Protein AF-A0A0F7ZXE2-F1 (afdb_monomer)

InterPro domains:
  IPR038732 FAD-dependent urate hydroxylase HpyO/Asp monooxygenase CreE-like, FAD/NAD(P)-binding domain [PF13454] (26-133)
  IPR052189 L-aspartate N-monooxygenase (nitrosuccinate-forming) [PTHR40254] (353-478)

pLDDT: mean 84.95, std 20.04, range [20.7, 98.62]

Nearest PDB structures (foldseek):
  8cp5-assembly2_B  TM=9.512E-01  e=6.102E-57  Streptomyces sp. V2

Radius of gyration: 30.12 Å; Cα contacts (8 Å, |Δi|>4): 819; chains: 1; bounding box: 63×74×131 Å

Sequence (549 aa):
MPHPTADLASPLASAIPSKSSHAHVAIVGAGPRGTSALERLCASAAEFLTPGMRITVHVVDPSRPGPGVVWRTTQSTELLMNTVTSQVTLFTDDSVVCSGPIRHGPSLYEWAQNAVPDLGPDDYPTRGRGGCFTRSSKGLVYHPSGKEPRMYAGSRRGIPYQARGDNSKGAYGRHLPLILTKDVIASFRDRANTKNAPDFLKDIWPIVSKEVETVYYEALLKQKGSLPREFRTRFLATPHKSVEESQLLDELEVSLGERWSWDRISKPYDEQSLASQDTWREWMLTYLREDAQEARLGNVDGPLKAALDVMRDLRNEIRLVVDHSGLSGASRCDHLDRWYTPLNAFLSIGPPRLRIEQMIALIEAGILDVLGPRLQVRSEDGAWYASSPDLPNSAVRVTTLIEARLPEPNLRHTADELLSHLMKAGQCRPHVIDGYETGGLDVTHSPYRLIDSKGRAHARRFAIGVPTEGVHWVTAAGARPGVNSVTLADTDAVARAALELAKSELQAAEAPKMASQVQSSPLAWRRLSRSAISKEGMQWAKAERVQFA

Solvent-accessible surface area (backbone atoms only — not comparable to full-atom values): 31801 Å² total; per-residue (Å²): 140,89,85,84,86,81,86,82,87,82,88,79,84,74,77,74,78,73,78,62,35,71,36,79,48,78,40,80,42,26,27,70,65,36,46,38,23,50,51,34,35,63,63,37,39,76,83,59,50,56,95,60,58,45,76,48,77,44,80,44,51,101,42,61,78,57,42,17,82,84,53,41,92,83,54,60,85,85,72,68,82,72,67,52,40,44,54,27,34,83,48,42,47,94,49,41,77,59,90,58,71,78,47,74,64,61,32,48,32,63,49,40,38,77,75,43,85,83,65,58,66,86,66,77,91,84,80,92,70,74,46,48,78,44,84,53,100,90,44,52,42,48,47,81,61,82,71,72,70,83,42,77,46,65,30,69,77,28,59,80,52,36,40,35,26,41,80,70,51,64,61,50,53,74,68,74,70,86,68,70,32,73,68,54,36,48,53,40,44,57,30,26,77,45,101,57,38,41,40,43,68,79,64,48,38,49,49,55,49,47,52,27,50,47,47,23,50,50,21,45,30,49,74,70,72,65,57,57,92,58,44,67,64,57,56,71,71,34,59,73,92,32,70,64,41,53,51,54,37,53,78,67,71,53,48,82,86,73,48,90,50,70,63,51,73,76,52,78,71,58,71,73,41,32,67,33,68,66,46,32,50,54,46,49,51,51,52,48,50,51,41,37,52,43,9,68,46,10,39,59,65,15,27,70,26,23,16,34,44,37,62,52,49,44,46,66,57,49,34,70,32,51,32,72,59,19,32,37,26,67,31,40,50,56,37,40,59,70,40,45,50,58,49,49,45,35,51,42,61,24,41,50,34,68,57,48,44,49,49,48,17,33,35,76,63,68,37,40,47,73,41,36,31,52,54,44,76,45,80,55,96,90,29,35,40,36,30,14,90,66,22,62,90,47,69,43,83,39,82,76,86,79,82,91,65,84,79,78,51,38,54,92,77,46,86,49,66,67,61,40,47,33,40,78,70,42,60,27,35,65,25,68,30,87,85,38,70,52,24,3,44,27,51,48,70,90,55,15,24,29,17,21,65,85,73,47,66,40,94,87,42,64,63,76,45,54,61,22,26,61,40,39,67,79,38,81,64,78,35,37,51,62,42,60,29,61,64,56,31,51,24,32,41,37,24,50,54,50,42,54,50,40,39,53,53,30,50,61,71,68,49,79,78,76,79,77,84,67,84,82,73,96,74,89,78,82,87,79,82,93,80,82,89,81,90,84,87,80,91,76,79,82,82,77,85,81,80,83,133

Foldseek 3Di:
DDDDDDDDDDDDPPPDQQQQQEEEAEQEDQELLSVLLVVLLVQALVVQDDPSYYYDYHYHAPDDHYHGPPNDPPDDLVDDDQDFQLFFDSAADPQADADTDHDDDHGSVVVCCVVPVPDDRRDDDDDDFPWDWDADPVFIAIDDPVRFAQAEAADQLLAFFFAAADAPQGQARFDDQPQLDPVLLVVLQVLLVDPRHDFCVPRPVQSLVLRLQLQLVQLVCVVVVRRDPCSSVLSVVDGRPDPSNVVSCVVSVQDPVSHDDPVCLSRVDDLQCQAALVSVLVVNLVVLVVSLVLSHCGLRNRSQNVSLQSLVRCQVSVQSQPAQSNGALVSCPPPPPVPSQVSNCRHHVGGHSVVSSVVSNCSVVSRYGGAGHPWDWDDDPQWIWIHDPSHPPRIDIGNDDDPPDDDQAALVPDPDPVSVVCVVVQVWDFDDGNNRGRRAIDFDPFLTFGAGNVRDGDLQDHDAARNRPSNTPPRVDHHGPNHNDPSSNNSNRNSVSNSNVSSVSSVVVSPDDPDPPDPDDDDDDDDDDDDDDDDDDDDDDDDDDDDDD

Secondary structure (DSSP, 8-state):
----PPP--------PPP---EEEEEEE--SHHHHHHHHHHHHHHHHHPPTT-EEEEEEE-SS-TTTTTTS-TTS-TT----S-GGG--SS--TT---SSPP-----HHHHHHHHSTT--TT-----SSS-EEEEETTEEEEE--S-PPPEEE--TTSSPPPPBPP--STTT-----SSS-HHHHHHHHHHHTTT-PPPIIIIIHHHHHHHHHHHHHHHHHHHTT---TTHHHHHHTSPTT-HHHHHHHHHTT--TTTS--HHHHH----TGGGS-HHHHHHHHHHHHHHHHHHHHTTTTTSHHHHHHHHHHHTHHHHHHHHTTT-S-HHHIIIIIIIIIHHHHHHHHS--BHHHHHHHHHHHHTTSEEE--SS-EEEEETTEEEEE-TTSTT--EEES-----SPPPP-GGG---HHHHHHHHTTS--EEEETTEEEEEEPB-STTTEEE-TTSPEEEEEE--SGGGBTTBS-TTPPP-TTS--HHHHHHHHHHHHHHHHHHHHHHHHHS----------------------------PPPPP-----

Structure (mmCIF, N/CA/C/O backbone):
data_AF-A0A0F7ZXE2-F1
#
_entry.id   AF-A0A0F7ZXE2-F1
#
loop_
_atom_site.group_PDB
_atom_site.id
_atom_site.type_symbol
_atom_site.label_atom_id
_atom_site.label_alt_id
_atom_site.label_comp_id
_atom_site.label_asym_id
_atom_site.label_entity_id
_atom_site.label_seq_id
_atom_site.pdbx_PDB_ins_code
_atom_site.Cartn_x
_atom_site.Cartn_y
_atom_site.Cartn_z
_atom_site.occupancy
_atom_site.B_iso_or_equiv
_atom_site.auth_seq_id
_atom_site.auth_comp_id
_atom_site.auth_asym_id
_atom_site.auth_atom_id
_atom_site.pdbx_PDB_model_num
ATOM 1 N N . MET A 1 1 ? 7.889 -3.279 -101.509 1.00 32.44 1 MET A N 1
ATOM 2 C CA . MET A 1 1 ? 8.547 -2.568 -100.394 1.00 32.44 1 MET A CA 1
ATOM 3 C C . MET A 1 1 ? 7.551 -2.422 -99.256 1.00 32.44 1 MET A C 1
ATOM 5 O O . MET A 1 1 ? 6.502 -1.843 -99.515 1.00 32.44 1 MET A O 1
ATOM 9 N N . PRO A 1 2 ? 7.822 -2.950 -98.053 1.00 40.16 2 PRO A N 1
ATOM 10 C CA . PRO A 1 2 ? 7.052 -2.573 -96.872 1.00 40.16 2 PRO A CA 1
ATOM 11 C C . PRO A 1 2 ? 7.943 -2.089 -95.712 1.00 40.16 2 PRO A C 1
ATOM 13 O O . PRO A 1 2 ? 8.942 -2.717 -95.385 1.00 40.16 2 PRO A O 1
ATOM 16 N N . HIS A 1 3 ? 7.525 -0.999 -95.072 1.00 27.69 3 HIS A N 1
ATOM 17 C CA . HIS A 1 3 ? 7.833 -0.588 -93.695 1.00 27.69 3 HIS A CA 1
ATOM 18 C C . HIS A 1 3 ? 6.736 0.409 -93.252 1.00 27.69 3 HIS A C 1
ATOM 20 O O . HIS A 1 3 ? 6.156 1.043 -94.138 1.00 27.69 3 HIS A O 1
ATOM 26 N N . PRO A 1 4 ? 6.485 0.648 -91.945 1.00 43.78 4 PRO A N 1
ATOM 27 C CA . PRO A 1 4 ? 6.994 -0.041 -90.753 1.00 43.78 4 PRO A CA 1
ATOM 28 C C . PRO A 1 4 ? 5.905 -0.433 -89.724 1.00 43.78 4 PRO A C 1
ATOM 30 O O . PRO A 1 4 ? 4.797 0.096 -89.687 1.00 43.78 4 PRO A O 1
ATOM 33 N N . THR A 1 5 ? 6.279 -1.361 -88.846 1.00 33.03 5 THR A N 1
ATOM 34 C CA . THR A 1 5 ? 5.628 -1.713 -87.576 1.00 33.03 5 THR A CA 1
ATOM 35 C C . THR A 1 5 ? 6.022 -0.726 -86.474 1.00 33.03 5 THR A C 1
ATOM 37 O O . THR A 1 5 ? 7.203 -0.412 -86.341 1.00 33.03 5 THR A O 1
ATOM 40 N N . ALA A 1 6 ? 5.050 -0.275 -85.677 1.00 33.91 6 ALA A N 1
ATOM 41 C CA . ALA A 1 6 ? 5.264 0.522 -84.470 1.00 33.91 6 ALA A CA 1
ATOM 42 C C . ALA A 1 6 ? 5.257 -0.370 -83.214 1.00 33.91 6 ALA A C 1
ATOM 44 O O . ALA A 1 6 ? 4.420 -1.265 -83.085 1.00 33.91 6 ALA A O 1
ATOM 45 N N . ASP A 1 7 ? 6.209 -0.096 -82.323 1.00 32.56 7 ASP A N 1
ATOM 46 C CA . ASP A 1 7 ? 6.455 -0.742 -81.034 1.00 32.56 7 ASP A CA 1
ATOM 47 C C . ASP A 1 7 ? 5.247 -0.721 -80.083 1.00 32.56 7 ASP A C 1
ATOM 49 O O . ASP A 1 7 ? 4.654 0.325 -79.817 1.00 32.56 7 ASP A O 1
ATOM 53 N N . LEU A 1 8 ? 4.959 -1.876 -79.475 1.00 34.03 8 LEU A N 1
ATOM 54 C CA . LEU A 1 8 ? 4.158 -1.993 -78.257 1.00 34.03 8 LEU A CA 1
ATOM 55 C C . LEU A 1 8 ? 5.104 -2.226 -77.075 1.00 34.03 8 LEU A C 1
ATOM 57 O O . LEU A 1 8 ? 5.532 -3.348 -76.807 1.00 34.03 8 LEU A O 1
ATOM 61 N N . ALA A 1 9 ? 5.415 -1.152 -76.351 1.00 33.22 9 ALA A N 1
ATOM 62 C CA . ALA A 1 9 ? 6.022 -1.237 -75.031 1.00 33.22 9 ALA A CA 1
ATOM 63 C C . ALA A 1 9 ? 4.980 -1.740 -74.015 1.00 33.22 9 ALA A C 1
ATOM 65 O O . ALA A 1 9 ? 3.907 -1.157 -73.865 1.00 33.22 9 ALA A O 1
ATOM 66 N N . SER A 1 10 ? 5.311 -2.816 -73.302 1.00 32.59 10 SER A N 1
ATOM 67 C CA . SER A 1 10 ? 4.547 -3.342 -72.168 1.00 32.59 10 SER A CA 1
ATOM 68 C C . SER A 1 10 ? 5.207 -2.907 -70.857 1.00 32.59 10 SER A C 1
ATOM 70 O O . SER A 1 10 ? 6.376 -3.238 -70.650 1.00 32.59 10 SER A O 1
ATOM 72 N N . PRO A 1 11 ? 4.499 -2.220 -69.941 1.00 37.75 11 PRO A N 1
ATOM 73 C CA . PRO A 1 11 ? 4.933 -2.097 -68.562 1.00 37.75 11 PRO A CA 1
ATOM 74 C C . PRO A 1 11 ? 3.910 -2.770 -67.644 1.00 37.75 11 PRO A C 1
ATOM 76 O O . PRO A 1 11 ? 2.981 -2.140 -67.148 1.00 37.75 11 PRO A O 1
ATOM 79 N N . LEU A 1 12 ? 4.098 -4.059 -67.374 1.00 36.06 12 LEU A N 1
ATOM 80 C CA . LEU A 1 12 ? 3.506 -4.717 -66.209 1.00 36.06 12 LEU A CA 1
ATOM 81 C C . LEU A 1 12 ? 4.598 -5.496 -65.478 1.00 36.06 12 LEU A C 1
ATOM 83 O O . LEU A 1 12 ? 4.650 -6.722 -65.488 1.00 36.06 12 LEU A O 1
ATOM 87 N N . ALA A 1 13 ? 5.478 -4.754 -64.805 1.00 35.34 13 ALA A N 1
ATOM 88 C CA . ALA A 1 13 ? 6.145 -5.284 -63.628 1.00 35.34 13 ALA A CA 1
ATOM 89 C C . ALA A 1 13 ? 5.087 -5.363 -62.518 1.00 35.34 13 ALA A C 1
ATOM 91 O O . ALA A 1 13 ? 4.839 -4.392 -61.803 1.00 35.34 13 ALA A O 1
ATOM 92 N N . SER A 1 14 ? 4.409 -6.507 -62.407 1.00 36.25 14 SER A N 1
ATOM 93 C CA . SER A 1 14 ? 3.606 -6.806 -61.226 1.00 36.25 14 SER A CA 1
ATOM 94 C C . SER A 1 14 ? 4.548 -6.830 -60.024 1.00 36.25 14 SER A C 1
ATOM 96 O O . SER A 1 14 ? 5.416 -7.703 -59.937 1.00 36.25 14 SER A O 1
ATOM 98 N N . ALA A 1 15 ? 4.396 -5.869 -59.115 1.00 40.16 15 ALA A N 1
ATOM 99 C CA . ALA A 1 15 ? 5.044 -5.912 -57.817 1.00 40.16 15 ALA A CA 1
ATOM 100 C C . ALA A 1 15 ? 4.680 -7.245 -57.148 1.00 40.16 15 ALA A C 1
ATOM 102 O O . ALA A 1 15 ? 3.518 -7.506 -56.835 1.00 40.16 15 ALA A O 1
ATOM 103 N N . ILE A 1 16 ? 5.676 -8.114 -56.981 1.00 41.03 16 ILE A N 1
ATOM 104 C CA . ILE A 1 16 ? 5.556 -9.310 -56.152 1.00 41.03 16 ILE A CA 1
ATOM 105 C C . ILE A 1 16 ? 5.158 -8.803 -54.757 1.00 41.03 16 ILE A C 1
ATOM 107 O O . ILE A 1 16 ? 5.869 -7.939 -54.237 1.00 41.03 16 ILE A O 1
ATOM 111 N N . PRO A 1 17 ? 4.054 -9.275 -54.142 1.00 40.34 17 PRO A N 1
ATOM 112 C CA . PRO A 1 17 ? 3.734 -8.873 -52.781 1.00 40.34 17 PRO A CA 1
ATOM 113 C C . PRO A 1 17 ? 4.928 -9.256 -51.912 1.00 40.34 17 PRO A C 1
ATOM 115 O O . PRO A 1 17 ? 5.316 -10.431 -51.889 1.00 40.34 17 PRO A O 1
ATOM 118 N N . SER A 1 18 ? 5.544 -8.278 -51.241 1.00 50.75 18 SER A N 1
ATOM 119 C CA . SER A 1 18 ? 6.575 -8.580 -50.255 1.00 50.75 18 SER A CA 1
ATOM 120 C C . SER A 1 18 ? 5.981 -9.595 -49.279 1.00 50.75 18 SER A C 1
ATOM 122 O O . SER A 1 18 ? 4.837 -9.458 -48.834 1.00 50.75 18 SER A O 1
ATOM 124 N N . LYS A 1 19 ? 6.704 -10.689 -49.017 1.00 55.44 19 LYS A N 1
ATOM 125 C CA . LYS A 1 19 ? 6.300 -11.649 -47.987 1.00 55.44 19 LYS A CA 1
ATOM 126 C C . LYS A 1 19 ? 6.053 -10.850 -46.712 1.00 55.44 19 LYS A C 1
ATOM 128 O O . LYS A 1 19 ? 6.997 -10.266 -46.197 1.00 55.44 19 LYS A O 1
ATOM 133 N N . SER A 1 20 ? 4.814 -10.822 -46.221 1.00 61.06 20 SER A N 1
ATOM 134 C CA . SER A 1 20 ? 4.527 -10.198 -44.934 1.00 61.06 20 SER A CA 1
ATOM 135 C C . SER A 1 20 ? 5.323 -10.946 -43.874 1.00 61.06 20 SER A C 1
ATOM 137 O O . SER A 1 20 ? 5.059 -12.129 -43.625 1.00 61.06 20 SER A O 1
ATOM 139 N N . SER A 1 21 ? 6.320 -10.291 -43.295 1.00 76.69 21 SER A N 1
ATOM 140 C CA . SER A 1 21 ? 7.020 -10.810 -42.135 1.00 76.69 21 SER A CA 1
ATOM 141 C C . SER A 1 21 ? 6.033 -10.826 -40.964 1.00 76.69 21 SER A C 1
ATOM 143 O O . SER A 1 21 ? 5.228 -9.906 -40.784 1.00 76.69 21 SER A O 1
ATOM 145 N N . HIS A 1 22 ? 6.030 -11.922 -40.204 1.00 89.25 22 HIS A N 1
ATOM 146 C CA . HIS A 1 22 ? 5.044 -12.157 -39.150 1.00 89.25 22 HIS A CA 1
ATOM 147 C C . HIS A 1 22 ? 5.732 -12.594 -37.856 1.00 89.25 22 HIS A C 1
ATOM 149 O O . HIS A 1 22 ? 6.461 -13.584 -37.854 1.00 89.25 22 HIS A O 1
ATOM 155 N N . ALA A 1 23 ? 5.473 -11.879 -36.761 1.00 93.31 23 ALA A N 1
ATOM 156 C CA . ALA A 1 23 ? 5.978 -12.177 -35.423 1.00 93.31 23 ALA A CA 1
ATOM 157 C C . ALA A 1 23 ? 4.831 -12.358 -34.419 1.00 93.31 23 ALA A C 1
ATOM 159 O O . ALA A 1 23 ? 3.684 -11.967 -34.661 1.00 93.31 23 ALA A O 1
ATOM 160 N N . HIS A 1 24 ? 5.136 -12.974 -33.280 1.00 95.75 24 HIS A N 1
ATOM 161 C CA . HIS A 1 24 ? 4.153 -13.287 -32.249 1.00 95.75 24 HIS A CA 1
ATOM 162 C C . HIS A 1 24 ? 4.613 -12.772 -30.890 1.00 95.75 24 HIS A C 1
ATOM 164 O O . HIS A 1 24 ? 5.745 -13.007 -30.480 1.00 95.75 24 HIS A O 1
ATOM 170 N N . VAL A 1 25 ? 3.700 -12.126 -30.169 1.00 97.31 25 VAL A N 1
ATOM 171 C CA . VAL A 1 25 ? 3.886 -11.712 -28.775 1.00 97.31 25 VAL A CA 1
ATOM 172 C C . VAL A 1 25 ? 2.801 -12.387 -27.949 1.00 97.31 25 VAL A C 1
ATOM 174 O O . VAL A 1 25 ? 1.655 -12.440 -28.383 1.00 97.31 25 VAL A O 1
ATOM 177 N N . ALA A 1 26 ? 3.141 -12.923 -26.781 1.00 97.06 26 ALA A N 1
ATOM 178 C CA . ALA A 1 26 ? 2.169 -13.507 -25.863 1.00 97.06 26 ALA A CA 1
ATOM 179 C C . ALA A 1 26 ? 2.148 -12.723 -24.549 1.00 97.06 26 ALA A C 1
ATOM 181 O O . ALA A 1 26 ? 3.192 -12.505 -23.938 1.00 97.06 26 ALA A O 1
ATOM 182 N N . ILE A 1 27 ? 0.952 -12.333 -24.119 1.00 95.50 27 ILE A N 1
ATOM 183 C CA . ILE A 1 27 ? 0.662 -11.773 -22.803 1.00 95.50 27 ILE A CA 1
ATOM 184 C C . ILE A 1 27 ? -0.018 -12.876 -21.998 1.00 95.50 27 ILE A C 1
ATOM 186 O O . ILE A 1 27 ? -1.072 -13.370 -22.397 1.00 95.50 27 ILE A O 1
ATOM 190 N N . VAL A 1 28 ? 0.583 -13.263 -20.874 1.00 93.88 28 VAL A N 1
ATOM 191 C CA . VAL A 1 28 ? -0.028 -14.204 -19.929 1.00 93.88 28 VAL A CA 1
ATOM 192 C C . VAL A 1 28 ? -0.584 -13.416 -18.748 1.00 93.88 28 VAL A C 1
ATOM 194 O O . VAL A 1 28 ? 0.158 -12.723 -18.056 1.00 93.88 28 VAL A O 1
ATOM 197 N N . GLY A 1 29 ? -1.893 -13.523 -18.543 1.00 90.12 29 GLY A N 1
ATOM 198 C CA . GLY A 1 29 ? -2.689 -12.690 -17.651 1.00 90.12 29 GLY A CA 1
ATOM 199 C C . GLY A 1 29 ? -3.358 -11.542 -18.408 1.00 90.12 29 GLY A C 1
ATOM 200 O O . GLY A 1 29 ? -2.697 -10.715 -19.024 1.00 90.12 29 GLY A O 1
ATOM 201 N N . ALA A 1 30 ? -4.681 -11.463 -18.321 1.00 88.25 30 ALA A N 1
ATOM 202 C CA . ALA A 1 30 ? -5.545 -10.456 -18.935 1.00 88.25 30 ALA A CA 1
ATOM 203 C C . ALA A 1 30 ? -6.288 -9.614 -17.884 1.00 88.25 30 ALA A C 1
ATOM 205 O O . ALA A 1 30 ? -7.356 -9.070 -18.158 1.00 88.25 30 ALA A O 1
ATOM 206 N N . GLY A 1 31 ? -5.730 -9.520 -16.671 1.00 85.81 31 GLY A N 1
ATOM 207 C CA . GLY A 1 31 ? -6.149 -8.546 -15.663 1.00 85.81 31 GLY A CA 1
ATOM 208 C C . GLY A 1 31 ? -5.661 -7.124 -15.988 1.00 85.81 31 GLY A C 1
ATOM 209 O O . GLY A 1 31 ? -5.186 -6.870 -17.100 1.00 85.81 31 GLY A O 1
ATOM 210 N N . PRO A 1 32 ? -5.689 -6.193 -15.013 1.00 83.31 32 PRO A N 1
ATOM 211 C CA . PRO A 1 32 ? -5.350 -4.785 -15.247 1.00 83.31 32 PRO A CA 1
ATOM 212 C C . PRO A 1 32 ? -3.984 -4.575 -15.915 1.00 83.31 32 PRO A C 1
ATOM 214 O O . PRO A 1 32 ? -3.881 -3.844 -16.890 1.00 83.31 32 PRO A O 1
ATOM 217 N N . ARG A 1 33 ? -2.943 -5.287 -15.461 1.00 88.50 33 ARG A N 1
ATOM 218 C CA . ARG A 1 33 ? -1.576 -5.162 -16.004 1.00 88.50 33 ARG A CA 1
ATOM 219 C C . ARG A 1 33 ? -1.419 -5.722 -17.409 1.00 88.50 33 ARG A C 1
ATOM 221 O O . ARG A 1 33 ? -0.753 -5.104 -18.228 1.00 88.50 33 ARG A O 1
ATOM 228 N N . GLY A 1 34 ? -2.026 -6.873 -17.688 1.00 90.94 34 GLY A N 1
ATOM 229 C CA . GLY A 1 34 ? -2.016 -7.451 -19.032 1.00 90.94 34 GLY A CA 1
ATOM 230 C C . GLY A 1 34 ? -2.780 -6.584 -20.027 1.00 90.94 34 GLY A C 1
ATOM 231 O O . GLY A 1 34 ? -2.328 -6.386 -21.150 1.00 90.94 34 GLY A O 1
ATOM 232 N N . THR A 1 35 ? -3.891 -5.997 -19.575 1.00 90.00 35 THR A N 1
ATOM 233 C CA . THR A 1 35 ? -4.672 -5.029 -20.353 1.00 90.00 35 THR A CA 1
ATOM 234 C C . THR A 1 35 ? -3.863 -3.760 -20.627 1.00 90.00 35 THR A C 1
ATOM 236 O O . THR A 1 35 ? -3.790 -3.335 -21.776 1.00 90.00 35 THR A O 1
ATOM 239 N N . SER A 1 36 ? -3.178 -3.203 -19.622 1.00 91.06 36 SER A N 1
ATOM 240 C CA . SER A 1 36 ? -2.255 -2.078 -19.821 1.00 91.06 36 SER A CA 1
ATOM 241 C C . SER A 1 36 ? -1.103 -2.441 -20.762 1.00 91.06 36 SER A C 1
ATOM 243 O O . SER A 1 36 ? -0.809 -1.678 -21.667 1.00 91.06 36 SER A O 1
ATOM 245 N N . ALA A 1 37 ? -0.491 -3.623 -20.640 1.00 94.00 37 ALA A N 1
ATOM 246 C CA . ALA A 1 37 ? 0.558 -4.060 -21.567 1.00 94.00 37 ALA A CA 1
ATOM 247 C C . ALA A 1 37 ? 0.055 -4.168 -23.016 1.00 94.00 37 ALA A C 1
ATOM 249 O O . ALA A 1 37 ? 0.764 -3.775 -23.941 1.00 94.00 37 ALA A O 1
ATOM 250 N N . LEU A 1 38 ? -1.173 -4.658 -23.223 1.00 94.56 38 LEU A N 1
ATOM 251 C CA . LEU A 1 38 ? -1.809 -4.680 -24.540 1.00 94.56 38 LEU A CA 1
ATOM 252 C C . LEU A 1 38 ? -2.044 -3.262 -25.080 1.00 94.56 38 LEU A C 1
ATOM 254 O O . LEU A 1 38 ? -1.723 -3.001 -26.237 1.00 94.56 38 LEU A O 1
ATOM 258 N N . GLU A 1 39 ? -2.555 -2.348 -24.250 1.00 93.81 39 GLU A N 1
ATOM 259 C CA . GLU A 1 39 ? -2.711 -0.931 -24.609 1.00 93.81 39 GLU A CA 1
ATOM 260 C C . GLU A 1 39 ? -1.366 -0.329 -25.032 1.00 93.81 39 GLU A C 1
ATOM 262 O O . GLU A 1 39 ? -1.263 0.223 -26.128 1.00 93.81 39 GLU A O 1
ATOM 267 N N . ARG A 1 40 ? -0.307 -0.541 -24.240 1.00 95.81 40 ARG A N 1
ATOM 268 C CA . ARG A 1 40 ? 1.037 -0.027 -24.530 1.00 95.81 40 ARG A CA 1
ATOM 269 C C . ARG A 1 40 ? 1.636 -0.600 -25.814 1.00 95.81 40 ARG A C 1
ATOM 271 O O . ARG A 1 40 ? 2.292 0.136 -26.557 1.00 95.81 40 ARG A O 1
ATOM 278 N N . LEU A 1 41 ? 1.402 -1.887 -26.102 1.00 96.00 41 LEU A N 1
ATOM 279 C CA . LEU A 1 41 ? 1.795 -2.507 -27.373 1.00 96.00 41 LEU A CA 1
ATOM 280 C C . LEU A 1 41 ? 1.117 -1.802 -28.550 1.00 96.00 41 LEU A C 1
ATOM 282 O O . LEU A 1 41 ? 1.797 -1.425 -29.501 1.00 96.00 41 LEU A O 1
ATOM 286 N N . CYS A 1 42 ? -0.198 -1.586 -28.475 1.00 94.56 42 CYS A N 1
ATOM 287 C CA . CYS A 1 42 ? -0.953 -0.886 -29.514 1.00 94.56 42 CYS A CA 1
ATOM 288 C C . CYS A 1 42 ? -0.482 0.564 -29.678 1.00 94.56 42 CYS A C 1
ATOM 290 O O . CYS A 1 42 ? -0.260 1.016 -30.801 1.00 94.56 42 CYS A O 1
ATOM 292 N N . ALA A 1 43 ? -0.281 1.279 -28.569 1.00 94.56 43 ALA A N 1
ATOM 293 C CA . ALA A 1 43 ? 0.138 2.674 -28.573 1.00 94.56 43 ALA A CA 1
ATOM 294 C C . ALA A 1 43 ? 1.515 2.874 -29.218 1.00 94.56 43 ALA A C 1
ATOM 296 O O . ALA A 1 43 ? 1.699 3.851 -29.942 1.00 94.56 43 ALA A O 1
ATOM 297 N N . SER A 1 44 ? 2.453 1.950 -28.977 1.00 96.50 44 SER A N 1
ATOM 298 C CA . SER A 1 44 ? 3.829 2.029 -29.479 1.00 96.50 44 SER A CA 1
ATOM 299 C C . SER A 1 44 ? 4.032 1.352 -30.841 1.00 96.50 44 SER A C 1
ATOM 301 O O . SER A 1 44 ? 5.050 1.594 -31.479 1.00 96.50 44 SER A O 1
ATOM 303 N N . ALA A 1 45 ? 3.101 0.517 -31.321 1.00 94.44 45 ALA A N 1
ATOM 304 C CA . ALA A 1 45 ? 3.295 -0.320 -32.513 1.00 94.44 45 ALA A CA 1
ATOM 305 C C . ALA A 1 45 ? 3.766 0.456 -33.757 1.00 94.44 45 ALA A C 1
ATOM 307 O O . ALA A 1 45 ? 4.645 -0.019 -34.476 1.00 94.44 45 ALA A O 1
ATOM 308 N N . ALA A 1 46 ? 3.225 1.657 -33.986 1.00 92.44 46 ALA A N 1
ATOM 309 C CA . ALA A 1 46 ? 3.558 2.490 -35.142 1.00 92.44 46 ALA A CA 1
ATOM 310 C C . ALA A 1 46 ? 5.019 2.985 -35.157 1.00 92.44 46 ALA A C 1
ATOM 312 O O . ALA A 1 46 ? 5.534 3.318 -36.219 1.00 92.44 46 ALA A O 1
ATOM 313 N N . GLU A 1 47 ? 5.702 3.012 -34.008 1.00 95.31 47 GLU A N 1
ATOM 314 C CA . GLU A 1 47 ? 7.120 3.391 -33.924 1.00 95.31 47 GLU A CA 1
ATOM 315 C C . GLU A 1 47 ? 8.066 2.243 -34.314 1.00 95.31 47 GLU A C 1
ATOM 317 O O . GLU A 1 47 ? 9.213 2.479 -34.697 1.00 95.31 47 GLU A O 1
ATOM 322 N N . PHE A 1 48 ? 7.601 0.992 -34.218 1.00 94.19 48 PHE A N 1
ATOM 323 C CA . PHE A 1 48 ? 8.430 -0.197 -34.440 1.00 94.19 48 PHE A CA 1
ATOM 324 C C . PHE A 1 48 ? 8.105 -0.925 -35.745 1.00 94.19 48 PHE A C 1
ATOM 326 O O . PHE A 1 48 ? 8.998 -1.543 -36.327 1.00 94.19 48 PHE A O 1
ATOM 333 N N . LEU A 1 49 ? 6.853 -0.870 -36.204 1.00 91.56 49 LEU A N 1
ATOM 334 C CA . LEU A 1 49 ? 6.376 -1.629 -37.357 1.00 91.56 49 LEU A CA 1
ATOM 335 C C . LEU A 1 49 ? 6.294 -0.762 -38.611 1.00 91.56 49 LEU A C 1
ATOM 337 O O . LEU A 1 49 ? 5.666 0.293 -38.615 1.00 91.56 49 LEU A O 1
ATOM 341 N N . THR A 1 50 ? 6.881 -1.247 -39.703 1.00 88.25 50 THR A N 1
ATOM 342 C CA . THR A 1 50 ? 6.757 -0.647 -41.037 1.00 88.25 50 THR A CA 1
ATOM 343 C C . THR A 1 50 ? 5.638 -1.319 -41.847 1.00 88.25 50 THR A C 1
ATOM 345 O O . THR A 1 50 ? 5.202 -2.428 -41.513 1.00 88.25 50 THR A O 1
ATOM 348 N N . PRO A 1 51 ? 5.149 -0.695 -42.938 1.00 85.19 51 PRO A N 1
ATOM 349 C CA . PRO A 1 51 ? 4.186 -1.338 -43.828 1.00 85.19 51 PRO A CA 1
ATOM 350 C C . PRO A 1 51 ? 4.686 -2.707 -44.318 1.00 85.19 51 PRO A C 1
ATOM 352 O O . PRO A 1 51 ? 5.769 -2.814 -44.884 1.00 85.19 51 PRO A O 1
ATOM 355 N N . GLY A 1 52 ? 3.884 -3.755 -44.106 1.00 83.31 52 GLY A N 1
ATOM 356 C CA . GLY A 1 52 ? 4.219 -5.141 -44.466 1.00 83.31 52 GLY A CA 1
ATOM 357 C C . GLY A 1 52 ? 4.596 -6.028 -43.276 1.00 83.31 52 GLY A C 1
ATOM 358 O O . GLY A 1 52 ? 4.366 -7.237 -43.338 1.00 83.31 52 GLY A O 1
ATOM 359 N N . MET A 1 53 ? 5.053 -5.433 -42.172 1.00 90.88 53 MET A N 1
ATOM 360 C CA . MET A 1 53 ? 5.284 -6.134 -40.910 1.00 90.88 53 MET A CA 1
ATOM 361 C C . MET A 1 53 ? 3.967 -6.411 -40.185 1.00 90.88 53 MET A C 1
ATOM 363 O O . MET A 1 53 ? 3.085 -5.552 -40.108 1.00 90.88 53 MET A O 1
ATOM 367 N N . ARG A 1 54 ? 3.824 -7.616 -39.625 1.00 91.12 54 ARG A N 1
ATOM 368 C CA . ARG A 1 54 ? 2.654 -8.002 -38.826 1.00 91.12 54 ARG A CA 1
ATOM 369 C C . ARG A 1 54 ? 3.070 -8.626 -37.501 1.00 91.12 54 ARG A C 1
ATOM 371 O O . ARG A 1 54 ? 3.938 -9.494 -37.455 1.00 91.12 54 ARG A O 1
ATOM 378 N N . ILE A 1 55 ? 2.386 -8.231 -36.431 1.00 94.31 55 ILE A N 1
ATOM 379 C CA . ILE A 1 55 ? 2.461 -8.895 -35.129 1.00 94.31 55 ILE A CA 1
ATOM 380 C C . ILE A 1 55 ? 1.092 -9.482 -34.795 1.00 94.31 55 ILE A C 1
ATOM 382 O O . ILE A 1 55 ? 0.066 -8.819 -34.940 1.00 94.31 55 ILE A O 1
ATOM 386 N N . THR A 1 56 ? 1.072 -10.720 -34.308 1.00 95.75 56 THR A N 1
ATOM 387 C CA . THR A 1 56 ? -0.085 -11.274 -33.596 1.00 95.75 56 THR A CA 1
ATOM 388 C C . THR A 1 56 ? 0.182 -11.259 -32.101 1.00 95.75 56 THR A C 1
ATOM 390 O O . THR A 1 56 ? 1.143 -11.878 -31.641 1.00 95.75 56 THR A O 1
ATOM 393 N N . VAL A 1 57 ? -0.692 -10.589 -31.351 1.00 96.31 57 VAL A N 1
ATOM 394 C CA . VAL A 1 57 ? -0.677 -10.608 -29.887 1.00 96.31 57 VAL A CA 1
ATOM 395 C C . VAL A 1 57 ? -1.636 -11.688 -29.395 1.00 96.31 57 VAL A C 1
ATOM 397 O O . VAL A 1 57 ? -2.833 -11.641 -29.667 1.00 96.31 57 VAL A O 1
ATOM 400 N N . HIS A 1 58 ? -1.100 -12.672 -28.685 1.00 95.88 58 HIS A N 1
ATOM 401 C CA . HIS A 1 58 ? -1.864 -13.701 -27.990 1.00 95.88 58 HIS A CA 1
ATOM 402 C C . HIS A 1 58 ? -2.106 -13.238 -26.558 1.00 95.88 58 HIS A C 1
ATOM 404 O O . HIS A 1 58 ? -1.151 -12.928 -25.852 1.00 95.88 58 HIS A O 1
ATOM 410 N N . VAL A 1 59 ? -3.360 -13.208 -26.116 1.00 92.69 59 VAL A N 1
ATOM 411 C CA . VAL A 1 59 ? -3.718 -12.907 -24.725 1.00 92.69 59 VAL A CA 1
ATOM 412 C C . VAL A 1 59 ? -4.215 -14.194 -24.084 1.00 92.69 59 VAL A C 1
ATOM 414 O O . VAL A 1 59 ? -5.203 -14.771 -24.535 1.00 92.69 59 VAL A O 1
ATOM 417 N N . VAL A 1 60 ? -3.500 -14.666 -23.067 1.00 92.12 60 VAL A N 1
ATOM 418 C CA . VAL A 1 60 ? -3.728 -15.961 -22.419 1.00 92.12 60 VAL A CA 1
ATOM 419 C C . VAL A 1 60 ? -4.148 -15.720 -20.977 1.00 92.12 60 VAL A C 1
ATOM 421 O O . VAL A 1 60 ? -3.349 -15.248 -20.175 1.00 92.12 60 VAL A O 1
ATOM 424 N N . ASP A 1 61 ? -5.388 -16.053 -20.631 1.00 87.75 61 ASP A N 1
ATOM 425 C CA . ASP A 1 61 ? -5.902 -15.980 -19.261 1.00 87.75 61 ASP A CA 1
ATOM 426 C C . ASP A 1 61 ? -6.891 -17.137 -19.031 1.00 87.75 61 ASP A C 1
ATOM 428 O O . ASP A 1 61 ? -7.664 -17.454 -19.940 1.00 87.75 61 ASP A O 1
ATOM 432 N N . PRO A 1 62 ? -6.877 -17.799 -17.859 1.00 85.50 62 PRO A N 1
ATOM 433 C CA . PRO A 1 62 ? -7.865 -18.830 -17.533 1.00 85.50 62 PRO A CA 1
ATOM 434 C C . PRO A 1 62 ? -9.282 -18.262 -17.319 1.00 85.50 62 PRO A C 1
ATOM 436 O O . PRO A 1 62 ? -10.254 -19.015 -17.277 1.00 85.50 62 PRO A O 1
ATOM 439 N N . SER A 1 63 ? -9.410 -16.945 -17.149 1.00 82.62 63 SER A N 1
ATOM 440 C CA . SER A 1 63 ? -10.649 -16.199 -16.934 1.00 82.62 63 SER A CA 1
ATOM 441 C C . SER A 1 63 ? -10.986 -15.302 -18.129 1.00 82.62 63 SER A C 1
ATOM 443 O O . SER A 1 63 ? -10.231 -15.168 -19.091 1.00 82.62 63 SER A O 1
ATOM 445 N N . ARG A 1 64 ? -12.160 -14.660 -18.074 1.00 76.25 64 ARG A N 1
ATOM 446 C CA . ARG A 1 64 ? -12.587 -13.721 -19.119 1.00 76.25 64 ARG A CA 1
ATOM 447 C C . ARG A 1 64 ? -11.582 -12.558 -19.251 1.00 76.25 64 ARG A C 1
ATOM 449 O O . ARG A 1 64 ? -11.282 -11.931 -18.229 1.00 76.25 64 ARG A O 1
ATOM 456 N N . PRO A 1 65 ? -11.118 -12.231 -20.474 1.00 72.25 65 PRO A N 1
ATOM 457 C CA . PRO A 1 65 ? -10.228 -11.095 -20.710 1.00 72.25 65 PRO A CA 1
ATOM 458 C C . PRO A 1 65 ? -10.834 -9.766 -20.253 1.00 72.25 65 PRO A C 1
ATOM 460 O O . PRO A 1 65 ? -12.012 -9.520 -20.510 1.00 72.25 65 PRO A O 1
ATOM 463 N N . GLY A 1 66 ? -10.034 -8.915 -19.601 1.00 69.75 66 GLY A N 1
ATOM 464 C CA . GLY A 1 66 ? -10.455 -7.629 -19.035 1.00 69.75 66 GLY A CA 1
ATOM 465 C C . GLY A 1 66 ? -10.557 -7.685 -17.506 1.00 69.75 66 GLY A C 1
ATOM 466 O O . GLY A 1 66 ? -9.633 -7.244 -16.819 1.00 69.75 66 GLY A O 1
ATOM 467 N N . PRO A 1 67 ? -11.644 -8.242 -16.932 1.00 68.19 67 PRO A N 1
ATOM 468 C CA . PRO A 1 67 ? -11.773 -8.367 -15.484 1.00 68.19 67 PRO A CA 1
ATOM 469 C C . PRO A 1 67 ? -10.799 -9.388 -14.876 1.00 68.19 67 PRO A C 1
ATOM 471 O O . PRO A 1 67 ? -10.432 -9.273 -13.701 1.00 68.19 67 PRO A O 1
ATOM 474 N N . GLY A 1 68 ? -10.390 -10.397 -15.655 1.00 71.31 68 GLY A N 1
ATOM 475 C CA . GLY A 1 68 ? -9.590 -11.520 -15.176 1.00 71.31 68 GLY A CA 1
ATOM 476 C C . GLY A 1 68 ? -10.255 -12.252 -14.003 1.00 71.31 68 GLY A C 1
ATOM 477 O O . GLY A 1 68 ? -11.471 -12.194 -13.802 1.00 71.31 68 GLY A O 1
ATOM 478 N N . VAL A 1 69 ? -9.443 -12.935 -13.195 1.00 73.81 69 VAL A N 1
ATOM 479 C CA . VAL A 1 69 ? -9.916 -13.618 -11.976 1.00 73.81 69 VAL A CA 1
ATOM 480 C C . VAL A 1 69 ? -10.306 -12.640 -10.855 1.00 73.81 69 VAL A C 1
ATOM 482 O O . VAL A 1 69 ? -11.103 -12.987 -9.984 1.00 73.81 69 VAL A O 1
ATOM 485 N N . VAL A 1 70 ? -9.762 -11.418 -10.886 1.00 73.00 70 VAL A N 1
ATOM 486 C CA . VAL A 1 70 ? -9.856 -10.440 -9.788 1.00 73.00 70 VAL A CA 1
ATOM 487 C C . VAL A 1 70 ? -11.166 -9.653 -9.823 1.00 73.00 70 VAL A C 1
ATOM 489 O O . VAL A 1 70 ? -11.769 -9.456 -8.777 1.00 73.00 70 VAL A O 1
ATOM 492 N N . TRP A 1 71 ? -11.635 -9.238 -11.003 1.00 75.44 71 TRP A N 1
ATOM 493 C CA . TRP A 1 71 ? -12.821 -8.381 -11.154 1.00 75.44 71 TRP A CA 1
ATOM 494 C C . TRP A 1 71 ? -13.975 -9.090 -11.865 1.00 75.44 71 TRP A C 1
ATOM 496 O O . TRP A 1 71 ? -14.684 -8.484 -12.669 1.00 75.44 71 TRP A O 1
ATOM 506 N N . ARG A 1 72 ? -14.146 -10.398 -11.622 1.00 75.31 72 ARG A N 1
ATOM 507 C CA . ARG A 1 72 ? -15.158 -11.223 -12.305 1.00 75.31 72 ARG A CA 1
ATOM 508 C C . ARG A 1 72 ? -16.527 -10.551 -12.235 1.00 75.31 72 ARG A C 1
ATOM 510 O O . ARG A 1 72 ? -17.035 -10.292 -11.151 1.00 75.31 72 ARG A O 1
ATOM 517 N N . THR A 1 73 ? -17.174 -10.366 -13.381 1.00 73.75 73 THR A N 1
ATOM 518 C CA . THR A 1 73 ? -18.509 -9.743 -13.455 1.00 73.75 73 THR A CA 1
ATOM 519 C C . THR A 1 73 ? -19.607 -10.573 -12.783 1.00 73.75 73 THR A C 1
ATOM 521 O O . THR A 1 73 ? -20.704 -10.079 -12.556 1.00 73.75 73 THR A O 1
ATOM 524 N N . THR A 1 74 ? -19.310 -11.829 -12.445 1.00 73.81 74 THR A N 1
ATOM 525 C CA . THR A 1 74 ? -20.184 -12.749 -11.709 1.00 73.81 74 THR A CA 1
ATOM 526 C C . THR A 1 74 ? -19.794 -12.894 -10.234 1.00 73.81 74 THR A C 1
ATOM 528 O O . THR A 1 74 ? -20.265 -13.820 -9.574 1.00 73.81 74 THR A O 1
ATOM 531 N N . GLN A 1 75 ? -18.868 -12.077 -9.717 1.00 76.06 75 GLN A N 1
ATOM 532 C CA . GLN A 1 75 ? -18.500 -12.130 -8.303 1.00 76.06 75 GLN A CA 1
ATOM 533 C C . GLN A 1 75 ? -19.645 -11.649 -7.409 1.00 76.06 75 GLN A C 1
ATOM 535 O O . GLN A 1 75 ? -20.541 -10.934 -7.855 1.00 76.06 75 GLN A O 1
ATOM 540 N N . SER A 1 76 ? -19.604 -12.043 -6.135 1.00 73.69 76 SER A N 1
ATOM 541 C CA . SER A 1 76 ? -20.576 -11.574 -5.147 1.00 73.69 76 SER A CA 1
ATOM 542 C C . SER A 1 76 ? -20.611 -10.046 -5.116 1.00 73.69 76 SER A C 1
ATOM 544 O O . SER A 1 76 ? -19.561 -9.408 -5.077 1.00 73.69 76 SER A O 1
ATOM 546 N N . THR A 1 77 ? -21.809 -9.467 -5.040 1.00 67.31 77 THR A N 1
ATOM 547 C CA . THR A 1 77 ? -22.007 -8.021 -4.843 1.00 67.31 77 THR A CA 1
ATOM 548 C C . THR A 1 77 ? -21.452 -7.518 -3.507 1.00 67.31 77 THR A C 1
ATOM 550 O O . THR A 1 77 ? -21.391 -6.316 -3.285 1.00 67.31 77 THR A O 1
ATOM 553 N N . GLU A 1 78 ? -21.042 -8.427 -2.618 1.00 64.12 78 GLU A N 1
ATOM 554 C CA . GLU A 1 78 ? -20.360 -8.118 -1.357 1.00 64.12 78 GLU A CA 1
ATOM 555 C C . GLU A 1 78 ? -18.839 -7.912 -1.531 1.00 64.12 78 GLU A C 1
ATOM 557 O O . GLU A 1 78 ? -18.175 -7.400 -0.633 1.00 64.12 78 GLU A O 1
ATOM 562 N N . LEU A 1 79 ? -18.265 -8.300 -2.678 1.00 69.12 79 LEU A N 1
ATOM 563 C CA . LEU A 1 79 ? -16.851 -8.089 -3.004 1.00 69.12 79 LEU A CA 1
ATOM 564 C C . LEU A 1 79 ? -16.697 -6.778 -3.777 1.00 69.12 79 LEU A C 1
ATOM 566 O O . LEU A 1 79 ? -16.773 -6.737 -5.006 1.00 69.12 79 LEU A O 1
ATOM 570 N N . LEU A 1 80 ? -16.506 -5.696 -3.025 1.00 70.06 80 LEU A N 1
ATOM 571 C CA . LEU A 1 80 ? -16.430 -4.337 -3.551 1.00 70.06 80 LEU A CA 1
ATOM 572 C C . LEU A 1 80 ? -14.991 -3.821 -3.583 1.00 70.06 80 LEU A C 1
ATOM 574 O O . LEU A 1 80 ? -14.180 -4.114 -2.704 1.00 70.06 80 LEU A O 1
ATOM 578 N N . MET A 1 81 ? -14.696 -2.984 -4.577 1.00 72.50 81 MET A N 1
ATOM 579 C CA . MET A 1 81 ? -13.449 -2.229 -4.610 1.00 72.50 81 MET A CA 1
ATOM 580 C C . MET A 1 81 ? -13.428 -1.208 -3.464 1.00 72.50 81 MET A C 1
ATOM 582 O O . MET A 1 81 ? -14.379 -0.455 -3.265 1.00 72.50 81 MET A O 1
ATOM 586 N N . ASN A 1 82 ? -12.32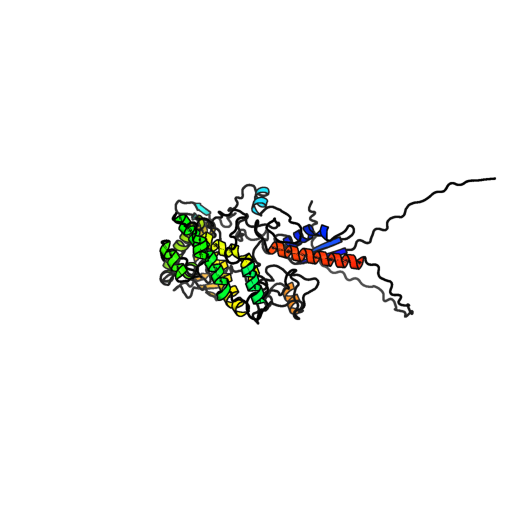8 -1.170 -2.715 1.00 73.06 82 ASN A N 1
ATOM 587 C CA . ASN A 1 82 ? -12.093 -0.203 -1.639 1.00 73.06 82 ASN A CA 1
ATOM 588 C C . ASN A 1 82 ? -11.327 1.050 -2.111 1.00 73.06 82 ASN A C 1
ATOM 590 O O . ASN A 1 82 ? -11.061 1.953 -1.314 1.00 73.06 82 ASN A O 1
ATOM 594 N N . THR A 1 83 ? -10.951 1.111 -3.387 1.00 75.12 83 THR A N 1
ATOM 595 C CA . THR A 1 83 ? -10.366 2.291 -4.034 1.00 75.12 83 THR A CA 1
ATOM 596 C C . THR A 1 83 ? -11.472 3.187 -4.576 1.00 75.12 83 THR A C 1
ATOM 598 O O . THR A 1 83 ? -12.433 2.702 -5.168 1.00 75.12 83 THR A O 1
ATOM 601 N N . VAL A 1 84 ? -11.334 4.495 -4.364 1.00 73.88 84 VAL A N 1
ATOM 602 C CA . VAL A 1 84 ? -12.258 5.501 -4.903 1.00 73.88 84 VAL A CA 1
ATOM 603 C C . VAL A 1 84 ? -12.177 5.477 -6.432 1.00 73.88 84 VAL A C 1
ATOM 605 O O . VAL A 1 84 ? -11.082 5.398 -6.986 1.00 73.88 84 VAL A O 1
ATOM 608 N N . THR A 1 85 ? -13.309 5.536 -7.129 1.00 75.69 85 THR A N 1
ATOM 609 C CA . THR A 1 85 ? -13.365 5.381 -8.596 1.00 75.69 85 THR A CA 1
ATOM 610 C C . THR A 1 85 ? -12.591 6.475 -9.338 1.00 75.69 85 THR A C 1
ATOM 612 O O . THR A 1 85 ? -11.947 6.194 -10.345 1.00 75.69 85 THR A O 1
ATOM 615 N N . SER A 1 86 ? -12.549 7.700 -8.811 1.00 76.88 86 SER A N 1
ATOM 616 C CA . SER A 1 86 ? -11.737 8.803 -9.360 1.00 76.88 86 SER A CA 1
ATOM 617 C C . SER A 1 86 ? -10.224 8.583 -9.226 1.00 76.88 86 SER A C 1
ATOM 619 O O . SER A 1 86 ? -9.427 9.274 -9.853 1.00 76.88 86 SER A O 1
ATOM 621 N N . GLN A 1 87 ? -9.811 7.594 -8.432 1.00 78.75 87 GLN A N 1
ATOM 622 C CA . GLN A 1 87 ? -8.420 7.227 -8.175 1.00 78.75 87 GLN A CA 1
ATOM 623 C C . GLN A 1 87 ? -8.022 5.941 -8.911 1.00 78.75 87 GLN A C 1
ATOM 625 O O . GLN A 1 87 ? -7.134 5.216 -8.466 1.00 78.75 87 GLN A O 1
ATOM 630 N N . VAL A 1 88 ? -8.687 5.621 -10.017 1.00 84.56 88 VAL A N 1
ATOM 631 C CA . VAL A 1 88 ? -8.361 4.459 -10.846 1.00 84.56 88 VAL A CA 1
ATOM 632 C C . VAL A 1 88 ? -8.329 4.896 -12.301 1.00 84.56 88 VAL A C 1
ATOM 634 O O . VAL A 1 88 ? -9.235 5.585 -12.756 1.00 84.56 88 VAL A O 1
ATOM 637 N N . THR A 1 89 ? -7.298 4.492 -13.036 1.00 88.12 89 THR A N 1
ATOM 638 C CA . THR A 1 89 ? -7.212 4.664 -14.493 1.00 88.12 89 THR A CA 1
ATOM 639 C C . THR A 1 89 ? -6.458 3.493 -15.124 1.00 88.12 89 THR A C 1
ATOM 641 O O . THR A 1 89 ? -5.784 2.732 -14.428 1.00 88.12 89 THR A O 1
ATOM 644 N N . LEU A 1 90 ? -6.581 3.340 -16.441 1.00 87.62 90 LEU A N 1
ATOM 645 C CA . LEU A 1 90 ? -5.713 2.492 -17.268 1.00 87.62 90 LEU A CA 1
ATOM 646 C C . LEU A 1 90 ? -4.904 3.309 -18.285 1.00 87.62 90 LEU A C 1
ATOM 648 O O . LEU A 1 90 ? -4.110 2.735 -19.025 1.00 87.62 90 LEU A O 1
ATOM 652 N N . PHE A 1 91 ? -5.107 4.625 -18.315 1.00 90.12 91 PHE A N 1
ATOM 653 C CA . PHE A 1 91 ? -4.524 5.531 -19.290 1.00 90.12 91 PHE A CA 1
ATOM 654 C C . PHE A 1 91 ? -3.326 6.262 -18.700 1.00 90.12 91 PHE A C 1
ATOM 656 O O . PHE A 1 91 ? -3.299 6.595 -17.516 1.00 90.12 91 PHE A O 1
ATOM 663 N N . THR A 1 92 ? -2.337 6.510 -19.548 1.00 92.12 92 THR A N 1
ATOM 664 C CA . THR A 1 92 ? -1.216 7.402 -19.238 1.00 92.12 92 THR A CA 1
ATOM 665 C C . THR A 1 92 ? -1.655 8.864 -19.265 1.00 92.12 92 THR A C 1
ATOM 667 O O . THR A 1 92 ? -2.601 9.223 -19.958 1.00 92.12 92 THR A O 1
ATOM 670 N N . ASP A 1 93 ? -0.923 9.720 -18.568 1.00 90.94 93 ASP A N 1
ATOM 671 C CA . ASP A 1 93 ? -1.033 11.174 -18.657 1.00 90.94 93 ASP A CA 1
ATOM 672 C C . ASP A 1 93 ? 0.374 11.790 -18.567 1.00 90.94 93 ASP A C 1
ATOM 674 O O . ASP A 1 93 ? 1.364 11.061 -18.460 1.00 90.94 93 ASP A O 1
ATOM 678 N N . ASP A 1 94 ? 0.475 13.119 -18.594 1.00 90.25 94 ASP A N 1
ATOM 679 C CA . ASP A 1 94 ? 1.761 13.834 -18.594 1.00 90.25 94 ASP A CA 1
ATOM 680 C C . ASP A 1 94 ? 2.595 13.621 -17.321 1.00 90.25 94 ASP A C 1
ATOM 682 O O . ASP A 1 94 ? 3.778 13.960 -17.283 1.00 90.25 94 ASP A O 1
ATOM 686 N N . SER A 1 95 ? 2.003 13.064 -16.261 1.00 88.56 95 SER A N 1
ATOM 687 C CA . SER A 1 95 ? 2.737 12.723 -15.043 1.00 88.56 95 SER A CA 1
ATOM 688 C C . SER A 1 95 ? 3.481 11.387 -15.151 1.00 88.56 95 SER A C 1
ATOM 690 O O . SER A 1 95 ? 4.366 11.116 -14.334 1.00 88.56 95 SER A O 1
ATOM 692 N N . VAL A 1 96 ? 3.141 10.544 -16.134 1.00 90.38 96 VAL A N 1
ATOM 693 C CA . VAL A 1 96 ? 3.768 9.236 -16.348 1.00 90.38 96 VAL A CA 1
ATOM 694 C C . VAL A 1 96 ? 5.079 9.401 -17.107 1.00 90.38 96 VAL A C 1
ATOM 696 O O . VAL A 1 96 ? 5.116 9.874 -18.239 1.00 90.38 96 VAL A O 1
ATOM 699 N N . VAL A 1 97 ? 6.171 8.944 -16.497 1.00 90.50 97 VAL A N 1
ATOM 700 C CA . VAL A 1 97 ? 7.495 8.940 -17.122 1.00 90.50 97 VAL A CA 1
ATOM 701 C C . VAL A 1 97 ? 7.690 7.603 -17.833 1.00 90.50 97 VAL A C 1
ATOM 703 O O . VAL A 1 97 ? 8.054 6.606 -17.211 1.00 90.50 97 VAL A O 1
ATOM 706 N N . CYS A 1 98 ? 7.435 7.574 -19.140 1.00 93.19 98 CYS A N 1
ATOM 707 C CA . CYS A 1 98 ? 7.635 6.401 -19.991 1.00 93.19 98 CYS A CA 1
ATOM 708 C C . CYS A 1 98 ? 8.193 6.790 -21.372 1.00 93.19 98 CYS A C 1
ATOM 710 O O . CYS A 1 98 ? 8.317 7.972 -21.689 1.00 93.19 98 CYS A O 1
ATOM 712 N N . SER A 1 99 ? 8.621 5.804 -22.167 1.00 94.06 99 SER A N 1
ATOM 713 C CA . SER A 1 99 ? 9.249 6.063 -23.473 1.00 94.06 99 SER A CA 1
ATOM 714 C C . SER A 1 99 ? 8.254 6.055 -24.625 1.00 94.06 99 SER A C 1
ATOM 716 O O . SER A 1 99 ? 8.526 6.661 -25.657 1.00 94.06 99 SER A O 1
ATOM 718 N N . GLY A 1 100 ? 7.152 5.317 -24.495 1.00 93.06 100 GLY A N 1
ATOM 719 C CA . GLY A 1 100 ? 6.115 5.286 -25.516 1.00 93.06 100 GLY A CA 1
ATOM 720 C C . GLY A 1 100 ? 5.185 6.499 -25.471 1.00 93.06 100 GLY A C 1
ATOM 721 O O . GLY A 1 100 ? 5.235 7.298 -24.538 1.00 93.06 100 GLY A O 1
ATOM 722 N N . PRO A 1 101 ? 4.280 6.623 -26.457 1.00 94.62 101 PRO A N 1
ATOM 723 C CA . PRO A 1 101 ? 3.369 7.758 -26.548 1.00 94.62 101 PRO A CA 1
ATOM 724 C C . PRO A 1 101 ? 2.444 7.864 -25.337 1.00 94.62 101 PRO A C 1
ATOM 726 O O . PRO A 1 101 ? 1.847 6.858 -24.931 1.00 94.62 101 PRO A O 1
ATOM 729 N N . ILE A 1 102 ? 2.256 9.086 -24.835 1.00 95.31 102 ILE A N 1
ATOM 730 C CA . ILE A 1 102 ? 1.209 9.388 -23.860 1.00 95.31 102 ILE A CA 1
ATOM 731 C C . ILE A 1 102 ? -0.157 9.298 -24.553 1.00 95.31 102 ILE A C 1
ATOM 733 O O . ILE A 1 102 ? -0.422 9.931 -25.575 1.00 95.31 102 ILE A O 1
ATOM 737 N N . ARG A 1 103 ? -1.023 8.455 -23.998 1.00 92.00 103 ARG A N 1
ATOM 738 C CA . ARG A 1 103 ? -2.421 8.239 -24.374 1.00 92.00 103 ARG A CA 1
ATOM 739 C C . ARG A 1 103 ? -3.310 8.629 -23.201 1.00 92.00 103 ARG A C 1
ATOM 741 O O . ARG A 1 103 ? -3.511 7.820 -22.298 1.00 92.00 103 ARG A O 1
ATOM 748 N N . HIS A 1 104 ? -3.810 9.861 -23.227 1.00 91.44 104 HIS A N 1
ATOM 749 C CA . HIS A 1 104 ? -4.775 10.341 -22.242 1.00 91.44 104 HIS A CA 1
ATOM 750 C C . HIS A 1 104 ? -6.089 9.567 -22.340 1.00 91.44 104 HIS A C 1
ATOM 752 O O . HIS A 1 104 ? -6.500 9.135 -23.419 1.00 91.44 104 HIS A O 1
ATOM 758 N N . GLY A 1 105 ? -6.774 9.450 -21.211 1.00 87.62 105 GLY A N 1
ATOM 759 C CA . GLY A 1 105 ? -8.109 8.885 -21.140 1.00 87.62 105 GLY A CA 1
ATOM 760 C C . GLY A 1 105 ? -8.730 9.097 -19.764 1.00 87.62 105 GLY A C 1
ATOM 761 O O . GLY A 1 105 ? -8.077 9.641 -18.871 1.00 87.62 105 GLY A O 1
ATOM 762 N N . PRO A 1 106 ? -10.000 8.703 -19.600 1.00 87.62 106 PRO A N 1
ATOM 763 C CA . PRO A 1 106 ? -10.753 8.984 -18.391 1.00 87.62 106 PRO A CA 1
ATOM 764 C C . PRO A 1 106 ? -10.256 8.154 -17.202 1.00 87.62 106 PRO A C 1
ATOM 766 O O . PRO A 1 106 ? -9.867 6.991 -17.335 1.00 87.62 106 PRO A O 1
ATOM 769 N N . SER A 1 107 ? -10.369 8.723 -16.008 1.00 85.25 107 SER A N 1
ATOM 770 C CA . SER A 1 107 ? -10.477 7.946 -14.775 1.00 85.25 107 SER A CA 1
ATOM 771 C C . SER A 1 107 ? -11.689 7.005 -14.833 1.00 85.25 107 SER A C 1
ATOM 773 O O . SER A 1 107 ? -12.639 7.211 -15.594 1.00 85.25 107 SER A O 1
ATOM 775 N N . LEU A 1 108 ? -11.702 5.970 -13.992 1.00 83.94 108 LEU A N 1
ATOM 776 C CA . LEU A 1 108 ? -12.837 5.051 -13.900 1.00 83.94 108 LEU A CA 1
ATOM 777 C C . LEU A 1 108 ? -14.132 5.795 -13.548 1.00 83.94 108 LEU A C 1
ATOM 779 O O . LEU A 1 108 ? -15.193 5.409 -14.026 1.00 83.94 108 LEU A O 1
ATOM 783 N N . TYR A 1 109 ? -14.046 6.861 -12.752 1.00 79.50 109 TYR A N 1
ATOM 784 C CA . TYR A 1 109 ? -15.179 7.734 -12.457 1.00 79.50 109 TYR A CA 1
ATOM 785 C C . TYR A 1 109 ? -15.732 8.422 -13.711 1.00 79.50 109 TYR A C 1
ATOM 787 O O . TYR A 1 109 ? -16.908 8.261 -14.015 1.00 79.50 109 TYR A O 1
ATOM 795 N N . GLU A 1 110 ? -14.893 9.127 -14.473 1.00 81.88 110 GLU A N 1
ATOM 796 C CA . GLU A 1 110 ? -15.321 9.831 -15.694 1.00 81.88 110 GLU A CA 1
ATOM 797 C C . GLU A 1 110 ? -15.873 8.856 -16.743 1.00 81.88 110 GLU A C 1
ATOM 799 O O . GLU A 1 110 ? -16.859 9.143 -17.422 1.00 81.88 110 GLU A O 1
ATOM 804 N N . TRP A 1 111 ? -15.279 7.664 -16.851 1.00 84.62 111 TRP A N 1
ATOM 805 C CA . TRP A 1 111 ? -15.823 6.597 -17.687 1.00 84.62 111 TRP A CA 1
ATOM 806 C C . TRP A 1 111 ? -17.199 6.132 -17.187 1.00 84.62 111 TRP A C 1
ATOM 808 O O . TRP A 1 111 ? -18.133 6.007 -17.980 1.00 84.62 111 TRP A O 1
ATOM 818 N N . ALA A 1 112 ? -17.343 5.914 -15.876 1.00 76.44 112 ALA A N 1
ATOM 819 C CA . ALA A 1 112 ? -18.582 5.444 -15.270 1.00 76.44 112 ALA A CA 1
ATOM 820 C C . ALA A 1 112 ? -19.716 6.466 -15.390 1.00 76.44 112 ALA A C 1
ATOM 822 O O . ALA A 1 112 ? -20.831 6.052 -15.670 1.00 76.44 112 ALA A O 1
ATOM 823 N N . GLN A 1 113 ? -19.455 7.769 -15.263 1.00 73.50 113 GLN A N 1
ATOM 824 C CA . GLN A 1 113 ? -20.479 8.805 -15.453 1.00 73.50 113 GLN A CA 1
ATOM 825 C C . GLN A 1 113 ? -21.085 8.779 -16.862 1.00 73.50 113 GLN A C 1
ATOM 827 O O . GLN A 1 113 ? -22.291 8.944 -17.023 1.00 73.50 113 GLN A O 1
ATOM 832 N N . ASN A 1 114 ? -20.261 8.518 -17.881 1.00 71.81 114 ASN A N 1
ATOM 833 C CA . ASN A 1 114 ? -20.734 8.386 -19.259 1.00 71.81 114 ASN A CA 1
ATOM 834 C C . ASN A 1 114 ? -21.547 7.099 -19.484 1.00 71.81 114 ASN A C 1
ATOM 836 O O . ASN A 1 114 ? -22.412 7.063 -20.357 1.00 71.81 114 ASN A O 1
ATOM 840 N N . ALA A 1 115 ? -21.270 6.039 -18.717 1.00 66.25 115 ALA A N 1
ATOM 841 C CA . ALA A 1 115 ? -21.932 4.740 -18.843 1.00 66.25 115 ALA A CA 1
ATOM 842 C C . ALA A 1 115 ? -23.153 4.568 -17.911 1.00 66.25 115 ALA A C 1
ATOM 844 O O . ALA A 1 115 ? -24.045 3.776 -18.212 1.00 66.25 115 ALA A O 1
ATOM 845 N N . VAL A 1 116 ? -23.184 5.275 -16.776 1.00 63.19 116 VAL A N 1
ATOM 846 C CA . VAL A 1 116 ? -24.154 5.161 -15.675 1.00 63.19 116 VAL A CA 1
ATOM 847 C C . VAL A 1 116 ? -24.353 6.561 -15.042 1.00 63.19 116 VAL A C 1
ATOM 849 O O . VAL A 1 116 ? -23.570 6.946 -14.172 1.00 63.19 116 VAL A O 1
ATOM 852 N N . PRO A 1 117 ? -25.387 7.330 -15.445 1.00 50.00 117 PRO A N 1
ATOM 853 C CA . PRO A 1 117 ? -25.485 8.781 -15.192 1.00 50.00 117 PRO A CA 1
ATOM 854 C C . PRO A 1 117 ? -25.609 9.294 -13.740 1.00 50.00 117 PRO A C 1
ATOM 856 O O . PRO A 1 117 ? -25.644 10.505 -13.560 1.00 50.00 117 PRO A O 1
ATOM 859 N N . ASP A 1 118 ? -25.633 8.441 -12.710 1.00 58.38 118 ASP A N 1
ATOM 860 C CA . ASP A 1 118 ? -25.934 8.844 -11.318 1.00 58.38 118 ASP A CA 1
ATOM 861 C C . ASP A 1 118 ? -24.871 8.408 -10.284 1.00 58.38 118 ASP A C 1
ATOM 863 O O . ASP A 1 118 ? -25.159 8.294 -9.094 1.00 58.38 118 ASP A O 1
ATOM 867 N N . LEU A 1 119 ? -23.635 8.130 -10.714 1.00 51.47 119 LEU A N 1
ATOM 868 C CA . LEU A 1 119 ? -22.522 7.834 -9.802 1.00 51.47 119 LEU A CA 1
ATOM 869 C C . LEU A 1 119 ? -21.739 9.112 -9.476 1.00 51.47 119 LEU A C 1
ATOM 871 O O . LEU A 1 119 ? -21.110 9.695 -10.358 1.00 51.47 119 LEU A O 1
ATOM 875 N N . GLY A 1 120 ? -21.744 9.523 -8.208 1.00 56.88 120 GLY A N 1
ATOM 876 C CA . GLY A 1 120 ? -20.813 10.490 -7.633 1.00 56.88 120 GLY A CA 1
ATOM 877 C C . GLY A 1 120 ? -19.434 9.872 -7.338 1.00 56.88 120 GLY A C 1
ATOM 878 O O . GLY A 1 120 ? -19.279 8.647 -7.312 1.00 56.88 120 GLY A O 1
ATOM 879 N N . PRO A 1 121 ? -18.392 10.699 -7.130 1.00 52.25 121 PRO A N 1
ATOM 880 C CA . PRO A 1 121 ? -17.003 10.231 -7.071 1.00 52.25 121 PRO A CA 1
ATOM 881 C C . PRO A 1 121 ? -16.694 9.402 -5.821 1.00 52.25 121 PRO A C 1
ATOM 883 O O . PRO A 1 121 ? -15.745 8.621 -5.839 1.00 52.25 121 PRO A O 1
ATOM 886 N N . ASP A 1 122 ? -17.516 9.530 -4.777 1.00 56.66 122 ASP A N 1
ATOM 887 C CA . ASP A 1 122 ? -17.403 8.811 -3.505 1.00 56.66 122 ASP A CA 1
ATOM 888 C C . ASP A 1 122 ? -18.564 7.820 -3.267 1.00 56.66 122 ASP A C 1
ATOM 890 O O . ASP A 1 122 ? -18.741 7.333 -2.147 1.00 56.66 122 ASP A O 1
ATOM 894 N N . ASP A 1 123 ? -19.361 7.509 -4.297 1.00 46.66 123 ASP A N 1
ATOM 895 C CA . ASP A 1 123 ? -20.535 6.640 -4.164 1.00 46.66 123 ASP A CA 1
ATOM 896 C C . ASP A 1 123 ? -20.191 5.142 -4.215 1.00 46.66 123 ASP A C 1
ATOM 898 O O . ASP A 1 123 ? -19.278 4.696 -4.914 1.00 46.66 123 ASP A O 1
ATOM 902 N N . TYR A 1 124 ? -20.966 4.333 -3.480 1.00 49.94 124 TYR A N 1
ATOM 903 C CA . TYR A 1 124 ? -20.830 2.873 -3.434 1.00 49.94 124 TYR A CA 1
ATOM 904 C C . TYR A 1 124 ? -22.192 2.183 -3.628 1.00 49.94 124 TYR A C 1
ATOM 906 O O . TYR A 1 124 ? -23.122 2.464 -2.868 1.00 49.94 124 TYR A O 1
ATOM 914 N N . PRO A 1 125 ? -22.330 1.210 -4.546 1.00 37.12 125 PRO A N 1
ATOM 915 C CA . PRO A 1 125 ? -23.545 0.404 -4.650 1.00 37.12 125 PRO A CA 1
ATOM 916 C C . PRO A 1 125 ? -23.630 -0.604 -3.489 1.00 37.12 125 PRO A C 1
ATOM 918 O O . PRO A 1 125 ? -22.650 -1.286 -3.192 1.00 37.12 125 PRO A O 1
ATOM 921 N N . THR A 1 126 ? -24.792 -0.735 -2.828 1.00 47.91 126 THR A N 1
ATOM 922 C CA . THR A 1 126 ? -25.060 -1.839 -1.876 1.00 47.91 126 THR A CA 1
ATOM 923 C C . THR A 1 126 ? -26.538 -2.243 -1.832 1.00 47.91 126 THR A C 1
ATOM 925 O O . THR A 1 126 ? -27.412 -1.378 -1.847 1.00 47.91 126 THR A O 1
ATOM 928 N N . ARG A 1 127 ? -26.790 -3.563 -1.731 1.00 53.78 127 ARG A N 1
ATOM 929 C CA . ARG A 1 127 ? -27.700 -4.268 -0.789 1.00 53.78 127 ARG A CA 1
ATOM 930 C C . ARG A 1 127 ? -27.877 -5.729 -1.240 1.00 53.78 127 ARG A C 1
ATOM 932 O O . ARG A 1 127 ? -28.516 -5.972 -2.255 1.00 53.78 127 ARG A O 1
ATOM 939 N N . GLY A 1 128 ? -27.351 -6.696 -0.480 1.00 55.12 128 GLY A N 1
ATOM 940 C CA . GLY A 1 128 ? -27.467 -8.128 -0.815 1.00 55.12 128 GLY A CA 1
ATOM 941 C C . GLY A 1 128 ? -28.409 -8.957 0.069 1.00 55.12 128 GLY A C 1
ATOM 942 O O . GLY A 1 128 ? -28.829 -10.036 -0.342 1.00 55.12 128 GLY A O 1
ATOM 943 N N . ARG A 1 129 ? -28.762 -8.490 1.280 1.00 66.62 129 ARG A N 1
ATOM 944 C CA . ARG A 1 129 ? -29.509 -9.310 2.269 1.00 66.62 129 ARG A CA 1
ATOM 945 C C . ARG A 1 129 ? -30.766 -8.679 2.873 1.00 66.62 129 ARG A C 1
ATOM 947 O O . ARG A 1 129 ? -31.482 -9.357 3.599 1.00 66.62 129 ARG A O 1
ATOM 954 N N . GLY A 1 130 ? -31.075 -7.432 2.521 1.00 71.38 130 GLY A N 1
ATOM 955 C CA . GLY A 1 130 ? -32.310 -6.744 2.922 1.00 71.38 130 GLY A CA 1
ATOM 956 C C . GLY A 1 130 ? -32.157 -5.725 4.056 1.00 71.38 130 GLY A C 1
ATOM 957 O O . GLY A 1 130 ? -32.973 -4.811 4.120 1.00 71.38 130 GLY A O 1
ATOM 958 N N . GLY A 1 131 ? -31.115 -5.818 4.893 1.00 81.44 131 GLY A N 1
ATOM 959 C CA . GLY A 1 131 ? -30.824 -4.796 5.904 1.00 81.44 131 GLY A CA 1
ATOM 960 C C . GLY A 1 131 ? -30.480 -3.438 5.281 1.00 81.44 131 GLY A C 1
ATOM 961 O O . GLY A 1 131 ? -30.022 -3.360 4.133 1.00 81.44 131 GLY A O 1
ATOM 962 N N . CYS A 1 132 ? -30.714 -2.354 6.021 1.00 84.44 132 CYS A N 1
ATOM 963 C CA . CYS A 1 132 ? -30.551 -0.997 5.503 1.00 84.44 132 CYS A CA 1
ATOM 964 C C . CYS A 1 132 ? -29.879 -0.039 6.489 1.00 84.44 132 CYS A C 1
ATOM 966 O O . CYS A 1 132 ? -30.020 -0.160 7.698 1.00 84.44 132 CYS A O 1
ATOM 968 N N . PHE A 1 133 ? -29.161 0.947 5.950 1.00 87.44 133 PHE A N 1
ATOM 969 C CA . PHE A 1 133 ? -28.616 2.056 6.726 1.00 87.44 133 PHE A CA 1
ATOM 970 C C . PHE A 1 133 ? -29.510 3.286 6.566 1.00 87.44 133 PHE A C 1
ATOM 972 O O . PHE A 1 133 ? -29.900 3.624 5.446 1.00 87.44 133 PHE A O 1
ATOM 979 N N . THR A 1 134 ? -29.784 3.985 7.664 1.00 89.75 134 THR A N 1
ATOM 980 C CA . THR A 1 134 ? -30.427 5.308 7.666 1.00 89.75 134 THR A CA 1
ATOM 981 C C . THR A 1 134 ? -29.533 6.317 8.370 1.00 89.75 134 THR A C 1
ATOM 983 O O . THR A 1 134 ? -28.892 5.983 9.366 1.00 89.75 134 THR A O 1
ATOM 986 N N . ARG A 1 135 ? -29.504 7.564 7.894 1.00 92.56 135 ARG A N 1
ATOM 987 C CA . ARG A 1 135 ? -28.801 8.650 8.591 1.00 92.56 135 ARG A CA 1
ATOM 988 C C . ARG A 1 135 ? -29.630 9.166 9.769 1.00 92.56 135 ARG A C 1
ATOM 990 O O . ARG A 1 135 ? -30.838 9.339 9.644 1.00 92.56 135 ARG A O 1
ATOM 997 N N . SER A 1 136 ? -28.959 9.453 10.879 1.00 90.94 136 SER A N 1
ATOM 998 C CA . SER A 1 136 ? -29.495 10.141 12.056 1.00 90.94 136 SER A CA 1
ATOM 999 C C . SER A 1 136 ? -28.602 11.332 12.428 1.00 90.94 136 SER A C 1
ATOM 1001 O O . SER A 1 136 ? -27.521 11.504 11.862 1.00 90.94 136 SER A O 1
ATOM 1003 N N . SER A 1 137 ? -29.010 12.131 13.418 1.00 86.50 137 SER A N 1
ATOM 1004 C CA . SER A 1 137 ? -28.178 13.217 13.961 1.00 86.50 137 SER A CA 1
ATOM 1005 C C . SER A 1 137 ? -26.882 12.732 14.623 1.00 86.50 137 SER A C 1
ATOM 1007 O O . SER A 1 137 ? -25.944 13.513 14.750 1.00 86.50 137 SER A O 1
ATOM 1009 N N . LYS A 1 138 ? -26.811 11.454 15.023 1.00 82.50 138 LYS A N 1
ATOM 1010 C CA . LYS A 1 138 ? -25.648 10.846 15.691 1.00 82.50 138 LYS A CA 1
ATOM 1011 C C . LYS A 1 138 ? -24.768 10.003 14.758 1.00 82.50 138 LYS A C 1
ATOM 1013 O O . LYS A 1 138 ? -23.770 9.459 15.212 1.00 82.50 138 LYS A O 1
ATOM 1018 N N . GLY A 1 139 ? -25.122 9.891 13.475 1.00 88.75 139 GLY A N 1
ATOM 1019 C CA . GLY A 1 139 ? -24.427 9.042 12.501 1.00 88.75 139 GLY A CA 1
ATOM 1020 C C . GLY A 1 139 ? -25.351 8.038 11.810 1.00 88.75 139 GLY A C 1
ATOM 1021 O O . GLY A 1 139 ? -26.577 8.196 11.812 1.00 88.75 139 GLY A O 1
ATOM 1022 N N . LEU A 1 140 ? -24.764 7.021 11.177 1.00 92.75 140 LEU A N 1
ATOM 1023 C CA . LEU A 1 140 ? -25.515 5.941 10.537 1.00 92.75 140 LEU A CA 1
ATOM 1024 C C . LEU A 1 140 ? -26.120 4.997 11.575 1.00 92.75 140 LEU A C 1
ATOM 1026 O O . LEU A 1 140 ? -25.465 4.622 12.537 1.00 92.75 140 LEU A O 1
ATOM 1030 N N . VAL A 1 141 ? -27.355 4.572 11.325 1.00 93.75 141 VAL A N 1
ATOM 1031 C CA . VAL A 1 141 ? -28.040 3.511 12.066 1.00 93.75 141 VAL A CA 1
ATOM 1032 C C . VAL A 1 141 ? -28.300 2.365 11.103 1.00 93.75 141 VAL A C 1
ATOM 1034 O O . VAL A 1 141 ? -28.800 2.595 9.998 1.00 93.75 141 VAL A O 1
ATOM 1037 N N . TYR A 1 142 ? -27.953 1.146 11.507 1.00 91.56 142 TYR A N 1
ATOM 1038 C CA . TYR A 1 142 ? -28.247 -0.059 10.744 1.00 91.56 142 TYR A CA 1
ATOM 1039 C C . TYR A 1 142 ? -29.536 -0.711 11.247 1.00 91.56 142 TYR A C 1
ATOM 1041 O O . TYR A 1 142 ? -29.700 -0.916 12.447 1.00 91.56 142 TYR A O 1
ATOM 1049 N N . HIS A 1 143 ? -30.426 -1.063 10.322 1.00 89.00 143 HIS A N 1
ATOM 1050 C CA . HIS A 1 143 ? -31.659 -1.805 10.578 1.00 89.00 143 HIS A CA 1
ATOM 1051 C C . HIS A 1 143 ? -31.493 -3.232 10.044 1.00 89.00 143 HIS A C 1
ATOM 1053 O O . HIS A 1 143 ? -31.469 -3.416 8.818 1.00 89.00 143 HIS A O 1
ATOM 1059 N N . PRO A 1 144 ? -31.348 -4.235 10.930 1.00 88.19 144 PRO A N 1
ATOM 1060 C CA . PRO A 1 144 ? -31.211 -5.629 10.528 1.00 88.19 144 PRO A CA 1
ATOM 1061 C C . PRO A 1 144 ? -32.462 -6.144 9.816 1.00 88.19 144 PRO A C 1
ATOM 1063 O O . PRO A 1 144 ? -33.587 -5.809 10.182 1.00 88.19 144 PRO A O 1
ATOM 1066 N N . SER A 1 145 ? -32.272 -7.019 8.831 1.00 85.06 145 SER A N 1
ATOM 1067 C CA . SER A 1 145 ? -33.365 -7.788 8.224 1.00 85.06 145 SER A CA 1
ATOM 1068 C C . SER A 1 145 ? -33.687 -9.081 8.978 1.00 85.06 145 SER A C 1
ATOM 1070 O O . SER A 1 145 ? -34.718 -9.700 8.716 1.00 85.06 145 SER A O 1
ATOM 1072 N N . GLY A 1 146 ? -32.791 -9.522 9.868 1.00 85.19 146 GLY A N 1
ATOM 1073 C CA . GLY A 1 146 ? -32.842 -10.820 10.543 1.00 85.19 146 GLY A CA 1
ATOM 1074 C C . GLY A 1 146 ? -32.197 -11.958 9.743 1.00 85.19 146 GLY A C 1
ATOM 1075 O O . GLY A 1 146 ? -32.189 -13.098 10.199 1.00 85.19 146 GLY A O 1
ATOM 1076 N N . LYS A 1 147 ? -31.655 -11.672 8.550 1.00 81.25 147 LYS A N 1
ATOM 1077 C CA . LYS A 1 147 ? -30.948 -12.640 7.685 1.00 81.25 147 LYS A CA 1
ATOM 1078 C C . LYS A 1 147 ? -29.427 -12.493 7.742 1.00 81.25 147 LYS A C 1
ATOM 1080 O O . LYS A 1 147 ? -28.694 -13.217 7.057 1.00 81.25 147 LYS A O 1
ATOM 1085 N N . GLU A 1 148 ? -28.947 -11.508 8.488 1.00 83.44 148 GLU A N 1
ATOM 1086 C CA . GLU A 1 148 ? -27.533 -11.257 8.699 1.00 83.44 148 GLU A CA 1
ATOM 1087 C C . GLU A 1 148 ? -26.916 -12.385 9.541 1.00 83.44 148 GLU A C 1
ATOM 1089 O O . GLU A 1 148 ? -27.513 -12.817 10.529 1.00 83.44 148 GLU A O 1
ATOM 1094 N N . PRO A 1 149 ? -25.718 -12.882 9.188 1.00 85.69 149 PRO A N 1
ATOM 1095 C CA . PRO A 1 149 ? -24.965 -13.715 10.110 1.00 85.69 149 PRO A CA 1
ATOM 1096 C C . PRO A 1 149 ? -24.456 -12.859 11.275 1.00 85.69 149 PRO A C 1
ATOM 1098 O O . PRO A 1 149 ? -24.148 -11.679 11.097 1.00 85.69 149 PRO A O 1
ATOM 1101 N N . ARG A 1 150 ? -24.270 -13.473 12.447 1.00 90.38 150 ARG A N 1
ATOM 1102 C CA . ARG A 1 150 ? -23.426 -12.871 13.482 1.00 90.38 150 ARG A CA 1
ATOM 1103 C C . ARG A 1 150 ? -21.972 -12.930 13.021 1.00 90.38 150 ARG A C 1
ATOM 1105 O O . ARG A 1 150 ? -21.483 -14.005 12.670 1.00 90.38 150 ARG A O 1
ATOM 1112 N N . MET A 1 151 ? -21.302 -11.786 13.003 1.00 93.00 151 MET A N 1
ATOM 1113 C CA . MET A 1 151 ? -19.944 -11.648 12.487 1.00 93.00 151 MET A CA 1
ATOM 1114 C C . MET A 1 151 ? -18.955 -11.330 13.601 1.00 93.00 151 MET A C 1
ATOM 1116 O O . MET A 1 151 ? -19.233 -10.531 14.491 1.00 93.00 151 MET A O 1
ATOM 1120 N N . TYR A 1 152 ? -17.767 -11.917 13.484 1.00 94.69 152 TYR A N 1
ATOM 1121 C CA . TYR A 1 152 ? -16.615 -11.611 14.319 1.00 94.69 152 TYR A CA 1
ATOM 1122 C C . TYR A 1 152 ? -15.459 -11.215 13.410 1.00 94.69 152 TYR A C 1
ATOM 1124 O O . TYR A 1 152 ? -15.054 -11.995 12.546 1.00 94.69 152 TYR A O 1
ATOM 1132 N N . ALA A 1 153 ? -14.944 -10.003 13.581 1.00 94.56 153 ALA A N 1
ATOM 1133 C CA . ALA A 1 153 ? -13.758 -9.531 12.881 1.00 94.56 153 ALA A CA 1
ATOM 1134 C C . ALA A 1 153 ? -12.551 -9.558 13.818 1.00 94.56 153 ALA A C 1
ATOM 1136 O O . ALA A 1 153 ? -12.679 -9.337 15.017 1.00 94.56 153 ALA A O 1
ATOM 1137 N N . GLY A 1 154 ? -11.359 -9.774 13.273 1.00 93.06 154 GLY A N 1
ATOM 1138 C CA . GLY A 1 154 ? -10.130 -9.593 14.032 1.00 93.06 154 GLY A CA 1
ATOM 1139 C C . GLY A 1 154 ? -8.921 -9.446 13.123 1.00 93.06 154 GLY A C 1
ATOM 1140 O O . GLY A 1 154 ? -8.947 -9.791 11.941 1.00 93.06 154 GLY A O 1
ATOM 1141 N N . SER A 1 155 ? -7.857 -8.878 13.678 1.00 91.94 155 SER A N 1
ATOM 1142 C CA . SER A 1 155 ? -6.604 -8.618 12.975 1.00 91.94 155 SER A CA 1
ATOM 1143 C C . SER A 1 155 ? -5.428 -8.820 13.929 1.00 91.94 155 SER A C 1
ATOM 1145 O O . SER A 1 155 ? -5.603 -8.888 15.146 1.00 91.94 155 SER A O 1
ATOM 1147 N N . ARG A 1 156 ? -4.195 -8.866 13.407 1.00 90.19 156 ARG A N 1
ATOM 1148 C CA . ARG A 1 156 ? -3.004 -8.937 14.277 1.00 90.19 156 ARG A CA 1
ATOM 1149 C C . ARG A 1 156 ? -2.918 -7.745 15.236 1.00 90.19 156 ARG A C 1
ATOM 1151 O O . ARG A 1 156 ? -2.478 -7.919 16.364 1.00 90.19 156 ARG A O 1
ATOM 1158 N N . ARG A 1 157 ? -3.362 -6.560 14.797 1.00 92.69 157 ARG A N 1
ATOM 1159 C CA . ARG A 1 157 ? -3.386 -5.331 15.607 1.00 92.69 157 ARG A CA 1
ATOM 1160 C C . ARG A 1 157 ? -4.646 -5.195 16.465 1.00 92.69 157 ARG A C 1
ATOM 1162 O O . ARG A 1 157 ? -4.685 -4.284 17.278 1.00 92.69 157 ARG A O 1
ATOM 1169 N N . GLY A 1 158 ? -5.663 -6.036 16.278 1.00 93.38 158 GLY A N 1
ATOM 1170 C CA . GLY A 1 158 ? -6.970 -5.935 16.946 1.00 93.38 158 GLY A CA 1
ATOM 1171 C C . GLY A 1 158 ? -7.897 -4.869 16.354 1.00 93.38 158 GLY A C 1
ATOM 1172 O O . GLY A 1 158 ? -9.109 -4.982 16.462 1.00 93.38 158 GLY A O 1
ATOM 1173 N N . ILE A 1 159 ? -7.350 -3.873 15.659 1.00 94.50 159 ILE A N 1
ATOM 1174 C CA . ILE A 1 159 ? -8.095 -2.754 15.069 1.00 94.50 159 ILE A CA 1
ATOM 1175 C C . ILE A 1 159 ? -8.151 -2.836 13.534 1.00 94.50 159 ILE A C 1
ATOM 1177 O O . ILE A 1 159 ? -7.241 -3.423 12.923 1.00 94.50 159 ILE A O 1
ATOM 1181 N N . PRO A 1 160 ? -9.212 -2.297 12.895 1.00 93.62 160 PRO A N 1
ATOM 1182 C CA . PRO A 1 160 ? -9.285 -2.168 11.440 1.00 93.62 160 PRO A CA 1
ATOM 1183 C C . PRO A 1 160 ? -8.319 -1.089 10.941 1.00 93.62 160 PRO A C 1
ATOM 1185 O O . PRO A 1 160 ? -7.833 -0.280 11.722 1.00 93.62 160 PRO A O 1
ATOM 1188 N N . TYR A 1 161 ? -8.035 -1.070 9.637 1.00 94.12 161 TYR A N 1
ATOM 1189 C CA . TYR A 1 161 ? -7.202 -0.018 9.038 1.00 94.12 161 TYR A CA 1
ATOM 1190 C C . TYR A 1 161 ? -7.842 1.358 9.237 1.00 94.12 161 TYR A C 1
ATOM 1192 O O . TYR A 1 161 ? -9.068 1.467 9.190 1.00 94.12 161 TYR A O 1
ATOM 1200 N N . GLN A 1 162 ? -7.013 2.393 9.387 1.00 94.44 162 GLN A N 1
ATOM 1201 C CA . GLN A 1 162 ? -7.500 3.762 9.548 1.00 94.44 162 GLN A CA 1
ATOM 1202 C C . GLN A 1 162 ? -8.263 4.247 8.314 1.00 94.44 162 GLN A C 1
ATOM 1204 O O . GLN A 1 162 ? -7.863 3.971 7.178 1.00 94.44 162 GLN A O 1
ATOM 1209 N N . ALA A 1 163 ? -9.323 5.026 8.527 1.00 94.12 163 ALA A N 1
ATOM 1210 C CA . ALA A 1 163 ? -9.995 5.723 7.446 1.00 94.12 163 ALA A CA 1
ATOM 1211 C C . ALA A 1 163 ? -9.024 6.645 6.708 1.00 94.12 163 ALA A C 1
ATOM 1213 O O . ALA A 1 163 ? -8.223 7.363 7.318 1.00 94.12 163 ALA A O 1
ATOM 1214 N N . ARG A 1 164 ? -9.158 6.685 5.383 1.00 92.25 164 ARG A N 1
ATOM 1215 C CA . ARG A 1 164 ? -8.584 7.768 4.581 1.00 92.25 164 ARG A CA 1
ATOM 1216 C C . ARG A 1 164 ? -9.327 9.065 4.880 1.00 92.25 164 ARG A C 1
ATOM 1218 O O . ARG A 1 164 ? -10.548 9.046 5.024 1.00 92.25 164 ARG A O 1
ATOM 1225 N N . GLY A 1 165 ? -8.586 10.172 4.908 1.00 92.69 165 GLY A N 1
ATOM 1226 C CA . GLY A 1 165 ? -9.184 11.504 4.890 1.00 92.69 165 GLY A CA 1
ATOM 1227 C C . GLY A 1 165 ? -10.049 11.701 3.649 1.00 92.69 165 GLY A C 1
ATOM 1228 O O . GLY A 1 165 ? -9.694 11.221 2.567 1.00 92.69 165 GLY A O 1
ATOM 1229 N N . ASP A 1 166 ? -11.166 12.405 3.814 1.00 91.38 166 ASP A N 1
ATOM 1230 C CA . ASP A 1 166 ? -12.003 12.858 2.709 1.00 91.38 166 ASP A CA 1
ATOM 1231 C C . ASP A 1 166 ? -11.127 13.659 1.727 1.00 91.38 166 ASP A C 1
ATOM 1233 O O . ASP A 1 166 ? -10.222 14.405 2.123 1.00 91.38 166 ASP A O 1
ATOM 1237 N N . ASN A 1 167 ? -11.312 13.421 0.429 1.00 86.25 167 ASN A N 1
ATOM 1238 C CA . ASN A 1 167 ? -10.340 13.865 -0.561 1.00 86.25 167 ASN A CA 1
ATOM 1239 C C . ASN A 1 167 ? -10.479 15.362 -0.875 1.00 86.25 167 ASN A C 1
ATOM 1241 O O . ASN A 1 167 ? -11.270 15.751 -1.731 1.00 86.25 167 ASN A O 1
ATOM 1245 N N . SER A 1 168 ? -9.628 16.179 -0.260 1.00 87.44 168 SER A N 1
ATOM 1246 C CA . SER A 1 168 ? -9.500 17.617 -0.525 1.00 87.44 168 SER A CA 1
ATOM 1247 C C . SER A 1 168 ? -8.405 17.946 -1.553 1.00 87.44 168 SER A C 1
ATOM 1249 O O . SER A 1 168 ? -8.236 19.105 -1.919 1.00 87.44 168 SER A O 1
ATOM 1251 N N . LYS A 1 169 ? -7.661 16.942 -2.050 1.00 82.00 169 LYS A N 1
ATOM 1252 C CA . LYS A 1 169 ? -6.602 17.095 -3.073 1.00 82.00 169 LYS A CA 1
ATOM 1253 C C . LYS A 1 169 ? -7.114 16.982 -4.520 1.00 82.00 169 LYS A C 1
ATOM 1255 O O . LYS A 1 169 ? -6.369 17.252 -5.461 1.00 82.00 169 LYS A O 1
ATOM 1260 N N . GLY A 1 170 ? -8.364 16.559 -4.720 1.00 79.31 170 GLY A N 1
ATOM 1261 C CA . GLY A 1 170 ? -8.900 16.222 -6.044 1.00 79.31 170 GLY A CA 1
ATOM 1262 C C . GLY A 1 170 ? -8.303 14.929 -6.619 1.00 79.31 170 GLY A C 1
ATOM 1263 O O . GLY A 1 170 ? -7.686 14.141 -5.901 1.00 79.31 170 GLY A O 1
ATOM 1264 N N . ALA A 1 171 ? -8.512 14.670 -7.912 1.00 71.06 171 ALA A N 1
ATOM 1265 C CA . ALA A 1 171 ? -8.037 13.437 -8.555 1.00 71.06 171 ALA A CA 1
ATOM 1266 C C . ALA A 1 171 ? -6.510 13.406 -8.772 1.00 71.06 171 ALA A C 1
ATOM 1268 O O . ALA A 1 171 ? -5.925 12.326 -8.789 1.00 71.06 171 ALA A O 1
ATOM 1269 N N . TYR A 1 172 ? -5.883 14.583 -8.891 1.00 74.19 172 TYR A N 1
ATOM 1270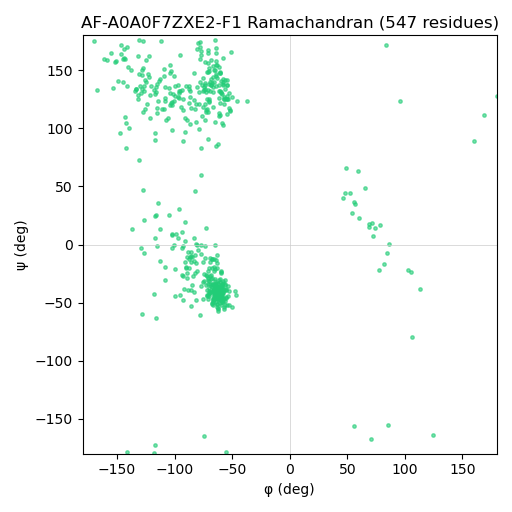 C CA . TYR A 1 172 ? -4.493 14.745 -9.339 1.00 74.19 172 TYR A CA 1
ATOM 1271 C C . TYR A 1 172 ? -3.532 15.251 -8.247 1.00 74.19 172 TYR A C 1
ATOM 1273 O O . TYR A 1 172 ? -2.318 15.208 -8.429 1.00 74.19 172 TYR A O 1
ATOM 1281 N N . GLY A 1 173 ? -4.037 15.759 -7.117 1.00 78.50 173 GLY A N 1
ATOM 1282 C CA . GLY A 1 173 ? -3.183 16.320 -6.070 1.00 78.50 173 GLY A CA 1
ATOM 1283 C C . GLY A 1 173 ? -2.437 15.247 -5.271 1.00 78.50 173 GLY A C 1
ATOM 1284 O O . GLY A 1 173 ? -3.016 14.240 -4.858 1.00 78.50 173 GLY A O 1
ATOM 1285 N N . ARG A 1 174 ? -1.153 15.495 -4.993 1.00 87.06 174 ARG A N 1
ATOM 1286 C CA . ARG A 1 174 ? -0.307 14.675 -4.112 1.00 87.06 174 ARG A CA 1
ATOM 1287 C C . ARG A 1 174 ? 0.676 15.535 -3.326 1.00 87.06 174 ARG A C 1
ATOM 1289 O O . ARG A 1 174 ? 1.001 16.646 -3.740 1.00 87.06 174 ARG A O 1
ATOM 1296 N N . HIS A 1 175 ? 1.186 14.988 -2.229 1.00 91.62 175 HIS A N 1
ATOM 1297 C CA . HIS A 1 175 ? 2.368 15.522 -1.559 1.00 91.62 175 HIS A CA 1
ATOM 1298 C C . HIS A 1 175 ? 3.616 15.326 -2.431 1.00 91.62 175 HIS A C 1
ATOM 1300 O O . HIS A 1 175 ? 3.794 14.259 -3.033 1.00 91.62 175 HIS A O 1
ATOM 1306 N N . LEU A 1 176 ? 4.460 16.359 -2.502 1.00 91.81 176 LEU A N 1
ATOM 1307 C CA . LEU A 1 176 ? 5.762 16.308 -3.165 1.00 91.81 176 LEU A CA 1
ATOM 1308 C C . LEU A 1 176 ? 6.874 16.235 -2.111 1.00 91.81 176 LEU A C 1
ATOM 1310 O O . LEU A 1 176 ? 6.829 17.018 -1.160 1.00 91.81 176 LEU A O 1
ATOM 1314 N N . PRO A 1 177 ? 7.870 15.351 -2.298 1.00 94.94 177 PRO A N 1
ATOM 1315 C CA . PRO A 1 177 ? 8.920 15.133 -1.319 1.00 94.94 177 PRO A CA 1
ATOM 1316 C C . PRO A 1 177 ? 9.663 16.409 -0.909 1.00 94.94 177 PRO A C 1
ATOM 1318 O O . PRO A 1 177 ? 10.178 17.125 -1.770 1.00 94.94 177 PRO A O 1
ATOM 1321 N N . LEU A 1 178 ? 9.756 16.664 0.395 1.00 96.19 178 LEU A N 1
ATOM 1322 C CA . LEU A 1 178 ? 10.522 17.774 0.972 1.00 96.19 178 LEU A CA 1
ATOM 1323 C C . LEU A 1 178 ? 11.955 17.357 1.309 1.00 96.19 178 LEU A C 1
ATOM 1325 O O . LEU A 1 178 ? 12.877 18.151 1.129 1.00 96.19 178 LEU A O 1
ATOM 1329 N N . ILE A 1 179 ? 12.139 16.126 1.799 1.00 95.88 179 ILE A N 1
ATOM 1330 C CA . ILE A 1 179 ? 13.431 15.623 2.279 1.00 95.88 179 ILE A CA 1
ATOM 1331 C C . ILE A 1 179 ? 13.887 14.423 1.450 1.00 95.88 179 ILE A C 1
ATOM 1333 O O . ILE A 1 179 ? 15.054 14.361 1.069 1.00 95.88 179 ILE A O 1
ATOM 1337 N N . LEU A 1 180 ? 12.984 13.490 1.117 1.00 96.00 180 LEU A N 1
ATOM 1338 C CA . LEU A 1 180 ? 13.300 12.331 0.268 1.00 96.00 180 LEU A CA 1
ATOM 1339 C C . LEU A 1 180 ? 13.389 12.734 -1.219 1.00 96.00 180 LEU A C 1
ATOM 1341 O O . LEU A 1 180 ? 12.624 12.283 -2.071 1.00 96.00 180 LEU A O 1
ATOM 1345 N N . THR A 1 181 ? 14.306 13.653 -1.518 1.00 96.19 181 THR A N 1
ATOM 1346 C CA . THR A 1 181 ? 14.529 14.234 -2.843 1.00 96.19 181 THR A CA 1
ATOM 1347 C C . THR A 1 181 ? 15.302 13.284 -3.756 1.00 96.19 181 THR A C 1
ATOM 1349 O O . THR A 1 181 ? 15.866 12.279 -3.320 1.00 96.19 181 THR A O 1
ATOM 1352 N N . LYS A 1 182 ? 15.378 13.624 -5.049 1.00 95.31 182 LYS A N 1
ATOM 1353 C CA . LYS A 1 182 ? 16.133 12.845 -6.043 1.00 95.31 182 LYS A CA 1
ATOM 1354 C C . LYS A 1 182 ? 17.601 12.646 -5.648 1.00 95.31 182 LYS A C 1
ATOM 1356 O O . LYS A 1 182 ? 18.112 11.546 -5.825 1.00 95.31 182 LYS A O 1
ATOM 1361 N N . ASP A 1 183 ? 18.242 13.664 -5.079 1.00 97.38 183 ASP A N 1
ATOM 1362 C CA . ASP A 1 183 ? 19.656 13.601 -4.688 1.00 97.38 183 ASP A CA 1
ATOM 1363 C C . ASP A 1 183 ? 19.867 12.695 -3.467 1.00 97.38 183 ASP A C 1
ATOM 1365 O O . ASP A 1 183 ? 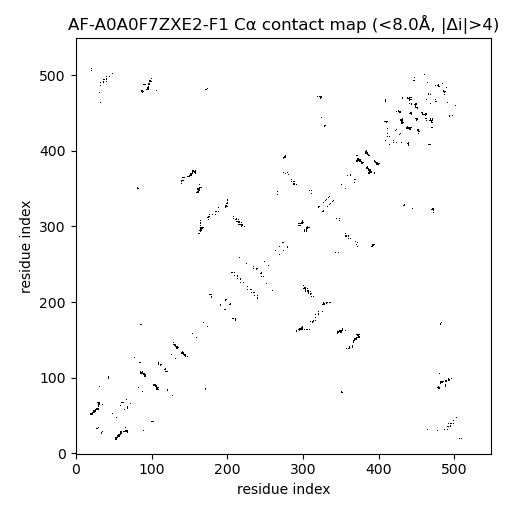20.808 11.902 -3.429 1.00 97.38 183 ASP A O 1
ATOM 1369 N N . VAL A 1 184 ? 18.949 12.743 -2.496 1.00 97.50 184 VAL A N 1
ATOM 1370 C CA . VAL A 1 184 ? 18.965 11.841 -1.332 1.00 97.50 184 VAL A CA 1
ATOM 1371 C C . VAL A 1 184 ? 18.752 10.392 -1.771 1.00 97.50 184 VAL A C 1
ATOM 1373 O O . VAL A 1 184 ? 19.483 9.496 -1.347 1.00 97.50 184 VAL A O 1
ATOM 1376 N N . ILE A 1 185 ? 17.795 10.157 -2.673 1.00 97.50 185 ILE A N 1
ATOM 1377 C CA . ILE A 1 185 ? 17.551 8.836 -3.264 1.00 97.50 185 ILE A CA 1
ATOM 1378 C C . ILE A 1 185 ? 18.801 8.341 -4.005 1.00 97.50 185 ILE A C 1
ATOM 1380 O O . ILE A 1 185 ? 19.215 7.201 -3.797 1.00 97.50 185 ILE A O 1
ATOM 1384 N N . ALA A 1 186 ? 19.431 9.185 -4.829 1.00 96.94 186 ALA A N 1
ATOM 1385 C CA . ALA A 1 186 ? 20.657 8.838 -5.548 1.00 96.94 186 ALA A CA 1
ATOM 1386 C C . ALA A 1 186 ? 21.791 8.453 -4.585 1.00 96.94 186 ALA A C 1
ATOM 1388 O O . ALA A 1 186 ? 22.423 7.417 -4.776 1.00 96.94 186 ALA A O 1
ATOM 1389 N N . SER A 1 187 ? 21.970 9.197 -3.488 1.00 97.12 187 SER A N 1
ATOM 1390 C CA . SER A 1 187 ? 22.954 8.867 -2.449 1.00 97.12 187 SER A CA 1
ATOM 1391 C C . SER A 1 187 ? 22.709 7.490 -1.815 1.00 97.12 187 SER A C 1
ATOM 1393 O O . SER A 1 187 ? 23.649 6.714 -1.616 1.00 97.12 187 SER A O 1
ATOM 1395 N N . PHE A 1 188 ? 21.449 7.131 -1.545 1.00 97.69 188 PHE A N 1
ATOM 1396 C CA . PHE A 1 188 ? 21.116 5.785 -1.072 1.00 97.69 188 PHE A CA 1
ATOM 1397 C C . PHE A 1 188 ? 21.403 4.705 -2.116 1.00 97.69 188 PHE A C 1
ATOM 1399 O O . PHE A 1 188 ? 21.874 3.624 -1.758 1.00 97.69 188 PHE A O 1
ATOM 1406 N N . ARG A 1 189 ? 21.174 4.989 -3.401 1.00 96.00 189 ARG A N 1
ATOM 1407 C CA . ARG A 1 189 ? 21.491 4.053 -4.486 1.00 96.00 189 ARG A CA 1
ATOM 1408 C C . ARG A 1 189 ? 22.988 3.850 -4.670 1.00 96.00 189 ARG A C 1
ATOM 1410 O O . ARG A 1 189 ? 23.411 2.707 -4.831 1.00 96.00 189 ARG A O 1
ATOM 1417 N N . ASP A 1 190 ? 23.788 4.904 -4.568 1.00 95.81 190 ASP A N 1
ATOM 1418 C CA . ASP A 1 190 ? 25.248 4.796 -4.600 1.00 95.81 190 ASP A CA 1
ATOM 1419 C C . ASP A 1 190 ? 25.752 3.918 -3.454 1.00 95.81 190 ASP A C 1
ATOM 1421 O O . ASP A 1 190 ? 26.553 3.008 -3.664 1.00 95.81 190 ASP A O 1
ATOM 1425 N N . ARG A 1 191 ? 25.204 4.113 -2.249 1.00 95.88 191 ARG A N 1
ATOM 1426 C CA . ARG A 1 191 ? 25.481 3.261 -1.086 1.00 95.88 191 ARG A CA 1
ATOM 1427 C C . ARG A 1 191 ? 25.100 1.799 -1.326 1.00 95.88 191 ARG A C 1
ATOM 1429 O O . ARG A 1 191 ? 25.921 0.924 -1.050 1.00 95.88 191 ARG A O 1
ATOM 1436 N N . ALA A 1 192 ? 23.912 1.529 -1.870 1.00 93.62 192 ALA A N 1
ATOM 1437 C CA . ALA A 1 192 ? 23.439 0.174 -2.179 1.00 93.62 192 ALA A CA 1
ATOM 1438 C C . ALA A 1 192 ? 24.325 -0.564 -3.199 1.00 93.62 192 ALA A C 1
ATOM 1440 O O . ALA A 1 192 ? 24.483 -1.778 -3.112 1.00 93.62 192 ALA A O 1
ATOM 1441 N N . ASN A 1 193 ? 24.966 0.162 -4.120 1.00 89.62 193 ASN A N 1
ATOM 1442 C CA . ASN A 1 193 ? 25.913 -0.405 -5.088 1.00 89.62 193 ASN A CA 1
ATOM 1443 C C . ASN A 1 193 ? 27.302 -0.715 -4.488 1.00 89.62 193 ASN A C 1
ATOM 1445 O O . ASN A 1 193 ? 28.192 -1.206 -5.186 1.00 89.62 193 ASN A O 1
ATOM 1449 N N . THR A 1 194 ? 27.508 -0.439 -3.199 1.00 88.69 194 THR A N 1
ATOM 1450 C CA . THR A 1 194 ? 28.740 -0.732 -2.454 1.00 88.69 194 THR A CA 1
ATOM 1451 C C . THR A 1 194 ? 28.458 -1.707 -1.306 1.00 88.69 194 THR A C 1
ATOM 1453 O O . THR A 1 194 ? 27.326 -2.114 -1.072 1.00 88.69 194 THR A O 1
ATOM 1456 N N . LYS A 1 195 ? 29.476 -2.066 -0.513 1.00 81.44 195 LYS A N 1
ATOM 1457 C CA . LYS A 1 195 ? 29.298 -2.901 0.694 1.00 81.44 195 LYS A CA 1
ATOM 1458 C C . LYS A 1 195 ? 28.629 -2.168 1.876 1.00 81.44 195 LYS A C 1
ATOM 1460 O O . LYS A 1 195 ? 28.711 -2.649 3.001 1.00 81.44 195 LYS A O 1
ATOM 1465 N N . ASN A 1 196 ? 28.017 -1.006 1.644 1.00 90.38 196 ASN A N 1
ATOM 1466 C CA . ASN A 1 196 ? 27.425 -0.145 2.669 1.00 90.38 196 ASN A CA 1
ATOM 1467 C C . ASN A 1 196 ? 25.964 0.213 2.341 1.00 90.38 196 ASN A C 1
ATOM 1469 O O . ASN A 1 196 ? 25.575 1.385 2.394 1.00 90.38 196 ASN A O 1
ATOM 1473 N N . ALA A 1 197 ? 25.170 -0.793 1.963 1.00 94.12 197 ALA A N 1
ATOM 1474 C CA . ALA A 1 197 ? 23.753 -0.614 1.665 1.00 94.12 197 ALA A CA 1
ATOM 1475 C C . ALA A 1 197 ? 23.012 0.059 2.840 1.00 94.12 197 ALA A C 1
ATOM 1477 O O . ALA A 1 197 ? 23.318 -0.229 4.002 1.00 94.12 197 ALA A O 1
ATOM 1478 N N . PRO A 1 198 ? 22.062 0.968 2.560 1.00 96.50 198 PRO A N 1
ATOM 1479 C CA . PRO A 1 198 ? 21.334 1.677 3.601 1.00 96.50 198 PRO A CA 1
ATOM 1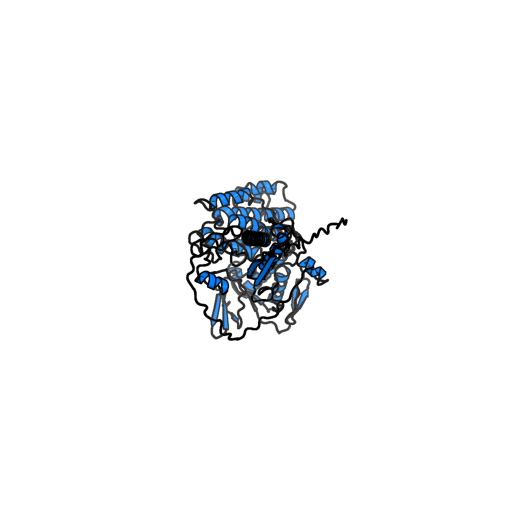480 C C . PRO A 1 198 ? 20.450 0.746 4.434 1.00 96.50 198 PRO A C 1
ATOM 1482 O O . PRO A 1 198 ? 19.939 -0.271 3.956 1.00 96.50 198 PRO A O 1
ATOM 1485 N N . ASP A 1 199 ? 20.258 1.127 5.693 1.00 96.81 199 ASP A N 1
ATOM 1486 C CA . ASP A 1 199 ? 19.311 0.499 6.598 1.00 96.81 199 ASP A CA 1
ATOM 1487 C C . ASP A 1 199 ? 18.001 1.295 6.629 1.00 96.81 199 ASP A C 1
ATOM 1489 O O . ASP A 1 199 ? 17.988 2.497 6.891 1.00 96.81 199 ASP A O 1
ATOM 1493 N N . PHE A 1 200 ? 16.875 0.627 6.390 1.00 98.38 200 PHE A N 1
ATOM 1494 C CA . PHE A 1 200 ? 15.577 1.285 6.323 1.00 98.38 200 PHE A CA 1
ATOM 1495 C C . PHE A 1 200 ? 15.211 2.007 7.618 1.00 98.38 200 PHE A C 1
ATOM 1497 O O . PHE A 1 200 ? 14.740 3.137 7.563 1.00 98.38 200 PHE A O 1
ATOM 1504 N N . LEU A 1 201 ? 15.436 1.396 8.781 1.00 97.19 201 LEU A N 1
ATOM 1505 C CA . LEU A 1 201 ? 15.033 1.984 10.055 1.00 97.19 201 LEU A CA 1
ATOM 1506 C C . LEU A 1 201 ? 15.977 3.109 10.502 1.00 97.19 201 LEU A C 1
ATOM 1508 O O . LEU A 1 201 ? 15.522 4.076 11.108 1.00 97.19 201 LEU A O 1
ATOM 1512 N N . LYS A 1 202 ? 17.279 2.989 10.225 1.00 96.94 202 LYS A N 1
ATOM 1513 C CA . LYS A 1 202 ? 18.291 3.961 10.671 1.00 96.94 202 LYS A CA 1
ATOM 1514 C C . LYS A 1 202 ? 18.494 5.118 9.700 1.00 96.94 202 LYS A C 1
ATOM 1516 O O . LYS A 1 202 ? 18.685 6.239 10.152 1.00 96.94 202 LYS A O 1
ATOM 1521 N N . ASP A 1 203 ? 18.482 4.852 8.397 1.00 97.00 203 ASP A N 1
ATOM 1522 C CA . ASP A 1 203 ? 18.820 5.846 7.375 1.00 97.00 203 ASP A CA 1
ATOM 1523 C C . ASP A 1 203 ? 17.575 6.474 6.727 1.00 97.00 203 ASP A C 1
ATOM 1525 O O . ASP A 1 203 ? 17.520 7.685 6.527 1.00 97.00 203 ASP A O 1
ATOM 1529 N N . ILE A 1 204 ? 16.571 5.660 6.380 1.00 98.19 204 ILE A N 1
ATOM 1530 C CA . ILE A 1 204 ? 15.437 6.098 5.543 1.00 98.19 204 ILE A CA 1
ATOM 1531 C C . ILE A 1 204 ? 14.239 6.527 6.397 1.00 98.19 204 ILE A C 1
ATOM 1533 O O . ILE A 1 204 ? 13.604 7.546 6.129 1.00 98.19 204 ILE A O 1
ATOM 1537 N N . TRP A 1 205 ? 13.916 5.770 7.442 1.00 98.00 205 TRP A N 1
ATOM 1538 C CA . TRP A 1 205 ? 12.757 6.029 8.289 1.00 98.00 205 TRP A CA 1
ATOM 1539 C C . TRP A 1 205 ? 12.782 7.402 8.973 1.00 98.00 205 TRP A C 1
ATOM 1541 O O . TRP A 1 205 ? 11.737 8.049 8.951 1.00 98.00 205 TRP A O 1
ATOM 1551 N N . PRO A 1 206 ? 13.907 7.914 9.515 1.00 97.94 206 PRO A N 1
ATOM 1552 C CA . PRO A 1 206 ? 13.923 9.251 10.109 1.00 97.94 206 PRO A CA 1
ATOM 1553 C C . PRO A 1 206 ? 13.530 10.344 9.109 1.00 97.94 206 PRO A C 1
ATOM 1555 O O . PRO A 1 206 ? 12.832 11.285 9.471 1.00 97.94 206 PRO A O 1
ATOM 1558 N N . ILE A 1 207 ? 13.902 10.180 7.835 1.00 97.69 207 ILE A N 1
ATOM 1559 C CA . ILE A 1 207 ? 13.532 11.088 6.742 1.00 97.69 207 ILE A CA 1
ATOM 1560 C C . ILE A 1 207 ? 12.024 11.020 6.483 1.00 97.69 207 ILE A C 1
ATOM 1562 O O . ILE A 1 207 ? 11.344 12.044 6.508 1.00 97.69 207 ILE A O 1
ATOM 1566 N N . VAL A 1 208 ? 11.486 9.810 6.294 1.00 98.00 208 VAL A N 1
ATOM 1567 C CA . VAL A 1 208 ? 10.045 9.592 6.070 1.00 98.00 208 VAL A CA 1
ATOM 1568 C C . VAL A 1 208 ? 9.221 10.117 7.251 1.00 98.00 208 VAL A C 1
ATOM 1570 O O . VAL A 1 208 ? 8.207 10.782 7.055 1.00 98.00 208 VAL A O 1
ATOM 1573 N N . SER A 1 209 ? 9.671 9.850 8.476 1.00 98.00 209 SER A N 1
ATOM 1574 C CA . SER A 1 209 ? 9.028 10.284 9.715 1.00 98.00 209 SER A CA 1
ATOM 1575 C C . SER A 1 209 ? 9.004 11.801 9.832 1.00 98.00 209 SER A C 1
ATOM 1577 O O . SER A 1 209 ? 7.939 12.379 10.026 1.00 98.00 209 SER A O 1
ATOM 1579 N N . LYS A 1 210 ? 10.159 12.453 9.654 1.00 97.94 210 LYS A N 1
ATOM 1580 C CA . LYS A 1 210 ? 10.284 13.912 9.712 1.00 97.94 210 LYS A CA 1
ATOM 1581 C C . LYS A 1 210 ? 9.388 14.594 8.684 1.00 97.94 210 LYS A C 1
ATOM 1583 O O . LYS A 1 210 ? 8.810 15.643 8.957 1.00 97.94 210 LYS A O 1
ATOM 1588 N N . GLU A 1 211 ? 9.239 13.987 7.515 1.00 97.56 211 GLU A N 1
ATOM 1589 C CA . GLU A 1 211 ? 8.402 14.523 6.454 1.00 97.56 211 GLU A CA 1
ATOM 1590 C C . GLU A 1 211 ? 6.899 14.415 6.764 1.00 97.56 211 GLU A C 1
ATOM 1592 O O . GLU A 1 211 ? 6.169 15.395 6.608 1.00 97.56 211 GLU A O 1
ATOM 1597 N N . VAL A 1 212 ? 6.451 13.271 7.293 1.00 98.31 212 VAL A N 1
ATOM 1598 C CA . VAL A 1 212 ? 5.083 13.091 7.815 1.00 98.31 212 VAL A CA 1
ATOM 1599 C C . VAL A 1 212 ? 4.791 14.097 8.934 1.00 98.31 212 VAL A C 1
ATOM 1601 O O . VAL A 1 212 ? 3.762 14.772 8.916 1.00 98.31 212 VAL A O 1
ATOM 1604 N N . GLU A 1 213 ? 5.714 14.228 9.888 1.00 98.44 213 GLU A N 1
ATOM 1605 C CA . GLU A 1 213 ? 5.587 15.130 11.035 1.00 98.44 213 GLU A CA 1
ATOM 1606 C C . GLU A 1 213 ? 5.565 16.604 10.614 1.00 98.44 213 GLU A C 1
ATOM 1608 O O . GLU A 1 213 ? 4.812 17.392 11.180 1.00 98.44 213 GLU A O 1
ATOM 1613 N N . THR A 1 214 ? 6.310 16.977 9.569 1.00 98.44 214 THR A N 1
ATOM 1614 C CA . THR A 1 214 ? 6.272 18.338 9.010 1.00 98.44 214 THR A CA 1
ATOM 1615 C C . THR A 1 214 ? 4.860 18.695 8.549 1.00 98.44 214 THR A C 1
ATOM 1617 O O . THR A 1 214 ? 4.340 19.741 8.929 1.00 98.44 214 THR A O 1
ATOM 1620 N N . VAL A 1 215 ? 4.210 17.810 7.782 1.00 98.19 215 VAL A N 1
ATOM 1621 C CA . VAL A 1 215 ? 2.836 18.034 7.300 1.00 98.19 215 VAL A CA 1
ATOM 1622 C C . VAL A 1 215 ? 1.836 18.057 8.455 1.00 98.19 215 VAL A C 1
ATOM 1624 O O . VAL A 1 215 ? 0.941 18.903 8.468 1.00 98.19 215 VAL A O 1
ATOM 1627 N N . TYR A 1 216 ? 2.009 17.179 9.447 1.00 98.62 216 TYR A N 1
ATOM 1628 C CA . TYR A 1 216 ? 1.181 17.173 10.652 1.00 98.62 216 TYR A CA 1
ATOM 1629 C C . TYR A 1 216 ? 1.228 18.522 11.384 1.00 98.62 216 TYR A C 1
ATOM 1631 O O . TYR A 1 216 ? 0.186 19.130 11.635 1.00 98.62 216 TYR A O 1
ATOM 1639 N N . TYR A 1 217 ? 2.429 19.009 11.704 1.00 98.62 217 TYR A N 1
ATOM 1640 C CA . TYR A 1 217 ? 2.592 20.240 12.472 1.00 98.62 217 TYR A CA 1
ATOM 1641 C C . TYR A 1 217 ? 2.209 21.489 11.672 1.00 98.62 217 TYR A C 1
ATOM 1643 O O . TYR A 1 217 ? 1.626 22.407 12.244 1.00 98.62 217 TYR A O 1
ATOM 1651 N N . GLU A 1 218 ? 2.447 21.518 10.355 1.00 98.06 218 GLU A N 1
ATOM 1652 C CA . GLU A 1 218 ? 1.951 22.602 9.497 1.00 98.06 218 GLU A CA 1
ATOM 1653 C C . GLU A 1 218 ? 0.427 22.710 9.546 1.00 98.06 218 GLU A C 1
ATOM 1655 O O . GLU A 1 218 ? -0.107 23.798 9.767 1.00 98.06 218 GLU A O 1
ATOM 1660 N N . ALA A 1 219 ? -0.276 21.588 9.373 1.00 98.00 219 ALA A N 1
ATOM 1661 C CA . ALA A 1 219 ? -1.732 21.554 9.419 1.00 98.00 219 ALA A CA 1
ATOM 1662 C C . ALA A 1 219 ? -2.264 21.910 10.818 1.00 98.00 219 ALA A C 1
ATOM 1664 O O . ALA A 1 219 ? -3.181 22.724 10.931 1.00 98.00 219 ALA A O 1
ATOM 1665 N N . LEU A 1 220 ? -1.648 21.380 11.882 1.00 98.38 220 LEU A N 1
ATOM 1666 C CA . LEU A 1 220 ? -2.017 21.676 13.269 1.00 98.38 220 LEU A CA 1
ATOM 1667 C C . LEU A 1 220 ? -1.889 23.173 13.587 1.00 98.38 220 LEU A C 1
ATOM 1669 O O . LEU A 1 220 ? -2.833 23.795 14.073 1.00 98.38 220 LEU A O 1
ATOM 1673 N N . LEU A 1 221 ? -0.733 23.773 13.293 1.00 98.19 221 LEU A N 1
ATOM 1674 C CA . LEU A 1 221 ? -0.481 25.190 13.561 1.00 98.19 221 LEU A CA 1
ATOM 1675 C C . LEU A 1 221 ? -1.343 26.095 12.671 1.00 98.19 221 LEU A C 1
ATOM 1677 O O . LEU A 1 221 ? -1.797 27.152 13.112 1.00 98.19 221 LEU A O 1
ATOM 1681 N N . LYS A 1 222 ? -1.626 25.678 11.430 1.00 97.12 222 LYS A N 1
ATOM 1682 C CA . LYS A 1 222 ? -2.560 26.386 10.545 1.00 97.12 222 LYS A CA 1
ATOM 1683 C C . LYS A 1 222 ? -3.969 26.387 11.135 1.00 97.12 222 LYS A C 1
ATOM 1685 O O . LYS A 1 222 ? -4.605 27.437 11.162 1.00 97.12 222 LYS A O 1
ATOM 1690 N N . GLN A 1 223 ? -4.434 25.248 11.647 1.00 95.69 223 GLN A N 1
ATOM 1691 C CA . GLN A 1 223 ? -5.746 25.117 12.284 1.00 95.69 223 GLN A CA 1
ATOM 1692 C C . GLN A 1 223 ? -5.860 25.971 13.556 1.00 95.69 223 GLN A C 1
ATOM 1694 O O . GLN A 1 223 ? -6.914 26.548 13.812 1.00 95.69 223 GLN A O 1
ATOM 1699 N N . LYS A 1 224 ? -4.765 26.110 14.314 1.00 95.44 224 LYS A N 1
ATOM 1700 C CA . LYS A 1 224 ? -4.669 27.018 15.469 1.00 95.44 224 LYS A CA 1
ATOM 1701 C C . LYS A 1 224 ? -4.576 28.504 15.092 1.00 95.44 224 LYS A C 1
ATOM 1703 O O . LYS A 1 224 ? -4.685 29.355 15.968 1.00 95.44 224 LYS A O 1
ATOM 1708 N N . GLY A 1 225 ? -4.362 28.831 13.816 1.00 96.31 225 GLY A N 1
ATOM 1709 C CA . GLY A 1 225 ? -4.123 30.204 13.362 1.00 96.31 225 GLY A CA 1
ATOM 1710 C C . GLY A 1 225 ? -2.753 30.759 13.767 1.00 96.31 225 GLY A C 1
ATOM 1711 O O . GLY A 1 225 ? -2.566 31.973 13.755 1.00 96.31 225 GLY A O 1
ATOM 1712 N N . SER A 1 226 ? -1.805 29.888 14.124 1.00 95.56 226 SER A N 1
ATOM 1713 C CA . SER A 1 226 ? -0.498 30.256 14.676 1.00 95.56 226 SER A CA 1
ATOM 1714 C C . SER A 1 226 ? 0.693 29.844 13.808 1.00 95.56 226 SER A C 1
ATOM 1716 O O . SER A 1 226 ? 1.821 30.041 14.240 1.00 95.56 226 SER A O 1
ATOM 1718 N N . LEU A 1 227 ? 0.483 29.298 12.599 1.00 97.25 227 LEU A N 1
ATOM 1719 C CA . LEU A 1 227 ? 1.558 28.837 11.704 1.00 97.25 227 LEU A CA 1
ATOM 1720 C C . LEU A 1 227 ? 2.513 29.976 11.288 1.00 97.25 227 LEU A C 1
ATOM 1722 O O . LEU A 1 227 ? 2.128 30.820 10.471 1.00 97.25 227 LEU A O 1
ATOM 1726 N N . PRO A 1 228 ? 3.778 29.975 11.754 1.00 96.31 228 PRO A N 1
ATOM 1727 C CA . PRO A 1 228 ? 4.777 30.937 11.298 1.00 96.31 228 PRO A CA 1
ATOM 1728 C C . PRO A 1 228 ? 5.191 30.682 9.847 1.00 96.31 228 PRO A C 1
ATOM 1730 O O . PRO A 1 228 ? 5.267 29.536 9.396 1.00 96.31 228 PRO A O 1
ATOM 1733 N N . ARG A 1 229 ? 5.556 31.746 9.123 1.00 95.88 229 ARG A N 1
ATOM 1734 C CA . ARG A 1 229 ? 5.968 31.659 7.710 1.00 95.88 229 ARG A CA 1
ATOM 1735 C C . ARG A 1 229 ? 7.220 30.798 7.520 1.00 95.88 229 ARG A C 1
ATOM 1737 O O . ARG A 1 229 ? 7.343 30.094 6.523 1.00 95.88 229 ARG A O 1
ATOM 1744 N N . GLU A 1 230 ? 8.148 30.862 8.464 1.00 96.31 230 GLU A N 1
ATOM 1745 C CA . GLU A 1 230 ? 9.426 30.153 8.453 1.00 96.31 230 GLU A CA 1
ATOM 1746 C C . GLU A 1 230 ? 9.385 28.774 9.128 1.00 96.31 230 GLU A C 1
ATOM 1748 O O . GLU A 1 230 ? 10.427 28.119 9.211 1.00 96.31 230 GLU A O 1
ATOM 1753 N N . PHE A 1 231 ? 8.212 28.315 9.591 1.00 97.94 231 PHE A N 1
ATOM 1754 C CA . PHE A 1 231 ? 8.070 27.053 10.326 1.00 97.94 231 PHE A CA 1
ATOM 1755 C C . PHE A 1 231 ? 8.732 25.885 9.604 1.00 97.94 231 PHE A C 1
ATOM 1757 O O . PHE A 1 231 ? 9.597 25.226 10.175 1.00 97.94 231 PHE A O 1
ATOM 1764 N N . ARG A 1 232 ? 8.371 25.671 8.333 1.00 97.56 232 ARG A N 1
ATOM 1765 C CA . ARG A 1 232 ? 8.888 24.564 7.523 1.00 97.56 232 ARG A CA 1
ATOM 1766 C C . ARG A 1 232 ? 10.409 24.537 7.520 1.00 97.56 232 ARG A C 1
ATOM 1768 O O . ARG A 1 232 ? 11.012 23.514 7.818 1.00 97.56 232 ARG A O 1
ATOM 1775 N N . THR A 1 233 ? 11.026 25.672 7.202 1.00 97.62 233 THR A N 1
ATOM 1776 C CA . THR A 1 233 ? 12.483 25.802 7.118 1.00 97.62 233 THR A CA 1
ATOM 1777 C C . THR A 1 233 ? 13.135 25.509 8.467 1.00 97.62 233 THR A C 1
ATOM 1779 O O . THR A 1 233 ? 14.099 24.751 8.520 1.00 97.62 233 THR A O 1
ATOM 1782 N N . ARG A 1 234 ? 12.598 26.065 9.563 1.00 97.75 234 ARG A N 1
ATOM 1783 C CA . ARG A 1 234 ? 13.125 25.846 10.919 1.00 97.75 234 ARG A CA 1
ATOM 1784 C C . ARG A 1 234 ? 12.976 24.390 11.358 1.00 97.75 234 ARG A C 1
ATOM 1786 O O . ARG A 1 234 ? 13.931 23.811 11.861 1.00 97.75 234 ARG A O 1
ATOM 1793 N N . PHE A 1 235 ? 11.809 23.790 11.134 1.00 98.25 235 PHE A N 1
ATOM 1794 C CA . PHE A 1 235 ? 11.533 22.414 11.531 1.00 98.25 235 PHE A CA 1
ATOM 1795 C C . PHE A 1 235 ? 12.405 21.427 10.755 1.00 98.25 235 PHE A C 1
ATOM 1797 O O . PHE A 1 235 ? 13.045 20.577 11.368 1.00 98.25 235 PHE A O 1
ATOM 1804 N N . LEU A 1 236 ? 12.516 21.575 9.432 1.00 97.50 236 LEU A N 1
ATOM 1805 C CA . LEU A 1 236 ? 13.362 20.715 8.597 1.00 97.50 236 LEU A CA 1
ATOM 1806 C C . LEU A 1 236 ? 14.866 20.858 8.889 1.00 97.50 236 LEU A C 1
ATOM 1808 O O . LEU A 1 236 ? 15.618 19.928 8.614 1.00 97.50 236 LEU A O 1
ATOM 1812 N N . ALA A 1 237 ? 15.310 21.984 9.458 1.00 97.19 237 ALA A N 1
ATOM 1813 C CA . ALA A 1 237 ? 16.704 22.182 9.861 1.00 97.19 237 ALA A CA 1
ATOM 1814 C C . ALA A 1 237 ? 17.091 21.430 11.151 1.00 97.19 237 ALA A C 1
ATOM 1816 O O . ALA A 1 237 ? 18.278 21.288 11.441 1.00 97.19 237 ALA A O 1
ATOM 1817 N N . THR A 1 238 ? 16.114 20.948 11.926 1.00 97.50 238 THR A N 1
ATOM 1818 C CA . THR A 1 238 ? 16.366 20.156 13.142 1.00 97.50 238 THR A CA 1
ATOM 1819 C C . THR A 1 238 ? 16.439 18.659 12.815 1.00 97.50 238 THR A C 1
ATOM 1821 O O . THR A 1 238 ? 15.599 18.167 12.051 1.00 97.50 238 THR A O 1
ATOM 1824 N N . PRO A 1 239 ? 17.401 17.900 13.376 1.00 95.44 239 PRO A N 1
ATOM 1825 C CA . PRO A 1 239 ? 17.407 16.446 13.242 1.00 95.44 239 PRO A CA 1
ATOM 1826 C C . PRO A 1 239 ? 16.143 15.817 13.849 1.00 95.44 239 PRO A C 1
ATOM 1828 O O . PRO A 1 239 ? 15.590 16.320 14.825 1.00 95.44 239 PRO A O 1
ATOM 1831 N N . HIS A 1 240 ? 15.689 14.697 13.281 1.00 95.31 240 HIS A N 1
ATOM 1832 C CA . HIS A 1 240 ? 14.503 13.986 13.773 1.00 95.31 240 HIS A CA 1
ATOM 1833 C C . HIS A 1 240 ? 14.674 13.560 15.238 1.00 95.31 240 HIS A C 1
ATOM 1835 O O . HIS A 1 240 ? 15.684 12.939 15.576 1.00 95.31 240 HIS A O 1
ATOM 1841 N N . LYS A 1 241 ? 13.685 13.868 16.090 1.00 94.19 241 LYS A N 1
ATOM 1842 C CA . LYS A 1 241 ? 13.682 13.589 17.539 1.00 94.19 241 LYS A CA 1
ATOM 1843 C C . LYS A 1 241 ? 14.814 14.253 18.329 1.00 94.19 241 LYS A C 1
ATOM 1845 O O . LYS A 1 241 ? 15.182 13.762 19.400 1.00 94.19 241 LYS A O 1
ATOM 1850 N N . SER A 1 242 ? 15.392 15.340 17.822 1.00 96.81 242 SER A N 1
ATOM 1851 C CA . SER A 1 242 ? 16.434 16.070 18.545 1.00 96.81 242 SER A CA 1
ATOM 1852 C C . SER A 1 242 ? 15.862 16.954 19.661 1.00 96.81 242 SER A C 1
ATOM 1854 O O . SER A 1 242 ? 14.659 17.219 19.735 1.00 96.81 242 SER A O 1
ATOM 1856 N N . VAL A 1 243 ? 16.735 17.433 20.550 1.00 97.50 243 VAL A N 1
ATOM 1857 C CA . VAL A 1 243 ? 16.344 18.381 21.607 1.00 97.50 243 VAL A CA 1
ATOM 1858 C C . VAL A 1 243 ? 15.877 19.702 20.992 1.00 97.50 243 VAL A C 1
ATOM 1860 O O . VAL A 1 243 ? 14.898 20.280 21.455 1.00 97.50 243 VAL A O 1
ATOM 1863 N N . GLU A 1 244 ? 16.522 20.139 19.912 1.00 97.75 244 GLU A N 1
ATOM 1864 C CA . GLU A 1 244 ? 16.186 21.357 19.169 1.00 97.75 244 GLU A CA 1
ATOM 1865 C C . GLU A 1 244 ? 14.807 21.254 18.502 1.00 97.75 244 GLU A C 1
ATOM 1867 O O . GLU A 1 244 ? 14.049 22.221 18.506 1.00 97.75 244 GLU A O 1
ATOM 1872 N N . GLU A 1 245 ? 14.445 20.078 17.971 1.00 97.25 245 GLU A N 1
ATOM 1873 C CA . GLU A 1 245 ? 13.094 19.813 17.455 1.00 97.25 245 GLU A CA 1
ATOM 1874 C C . GLU A 1 245 ? 12.044 19.975 18.566 1.00 97.25 245 GLU A C 1
ATOM 1876 O O . GLU A 1 245 ? 11.035 20.652 18.372 1.00 97.25 245 GLU A O 1
ATOM 1881 N N . SER A 1 246 ? 12.301 19.406 19.751 1.00 97.12 246 SER A N 1
ATOM 1882 C CA . SER A 1 246 ? 11.413 19.551 20.910 1.00 97.12 246 SER A CA 1
ATOM 1883 C C . SER A 1 246 ? 11.278 21.007 21.352 1.00 97.12 246 SER A C 1
ATOM 1885 O O . SER A 1 246 ? 10.159 21.460 21.574 1.00 97.12 246 SER A O 1
ATOM 1887 N N . GLN A 1 247 ? 12.392 21.734 21.461 1.00 98.00 247 GLN A N 1
ATOM 1888 C CA . GLN A 1 247 ? 12.407 23.144 21.860 1.00 98.00 247 GLN A CA 1
ATOM 1889 C C . GLN A 1 247 ? 11.625 24.014 20.876 1.00 98.00 247 GLN A C 1
ATOM 1891 O O . GLN A 1 247 ? 10.832 24.846 21.301 1.00 98.00 247 GLN A O 1
ATOM 1896 N N . LEU A 1 248 ? 11.772 23.774 19.569 1.00 97.88 248 LEU A N 1
ATOM 1897 C CA . LEU A 1 248 ? 10.986 24.469 18.551 1.00 97.88 248 LEU A CA 1
ATOM 1898 C C . LEU A 1 248 ? 9.479 24.227 18.727 1.00 97.88 248 LEU A C 1
ATOM 1900 O O . LEU A 1 248 ? 8.687 25.148 18.564 1.00 97.88 248 LEU A O 1
ATOM 1904 N N . LEU A 1 249 ? 9.063 23.002 19.057 1.00 97.88 249 LEU A N 1
ATOM 1905 C CA . LEU A 1 249 ? 7.652 22.698 19.314 1.00 97.88 249 LEU A CA 1
ATOM 1906 C C . LEU A 1 249 ? 7.141 23.338 20.616 1.00 97.88 249 LEU A C 1
ATOM 1908 O O . LEU A 1 249 ? 5.984 23.753 20.659 1.00 97.88 249 LEU A O 1
ATOM 1912 N N . ASP A 1 250 ? 7.986 23.451 21.646 1.00 97.69 250 ASP A N 1
ATOM 1913 C CA . ASP A 1 250 ? 7.676 24.187 22.881 1.00 97.69 250 ASP A CA 1
ATOM 1914 C C . ASP A 1 250 ? 7.498 25.688 22.617 1.00 97.69 250 ASP A C 1
ATOM 1916 O O . ASP A 1 250 ? 6.512 26.275 23.057 1.00 97.69 250 ASP A O 1
ATOM 1920 N N . GLU A 1 251 ? 8.400 26.297 21.841 1.00 97.12 251 GLU A N 1
ATOM 1921 C CA . GLU A 1 251 ? 8.307 27.701 21.411 1.00 97.12 251 GLU A CA 1
ATOM 1922 C C . GLU A 1 251 ? 7.011 28.004 20.644 1.00 97.12 251 GLU A C 1
ATOM 1924 O O . GLU A 1 251 ? 6.504 29.122 20.700 1.00 97.12 251 GLU A O 1
ATOM 1929 N N . LEU A 1 252 ? 6.482 27.016 19.918 1.00 96.88 252 LEU A N 1
ATOM 1930 C CA . LEU A 1 252 ? 5.252 27.117 19.126 1.00 96.88 252 LEU A CA 1
ATOM 1931 C C . LEU A 1 252 ? 4.000 26.665 19.890 1.00 96.88 252 LEU A C 1
ATOM 1933 O O . LEU A 1 252 ? 2.943 26.490 19.280 1.00 96.88 252 LEU A O 1
ATOM 1937 N N . GLU A 1 253 ? 4.120 26.454 21.203 1.00 97.00 253 GLU A N 1
ATOM 1938 C CA . GLU A 1 253 ? 3.025 26.068 22.097 1.00 97.00 253 GLU A CA 1
ATOM 1939 C C . GLU A 1 253 ? 2.303 24.776 21.650 1.00 97.00 253 GLU A C 1
ATOM 1941 O O . GLU A 1 253 ? 1.083 24.618 21.784 1.00 97.00 253 GLU A O 1
ATOM 1946 N N . VAL A 1 254 ? 3.057 23.816 21.101 1.00 97.75 254 VAL A N 1
ATOM 1947 C CA . VAL A 1 254 ? 2.552 22.476 20.776 1.00 97.75 254 VAL A CA 1
ATOM 1948 C C . VAL A 1 254 ? 2.672 21.586 22.010 1.00 97.75 254 VAL A C 1
ATOM 1950 O O . VAL A 1 254 ? 3.752 21.095 22.357 1.00 97.75 254 VAL A O 1
ATOM 1953 N N . SER A 1 255 ? 1.538 21.353 22.672 1.00 96.56 255 SER A N 1
ATOM 1954 C CA . SER A 1 255 ? 1.486 20.566 23.905 1.00 96.56 255 SER A CA 1
ATOM 1955 C C . SER A 1 255 ? 1.911 19.110 23.677 1.00 96.56 255 SER A C 1
ATOM 1957 O O . SER A 1 255 ? 1.753 18.558 22.589 1.00 96.56 255 SER A O 1
ATOM 1959 N N . LEU A 1 256 ? 2.405 18.433 24.720 1.00 94.81 256 LEU A N 1
ATOM 1960 C CA . LEU A 1 256 ? 2.862 17.035 24.625 1.00 94.81 256 LEU A CA 1
ATOM 1961 C C . LEU A 1 256 ? 1.788 16.061 24.096 1.00 94.81 256 LEU A C 1
ATOM 1963 O O . LEU A 1 256 ? 2.124 15.068 23.446 1.00 94.81 256 LEU A O 1
ATOM 1967 N N . GLY A 1 257 ? 0.505 16.340 24.357 1.00 94.38 257 GLY A N 1
ATOM 1968 C CA . GLY A 1 257 ? -0.620 15.553 23.838 1.00 94.38 257 GLY A CA 1
ATOM 1969 C C . GLY A 1 257 ? -0.828 15.718 22.330 1.00 94.38 257 GLY A C 1
ATOM 1970 O O . GLY A 1 257 ? -1.210 14.765 21.656 1.00 94.38 257 GLY A O 1
ATOM 1971 N N . GLU A 1 258 ? -0.502 16.893 21.794 1.00 96.62 258 GLU A N 1
ATOM 1972 C CA . GLU A 1 258 ? -0.592 17.217 20.367 1.00 96.62 258 GLU A CA 1
ATOM 1973 C C . GLU A 1 258 ? 0.668 16.831 19.595 1.00 96.62 258 GLU A C 1
ATOM 1975 O O . GLU A 1 258 ? 0.668 16.836 18.373 1.00 96.62 258 GLU A O 1
ATOM 1980 N N . ARG A 1 259 ? 1.778 16.503 20.260 1.00 97.56 259 ARG A N 1
ATOM 1981 C CA . ARG A 1 259 ? 2.984 16.079 19.541 1.00 97.56 259 ARG A CA 1
ATOM 1982 C C . ARG A 1 259 ? 2.768 14.734 18.872 1.00 97.56 259 ARG A C 1
ATOM 1984 O O . ARG A 1 259 ? 2.204 13.831 19.482 1.00 97.56 259 ARG A O 1
ATOM 1991 N N . TRP A 1 260 ? 3.261 14.574 17.649 1.00 97.88 260 TRP A N 1
ATOM 1992 C CA . TRP A 1 260 ? 3.146 13.323 16.917 1.00 97.88 260 TRP A CA 1
ATOM 1993 C C . TRP A 1 260 ? 3.776 12.155 17.688 1.00 97.88 260 TRP A C 1
ATOM 1995 O O . TRP A 1 260 ? 4.849 12.274 18.278 1.00 97.88 260 TRP A O 1
ATOM 2005 N N . SER A 1 261 ? 3.107 11.002 17.682 1.00 96.81 261 SER A N 1
ATOM 2006 C CA . SER A 1 261 ? 3.621 9.783 18.305 1.00 96.81 261 SER A CA 1
ATOM 2007 C C . SER A 1 261 ? 3.252 8.562 17.476 1.00 96.81 261 SER A C 1
ATOM 2009 O O . SER A 1 261 ? 2.098 8.131 17.446 1.00 96.81 261 SER A O 1
ATOM 2011 N N . TRP A 1 262 ? 4.259 7.966 16.838 1.00 95.50 262 TRP A N 1
ATOM 2012 C CA . TRP A 1 262 ? 4.106 6.713 16.096 1.00 95.50 262 TRP A CA 1
ATOM 2013 C C . TRP A 1 262 ? 3.641 5.555 16.978 1.00 95.50 262 TRP A C 1
ATOM 2015 O O . TRP A 1 262 ? 2.885 4.703 16.512 1.00 95.50 262 TRP A O 1
ATOM 2025 N N . ASP A 1 263 ? 4.037 5.539 18.250 1.00 93.94 263 ASP A N 1
ATOM 2026 C CA . ASP A 1 263 ? 3.613 4.506 19.195 1.00 93.94 263 ASP A CA 1
ATOM 2027 C C . ASP A 1 263 ? 2.107 4.609 19.456 1.00 93.94 263 ASP A C 1
ATOM 2029 O O . ASP A 1 263 ? 1.388 3.631 19.243 1.00 93.94 263 ASP A O 1
ATOM 2033 N N . ARG A 1 264 ? 1.602 5.812 19.775 1.00 94.00 264 ARG A N 1
ATOM 2034 C CA . ARG A 1 264 ? 0.159 6.039 19.979 1.00 94.00 264 ARG A CA 1
ATOM 2035 C C . ARG A 1 264 ? -0.653 5.759 18.716 1.00 94.00 264 ARG A C 1
ATOM 2037 O O . ARG A 1 264 ? -1.717 5.160 18.788 1.00 94.00 264 ARG A O 1
ATOM 2044 N N . ILE A 1 265 ? -0.150 6.148 17.547 1.00 94.69 265 ILE A N 1
ATOM 2045 C CA . ILE A 1 265 ? -0.866 5.972 16.273 1.00 94.69 265 ILE A CA 1
ATOM 2046 C C . ILE A 1 265 ? -0.882 4.502 15.825 1.00 94.69 265 ILE A C 1
ATOM 2048 O O . ILE A 1 265 ? -1.862 4.039 15.238 1.00 94.69 265 ILE A O 1
ATOM 2052 N N . SER A 1 266 ? 0.187 3.747 16.096 1.00 93.25 266 SER A N 1
ATOM 2053 C CA . SER A 1 266 ? 0.302 2.339 15.694 1.00 93.25 266 SER A CA 1
ATOM 2054 C C . SER A 1 266 ? -0.366 1.358 16.664 1.00 93.25 266 SER A C 1
ATOM 2056 O O . SER A 1 266 ? -0.781 0.271 16.233 1.00 93.25 266 SER A O 1
ATOM 2058 N N . LYS A 1 267 ? -0.468 1.730 17.947 1.00 93.19 267 LYS A N 1
ATOM 2059 C CA . LYS A 1 267 ? -1.136 0.985 19.019 1.00 93.19 267 LYS A CA 1
ATOM 2060 C C . LYS A 1 267 ? -1.869 1.968 19.961 1.00 93.19 267 LYS A C 1
ATOM 2062 O O . LYS A 1 267 ? -1.336 2.318 21.009 1.00 93.19 267 LYS A O 1
ATOM 2067 N N . PRO A 1 268 ? -3.091 2.401 19.601 1.00 94.38 268 PRO A N 1
ATOM 2068 C CA . PRO A 1 268 ? -3.838 3.421 20.347 1.00 94.38 268 PRO A CA 1
ATOM 2069 C C . PRO A 1 268 ? -4.548 2.906 21.612 1.00 94.38 268 PRO A C 1
ATOM 2071 O O . PRO A 1 268 ? -5.147 3.701 22.328 1.00 94.38 268 PRO A O 1
ATOM 2074 N N . TYR A 1 269 ? -4.516 1.598 21.882 1.00 95.06 269 TYR A N 1
ATOM 2075 C CA . TYR A 1 269 ? -5.119 0.980 23.069 1.00 95.06 269 TYR A CA 1
ATOM 2076 C C . TYR A 1 269 ? -4.069 0.596 24.114 1.00 95.06 269 TYR A C 1
ATOM 2078 O O . TYR A 1 269 ? -2.919 0.272 23.795 1.00 95.06 269 TYR A O 1
ATOM 2086 N N . ASP A 1 270 ? -4.519 0.541 25.361 1.00 93.94 270 ASP A N 1
ATOM 2087 C CA . ASP A 1 270 ? -3.755 0.141 26.538 1.00 93.94 270 ASP A CA 1
ATOM 2088 C C . ASP A 1 270 ? -4.331 -1.128 27.197 1.00 93.94 270 ASP A C 1
ATOM 2090 O O . ASP A 1 270 ? -5.206 -1.804 26.650 1.00 93.94 270 ASP A O 1
ATOM 2094 N N . GLU A 1 271 ? -3.801 -1.487 28.365 1.00 93.69 271 GLU A N 1
ATOM 2095 C CA . GLU A 1 271 ? -4.253 -2.655 29.129 1.00 93.69 271 GLU A CA 1
ATOM 2096 C C . GLU A 1 271 ? -5.684 -2.490 29.654 1.00 93.69 271 GLU A C 1
ATOM 2098 O O . GLU A 1 271 ? -6.443 -3.458 29.684 1.00 93.69 271 GLU A O 1
ATOM 2103 N N . GLN A 1 272 ? -6.088 -1.267 30.013 1.00 94.12 272 GLN A N 1
ATOM 2104 C CA . GLN A 1 272 ? -7.432 -0.991 30.519 1.00 94.12 272 GLN A CA 1
ATOM 2105 C C . GLN A 1 272 ? -8.487 -1.210 29.431 1.00 94.12 272 GLN A C 1
ATOM 21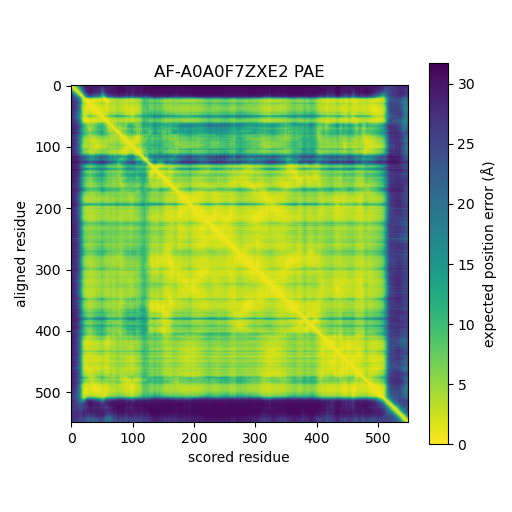07 O O . GLN A 1 272 ? -9.525 -1.820 29.683 1.00 94.12 272 GLN A O 1
ATOM 2112 N N . SER A 1 273 ? -8.181 -0.794 28.202 1.00 95.44 273 SER A N 1
ATOM 2113 C CA . SER A 1 273 ? -9.015 -1.022 27.018 1.00 95.44 273 SER A CA 1
ATOM 2114 C C . SER A 1 273 ? -9.246 -2.516 26.738 1.00 95.44 273 SER A C 1
ATOM 2116 O O . SER A 1 273 ? -10.240 -2.883 26.118 1.00 95.44 273 SER A O 1
ATOM 2118 N N . LEU A 1 274 ? -8.345 -3.390 27.201 1.00 95.69 274 LEU A N 1
ATOM 2119 C CA . LEU A 1 274 ? -8.372 -4.843 26.998 1.00 95.69 274 LEU A CA 1
ATOM 2120 C C . LEU A 1 274 ? -8.870 -5.627 28.227 1.00 95.69 274 LEU A C 1
ATOM 2122 O O . LEU A 1 274 ? -8.817 -6.856 28.235 1.00 95.69 274 LEU A O 1
ATOM 2126 N N . ALA A 1 275 ? -9.379 -4.948 29.259 1.00 95.31 275 ALA A N 1
ATOM 2127 C CA . ALA A 1 275 ? -9.797 -5.592 30.505 1.00 95.31 275 ALA A CA 1
ATOM 2128 C C . ALA A 1 275 ? -10.976 -6.571 30.325 1.00 95.31 275 ALA A C 1
ATOM 2130 O O . ALA A 1 275 ? -11.060 -7.584 31.022 1.00 95.31 275 ALA A O 1
ATOM 2131 N N . SER A 1 276 ? -11.894 -6.280 29.398 1.00 95.50 276 SER A N 1
ATOM 2132 C CA . SER A 1 276 ? -13.054 -7.124 29.088 1.00 95.50 276 SER A CA 1
ATOM 2133 C C . SER A 1 276 ? -13.552 -6.898 27.657 1.00 95.50 276 SER A C 1
ATOM 2135 O O . SER A 1 276 ? -13.222 -5.889 27.033 1.00 95.50 276 SER A O 1
ATOM 2137 N N . GLN A 1 277 ? -14.382 -7.812 27.140 1.00 93.50 277 GLN A N 1
ATOM 2138 C CA . GLN A 1 277 ? -15.008 -7.658 25.819 1.00 93.50 277 GLN A CA 1
ATOM 2139 C C . GLN A 1 277 ? -15.875 -6.390 25.727 1.00 93.50 277 GLN A C 1
ATOM 2141 O O . GLN A 1 277 ? -15.890 -5.749 24.677 1.00 93.50 277 GLN A O 1
ATOM 2146 N N . ASP A 1 278 ? -16.559 -6.012 26.810 1.00 94.75 278 ASP A N 1
ATOM 2147 C CA . ASP A 1 278 ? -17.416 -4.822 26.843 1.00 94.75 278 ASP A CA 1
ATOM 2148 C C . ASP A 1 278 ? -16.574 -3.543 26.813 1.00 94.75 278 ASP A C 1
ATOM 2150 O O . ASP A 1 278 ? -16.799 -2.676 25.970 1.00 94.75 278 ASP A O 1
ATOM 2154 N N . THR A 1 279 ? -15.525 -3.473 27.639 1.00 96.75 279 THR A N 1
ATOM 2155 C CA . THR A 1 279 ? -14.585 -2.340 27.648 1.00 96.75 279 THR A CA 1
ATOM 2156 C C . THR A 1 279 ? -13.873 -2.189 26.302 1.00 96.75 279 THR A C 1
ATOM 2158 O O . THR A 1 279 ? -13.751 -1.081 25.784 1.00 96.75 279 THR A O 1
ATOM 2161 N N . TRP A 1 280 ? -13.468 -3.304 25.686 1.00 97.00 280 TRP A N 1
ATOM 2162 C CA . TRP A 1 280 ? -12.861 -3.312 24.355 1.00 97.00 280 TRP A CA 1
ATOM 2163 C C . TRP A 1 280 ? -13.819 -2.801 23.280 1.00 97.00 280 TRP A C 1
ATOM 2165 O O . TRP A 1 280 ? -13.438 -2.012 22.414 1.00 97.00 280 TRP A O 1
ATOM 2175 N N . ARG A 1 281 ? -15.081 -3.228 23.339 1.00 96.81 281 ARG A N 1
ATOM 2176 C CA . ARG A 1 281 ? -16.129 -2.798 22.413 1.00 96.81 281 ARG A CA 1
ATOM 2177 C C . ARG A 1 281 ? -16.434 -1.306 22.555 1.00 96.81 281 ARG A C 1
ATOM 2179 O O . ARG A 1 281 ? -16.563 -0.623 21.539 1.00 96.81 281 ARG A O 1
ATOM 2186 N N . GLU A 1 282 ? -16.532 -0.799 23.781 1.00 97.69 282 GLU A N 1
ATOM 2187 C CA . GLU A 1 282 ? -16.724 0.628 24.060 1.00 97.69 282 GLU A CA 1
ATOM 2188 C C . GLU A 1 282 ? -15.549 1.462 23.545 1.00 97.69 282 GLU A C 1
ATOM 2190 O O . GLU A 1 282 ? -15.757 2.435 22.814 1.00 97.69 282 GLU A O 1
ATOM 2195 N N . TRP A 1 283 ? -14.320 1.039 23.848 1.00 98.00 283 TRP A N 1
ATOM 2196 C CA . TRP A 1 283 ? -13.107 1.685 23.357 1.00 98.00 283 TRP A CA 1
ATOM 2197 C C . TRP A 1 283 ? -13.044 1.690 21.822 1.00 98.00 283 TRP A C 1
ATOM 2199 O O . TRP A 1 283 ? -12.819 2.738 21.219 1.00 98.00 283 TRP A O 1
ATOM 2209 N N . MET A 1 284 ? -13.328 0.555 21.172 1.00 97.69 284 MET A N 1
ATOM 2210 C CA . MET A 1 284 ? -13.344 0.432 19.710 1.00 97.69 284 MET A CA 1
ATOM 2211 C C . MET A 1 284 ? -14.343 1.402 19.075 1.00 97.69 284 MET A C 1
ATOM 2213 O O . MET A 1 284 ? -14.024 2.065 18.093 1.00 97.69 284 MET A O 1
ATOM 2217 N N . LEU A 1 285 ? -15.557 1.510 19.624 1.00 98.12 285 LEU A N 1
ATOM 2218 C CA . LEU A 1 285 ? -16.563 2.442 19.114 1.00 98.12 285 LEU A CA 1
ATOM 2219 C C . LEU A 1 285 ? -16.109 3.899 19.242 1.00 98.12 285 LEU A C 1
ATOM 2221 O O . LEU A 1 285 ? -16.344 4.684 18.325 1.00 98.12 285 LEU A O 1
ATOM 2225 N N . THR A 1 286 ? -15.453 4.265 20.344 1.00 98.06 286 THR A N 1
ATOM 2226 C CA . THR A 1 286 ? -14.861 5.600 20.517 1.00 98.06 286 THR A CA 1
ATOM 2227 C C . THR A 1 286 ? -13.759 5.844 19.488 1.00 98.06 286 THR A C 1
ATOM 2229 O O . THR A 1 286 ? -13.854 6.801 18.721 1.00 98.06 286 THR A O 1
ATOM 2232 N N . TYR A 1 287 ? -12.808 4.917 19.369 1.00 97.75 287 TYR A N 1
ATOM 2233 C CA . TYR A 1 287 ? -11.709 4.987 18.407 1.00 97.75 287 TYR A CA 1
ATOM 2234 C C . TYR A 1 287 ? -12.197 5.142 16.958 1.00 97.75 287 TYR A C 1
ATOM 2236 O O . TYR A 1 287 ? -11.715 6.000 16.223 1.00 97.75 287 TYR A O 1
ATOM 2244 N N . LEU A 1 288 ? -13.192 4.355 16.534 1.00 97.75 288 LEU A N 1
ATOM 2245 C CA . LEU A 1 288 ? -13.736 4.438 15.175 1.00 97.75 288 LEU A CA 1
ATOM 2246 C C . LEU A 1 288 ? -14.463 5.765 14.918 1.00 97.75 288 LEU A C 1
ATOM 2248 O O . LEU A 1 288 ? -14.424 6.281 13.800 1.00 97.75 288 LEU A O 1
ATOM 2252 N N . ARG A 1 289 ? -15.142 6.325 15.927 1.00 97.81 289 ARG A N 1
ATOM 2253 C CA . ARG A 1 289 ? -15.803 7.632 15.801 1.00 97.81 289 ARG A CA 1
ATOM 2254 C C . ARG A 1 289 ? -14.780 8.757 15.684 1.00 97.81 289 ARG A C 1
ATOM 2256 O O . ARG A 1 289 ? -14.971 9.632 14.844 1.00 97.81 289 ARG A O 1
ATOM 2263 N N . GLU A 1 290 ? -13.709 8.716 16.470 1.00 97.50 290 GLU A N 1
ATOM 2264 C CA . GLU A 1 290 ? -12.586 9.656 16.365 1.00 97.50 290 GLU A CA 1
ATOM 2265 C C . GLU A 1 290 ? -11.911 9.551 14.992 1.00 97.50 290 GLU A C 1
ATOM 2267 O O . GLU A 1 290 ? -11.752 10.553 14.300 1.00 97.50 290 GLU A O 1
ATOM 2272 N N . ASP A 1 291 ? -11.624 8.333 14.527 1.00 97.69 291 ASP A N 1
ATOM 2273 C CA . ASP A 1 291 ? -11.043 8.080 13.205 1.00 97.69 291 ASP A CA 1
ATOM 2274 C C . ASP A 1 291 ? -11.917 8.635 12.065 1.00 97.69 291 ASP A C 1
ATOM 2276 O O . ASP A 1 291 ? -11.409 9.253 11.124 1.00 97.69 291 ASP A O 1
ATOM 2280 N N . ALA A 1 292 ? -13.243 8.477 12.167 1.00 96.94 292 ALA A N 1
ATOM 2281 C CA . ALA A 1 292 ? -14.198 9.044 11.220 1.00 96.94 292 ALA A CA 1
ATOM 2282 C C . ALA A 1 292 ? -14.268 10.582 11.295 1.00 96.94 292 ALA A C 1
ATOM 2284 O O . ALA A 1 292 ? -14.427 11.234 10.262 1.00 96.94 292 ALA A O 1
ATOM 2285 N N . GLN A 1 293 ? -14.139 11.181 12.480 1.00 96.88 293 GLN A N 1
ATOM 2286 C CA . GLN A 1 293 ? -14.081 12.639 12.632 1.00 96.88 293 GLN A CA 1
ATOM 2287 C C . GLN A 1 293 ? -12.807 13.212 12.011 1.00 96.88 293 GLN A C 1
ATOM 2289 O O . GLN A 1 293 ? -12.893 14.138 11.207 1.00 96.88 293 GLN A O 1
ATOM 2294 N N . GLU A 1 294 ? -11.655 12.605 12.287 1.00 97.25 294 GLU A N 1
ATOM 2295 C CA . GLU A 1 294 ? -10.377 12.969 11.671 1.00 97.25 294 GLU A CA 1
ATOM 2296 C C . GLU A 1 294 ? -10.431 12.813 10.148 1.00 97.25 294 GLU A C 1
ATOM 2298 O O . GLU A 1 294 ? -9.993 13.691 9.407 1.00 97.25 294 GLU A O 1
ATOM 2303 N N . ALA A 1 295 ? -11.043 11.731 9.650 1.00 96.38 295 ALA A N 1
ATOM 2304 C CA . ALA A 1 295 ? -11.264 11.537 8.219 1.00 96.38 295 ALA A CA 1
ATOM 2305 C C . ALA A 1 295 ? -12.077 12.670 7.582 1.00 96.38 295 ALA A C 1
ATOM 2307 O O . ALA A 1 295 ? -11.760 13.107 6.476 1.00 96.38 295 ALA A O 1
ATOM 2308 N N . ARG A 1 296 ? -13.079 13.198 8.288 1.00 95.69 296 ARG A N 1
ATOM 2309 C CA . ARG A 1 296 ? -13.926 14.294 7.805 1.00 95.69 296 ARG A CA 1
ATOM 2310 C C . ARG A 1 296 ? -13.183 15.627 7.679 1.00 95.69 296 ARG A C 1
ATOM 2312 O O . ARG A 1 296 ? -13.585 16.452 6.864 1.00 95.69 296 ARG A O 1
ATOM 2319 N N . LEU A 1 297 ? -12.113 15.840 8.449 1.00 96.12 297 LEU A N 1
ATOM 2320 C CA . LEU A 1 297 ? -11.252 17.025 8.312 1.00 96.12 297 LEU A CA 1
ATOM 2321 C C . LEU A 1 297 ? -10.463 17.031 6.987 1.00 96.12 297 LEU A C 1
ATOM 2323 O O . LEU A 1 297 ? -9.912 18.056 6.588 1.00 96.12 297 LEU A O 1
ATOM 2327 N N . GLY A 1 298 ? -10.446 15.899 6.283 1.00 94.12 298 GLY A N 1
ATOM 2328 C CA . GLY A 1 298 ? -9.863 15.757 4.958 1.00 94.12 298 GLY A CA 1
ATOM 2329 C C . GLY A 1 298 ? -8.357 15.505 4.970 1.00 94.12 298 GLY A C 1
ATOM 2330 O O . GLY A 1 298 ? -7.685 15.575 5.995 1.00 94.12 298 GLY A O 1
ATOM 2331 N N . ASN A 1 299 ? -7.806 15.190 3.800 1.00 93.00 299 ASN A N 1
ATOM 2332 C CA . ASN A 1 299 ? -6.388 14.846 3.617 1.00 93.00 299 ASN A CA 1
ATOM 2333 C C . ASN A 1 299 ? -5.468 16.046 3.299 1.00 93.00 299 ASN A C 1
ATOM 2335 O O . ASN A 1 299 ? -4.375 15.852 2.759 1.00 93.00 299 ASN A O 1
ATOM 2339 N N . VAL A 1 300 ? -5.914 17.271 3.599 1.00 93.75 300 VAL A N 1
ATOM 2340 C CA . VAL A 1 300 ? -5.139 18.515 3.428 1.00 93.75 300 VAL A CA 1
ATOM 2341 C C . VAL A 1 300 ? -5.147 19.331 4.715 1.00 93.75 300 VAL A C 1
ATOM 2343 O O . VAL A 1 300 ? -4.086 19.587 5.270 1.00 93.75 300 VAL A O 1
ATOM 2346 N N . ASP A 1 301 ? -6.330 19.725 5.192 1.00 92.50 301 ASP A N 1
ATOM 2347 C CA . ASP A 1 301 ? -6.452 20.587 6.372 1.00 92.50 301 ASP A CA 1
ATOM 2348 C C . ASP A 1 301 ? -6.520 19.795 7.689 1.00 92.50 301 ASP A C 1
ATOM 2350 O O . ASP A 1 301 ? -6.137 20.322 8.729 1.00 92.50 301 ASP A O 1
ATOM 2354 N N . GLY A 1 302 ? -6.963 18.531 7.657 1.00 96.81 302 GLY A N 1
ATOM 2355 C CA . GLY A 1 302 ? -6.961 17.634 8.813 1.00 96.81 302 GLY A CA 1
ATOM 2356 C C . GLY A 1 302 ? -5.552 17.149 9.169 1.00 96.81 302 GLY A C 1
ATOM 2357 O O . GLY A 1 302 ? -4.988 16.381 8.382 1.00 96.81 302 GLY A O 1
ATOM 2358 N N . PRO A 1 303 ? -4.981 17.510 10.339 1.00 97.62 303 PRO A N 1
ATOM 2359 C CA . PRO A 1 303 ? -3.570 17.251 10.630 1.00 97.62 303 PRO A CA 1
ATOM 2360 C C . PRO A 1 303 ? -3.184 15.774 10.563 1.00 97.62 303 PRO A C 1
ATOM 2362 O O . PRO A 1 303 ? -2.226 15.413 9.875 1.00 97.62 303 PRO A O 1
ATOM 2365 N N . LEU A 1 304 ? -3.949 14.895 11.221 1.00 97.56 304 LEU A N 1
ATOM 2366 C CA . LEU A 1 304 ? -3.650 13.464 11.249 1.00 97.56 304 LEU A CA 1
ATOM 2367 C C . LEU A 1 304 ? -3.739 12.852 9.849 1.00 97.56 304 LEU A C 1
ATOM 2369 O O . LEU A 1 304 ? -2.831 12.151 9.406 1.00 97.56 304 LEU A O 1
ATOM 2373 N N . LYS A 1 305 ? -4.834 13.113 9.133 1.00 97.06 305 LYS A N 1
ATOM 2374 C CA . LYS A 1 305 ? -5.097 12.461 7.848 1.00 97.06 305 LYS A CA 1
ATOM 2375 C C . LYS A 1 305 ? -4.247 13.018 6.721 1.00 97.06 305 LYS A C 1
ATOM 2377 O O . LYS A 1 305 ? -3.852 12.231 5.868 1.00 97.06 305 LYS A O 1
ATOM 2382 N N . ALA A 1 306 ? -3.901 14.304 6.742 1.00 96.69 306 ALA A N 1
ATOM 2383 C CA . ALA A 1 306 ? -2.914 14.875 5.830 1.00 96.69 306 ALA A CA 1
ATOM 2384 C C . ALA A 1 306 ? -1.543 14.208 6.012 1.00 96.69 306 ALA A C 1
ATOM 2386 O O . ALA A 1 306 ? -0.944 13.765 5.032 1.00 96.69 306 ALA A O 1
ATOM 2387 N N . ALA A 1 307 ? -1.093 14.050 7.261 1.00 97.81 307 ALA A N 1
ATOM 2388 C CA . ALA A 1 307 ? 0.175 13.406 7.591 1.00 97.81 307 ALA A CA 1
ATOM 2389 C C . ALA A 1 307 ? 0.210 11.923 7.173 1.00 97.81 307 ALA A C 1
ATOM 2391 O O . ALA A 1 307 ? 1.163 11.469 6.544 1.00 97.81 307 ALA A O 1
ATOM 2392 N N . LEU A 1 308 ? -0.849 11.155 7.438 1.00 96.75 308 LEU A N 1
ATOM 2393 C CA . LEU A 1 308 ? -0.913 9.751 7.008 1.00 96.75 308 LEU A CA 1
ATOM 2394 C C . LEU A 1 308 ? -1.009 9.594 5.481 1.00 96.75 308 LEU A C 1
ATOM 2396 O O . LEU A 1 308 ? -0.501 8.612 4.931 1.00 96.75 308 LEU A O 1
ATOM 2400 N N . ASP A 1 309 ? -1.599 10.565 4.778 1.00 94.69 309 ASP A N 1
ATOM 2401 C CA . ASP A 1 309 ? -1.635 10.589 3.311 1.00 94.69 309 ASP A CA 1
ATOM 2402 C C . ASP A 1 309 ? -0.224 10.735 2.708 1.00 94.69 309 ASP A C 1
ATOM 2404 O O . ASP A 1 309 ? 0.040 10.173 1.644 1.00 94.69 309 ASP A O 1
ATOM 2408 N N . VAL A 1 310 ? 0.713 11.392 3.412 1.00 95.94 310 VAL A N 1
ATOM 2409 C CA . VAL A 1 310 ? 2.132 11.487 3.010 1.00 95.94 310 VAL A CA 1
ATOM 2410 C C . VAL A 1 310 ? 2.774 10.105 2.913 1.00 95.94 310 VAL A C 1
ATOM 2412 O O . VAL A 1 310 ? 3.487 9.841 1.950 1.00 95.94 310 VAL A O 1
ATOM 2415 N N . MET A 1 311 ? 2.480 9.176 3.833 1.00 95.38 311 MET A N 1
ATOM 2416 C CA . MET A 1 311 ? 3.023 7.808 3.753 1.00 95.38 311 MET A CA 1
ATOM 2417 C C . MET A 1 311 ? 2.618 7.107 2.451 1.00 95.38 311 MET A C 1
ATOM 2419 O O . MET A 1 311 ? 3.403 6.372 1.850 1.00 95.38 311 MET A O 1
ATOM 2423 N N . ARG A 1 312 ? 1.386 7.346 1.986 1.00 90.38 312 ARG A N 1
ATOM 2424 C CA . ARG A 1 312 ? 0.914 6.836 0.697 1.00 90.38 312 ARG A CA 1
ATOM 2425 C C . ARG A 1 312 ? 1.589 7.555 -0.467 1.00 90.38 312 ARG A C 1
ATOM 2427 O O . ARG A 1 312 ? 1.968 6.895 -1.434 1.00 90.38 312 ARG A O 1
ATOM 2434 N N . ASP A 1 313 ? 1.709 8.874 -0.382 1.00 91.31 313 ASP A N 1
ATOM 2435 C CA . ASP A 1 313 ? 2.233 9.710 -1.458 1.00 91.31 313 ASP A CA 1
ATOM 2436 C C . ASP A 1 313 ? 3.755 9.537 -1.645 1.00 91.31 313 ASP A C 1
ATOM 2438 O O . ASP A 1 313 ? 4.216 9.658 -2.775 1.00 91.31 313 ASP A O 1
ATOM 2442 N N . LEU A 1 314 ? 4.510 9.159 -0.602 1.00 94.00 314 LEU A N 1
ATOM 2443 C CA . LEU A 1 314 ? 5.957 8.872 -0.653 1.00 94.00 314 LEU A CA 1
ATOM 2444 C C . LEU A 1 314 ? 6.315 7.471 -1.175 1.00 94.00 314 LEU A C 1
ATOM 2446 O O . LEU A 1 314 ? 7.490 7.109 -1.257 1.00 94.00 314 LEU A O 1
ATOM 2450 N N . ARG A 1 315 ? 5.331 6.631 -1.523 1.00 93.38 315 ARG A N 1
ATOM 2451 C CA . ARG A 1 315 ? 5.627 5.249 -1.938 1.00 93.38 315 ARG A CA 1
ATOM 2452 C C . ARG A 1 315 ? 6.475 5.169 -3.196 1.00 93.38 315 ARG A C 1
ATOM 2454 O O . ARG A 1 315 ? 7.254 4.234 -3.331 1.00 93.38 315 ARG A O 1
ATOM 2461 N N . ASN A 1 316 ? 6.302 6.107 -4.123 1.00 90.44 316 ASN A N 1
ATOM 2462 C CA . ASN A 1 316 ? 7.091 6.130 -5.351 1.00 90.44 316 ASN A CA 1
ATOM 2463 C C . ASN A 1 316 ? 8.567 6.376 -5.035 1.00 90.44 316 ASN A C 1
ATOM 2465 O O . ASN A 1 316 ? 9.432 5.679 -5.547 1.00 90.44 316 ASN A O 1
ATOM 2469 N N . GLU A 1 317 ? 8.844 7.311 -4.142 1.00 94.69 317 GLU A N 1
ATOM 2470 C CA . GLU A 1 317 ? 10.187 7.683 -3.730 1.00 94.69 317 GLU A CA 1
ATOM 2471 C C . GLU A 1 317 ? 10.850 6.588 -2.900 1.00 94.69 317 GLU A C 1
ATOM 2473 O O . GLU A 1 317 ? 12.012 6.265 -3.129 1.00 94.69 317 GLU A O 1
ATOM 2478 N N . ILE A 1 318 ? 10.097 5.937 -2.009 1.00 96.81 318 ILE A N 1
ATOM 2479 C CA . ILE A 1 318 ? 10.598 4.784 -1.254 1.00 96.81 318 ILE A CA 1
ATOM 2480 C C . ILE A 1 318 ? 10.957 3.628 -2.198 1.00 96.81 318 ILE A C 1
ATOM 2482 O O . ILE A 1 318 ? 12.030 3.052 -2.039 1.00 96.81 318 ILE A O 1
ATOM 2486 N N . ARG A 1 319 ? 10.127 3.320 -3.210 1.00 94.88 319 ARG A N 1
ATOM 2487 C CA . ARG A 1 319 ? 10.444 2.300 -4.237 1.00 94.88 319 ARG A CA 1
ATOM 2488 C C . ARG A 1 319 ? 11.771 2.580 -4.931 1.00 94.88 319 ARG A C 1
ATOM 2490 O O . ARG A 1 319 ? 12.599 1.681 -5.040 1.00 94.88 319 ARG A O 1
ATOM 2497 N N . LEU A 1 320 ? 12.007 3.836 -5.321 1.00 94.12 320 LEU A N 1
ATOM 2498 C CA . LEU A 1 320 ? 13.264 4.238 -5.959 1.00 94.12 320 LEU A CA 1
ATOM 2499 C C . LEU A 1 320 ? 14.490 3.981 -5.074 1.00 94.12 320 LEU A C 1
ATOM 2501 O O . LEU A 1 320 ? 15.586 3.842 -5.608 1.00 94.12 320 LEU A O 1
ATOM 2505 N N . VAL A 1 321 ? 14.321 3.895 -3.752 1.00 96.69 321 VAL A N 1
ATOM 2506 C CA . VAL A 1 321 ? 15.390 3.506 -2.828 1.00 96.69 321 VAL A CA 1
ATOM 2507 C C . VAL A 1 321 ? 15.485 1.987 -2.695 1.00 96.69 321 VAL A C 1
ATOM 2509 O O . VAL A 1 321 ? 16.572 1.444 -2.882 1.00 96.69 321 VAL A O 1
ATOM 2512 N N . VAL A 1 322 ? 14.379 1.302 -2.384 1.00 96.62 322 VAL A N 1
ATOM 2513 C CA . VAL A 1 322 ? 14.387 -0.081 -1.860 1.00 96.62 322 VAL A CA 1
ATOM 2514 C C . VAL A 1 322 ? 14.332 -1.187 -2.918 1.00 96.62 322 VAL A C 1
ATOM 2516 O O . VAL A 1 322 ? 14.708 -2.326 -2.621 1.00 96.62 322 VAL A O 1
ATOM 2519 N N . ASP A 1 323 ? 13.872 -0.880 -4.132 1.00 95.06 323 ASP A N 1
ATOM 2520 C CA . ASP A 1 323 ? 13.718 -1.868 -5.203 1.00 95.06 323 ASP A CA 1
ATOM 2521 C C . ASP A 1 323 ? 15.082 -2.405 -5.667 1.00 95.06 323 ASP A C 1
ATOM 2523 O O . ASP A 1 323 ? 16.107 -1.729 -5.556 1.00 95.06 323 ASP A O 1
ATOM 2527 N N . HIS A 1 324 ? 15.107 -3.632 -6.197 1.00 93.56 324 HIS A N 1
ATOM 2528 C CA . HIS A 1 324 ? 16.321 -4.286 -6.708 1.00 93.56 324 HIS A CA 1
ATOM 2529 C C . HIS A 1 324 ? 17.509 -4.217 -5.732 1.00 93.56 324 HIS A C 1
ATOM 2531 O O . HIS A 1 324 ? 18.518 -3.556 -6.001 1.00 93.56 324 HIS A O 1
ATOM 2537 N N . SER A 1 325 ? 17.367 -4.888 -4.584 1.00 92.88 325 SER A N 1
ATOM 2538 C CA . SER A 1 325 ? 18.424 -4.991 -3.564 1.00 92.88 325 SER A CA 1
ATOM 2539 C C . SER A 1 325 ? 18.927 -3.633 -3.052 1.00 92.88 325 SER A C 1
ATOM 2541 O O . SER A 1 325 ? 20.103 -3.473 -2.744 1.00 92.88 325 SER A O 1
ATOM 2543 N N . GLY A 1 326 ? 18.036 -2.640 -2.949 1.00 96.00 326 GLY A N 1
ATOM 2544 C CA . GLY A 1 326 ? 18.376 -1.306 -2.446 1.00 96.00 326 GLY A CA 1
ATOM 2545 C C . GLY A 1 326 ? 18.704 -1.237 -0.951 1.00 96.00 326 GLY A C 1
ATOM 2546 O O . GLY A 1 326 ? 19.213 -0.227 -0.477 1.00 96.00 326 GLY A O 1
ATOM 2547 N N . LEU A 1 327 ? 18.417 -2.308 -0.214 1.00 96.94 327 LEU A N 1
ATOM 2548 C CA . LEU A 1 327 ? 18.677 -2.475 1.214 1.00 96.94 327 LEU A CA 1
ATOM 2549 C C . LEU A 1 327 ? 19.498 -3.746 1.433 1.00 96.94 327 LEU A C 1
ATOM 2551 O O . LEU A 1 327 ? 19.425 -4.671 0.622 1.00 96.94 327 LEU A O 1
ATOM 2555 N N . SER A 1 328 ? 20.185 -3.836 2.573 1.00 94.38 328 SER A N 1
ATOM 2556 C CA . SER A 1 328 ? 20.725 -5.122 3.032 1.00 94.38 328 SER A CA 1
ATOM 2557 C C . SER A 1 328 ? 19.602 -6.135 3.284 1.00 94.38 328 SER A C 1
ATOM 2559 O O . SER A 1 328 ? 18.483 -5.757 3.646 1.00 94.38 328 SER A O 1
ATOM 2561 N N . GLY A 1 329 ? 19.897 -7.432 3.153 1.00 94.69 329 GLY A N 1
ATOM 2562 C CA . GLY A 1 329 ? 18.897 -8.493 3.352 1.00 94.69 329 GLY A CA 1
ATOM 2563 C C . GLY A 1 329 ? 18.210 -8.453 4.726 1.00 94.69 329 GLY A C 1
ATOM 2564 O O . GLY A 1 329 ? 16.993 -8.619 4.814 1.00 94.69 329 GLY A O 1
ATOM 2565 N N . ALA A 1 330 ? 18.958 -8.152 5.794 1.00 95.88 330 ALA A N 1
ATOM 2566 C CA . ALA A 1 330 ? 18.409 -8.021 7.147 1.00 95.88 330 ALA A CA 1
ATOM 2567 C C . ALA A 1 330 ? 17.447 -6.828 7.267 1.00 95.88 330 ALA A C 1
ATOM 2569 O O . ALA A 1 330 ? 16.332 -6.972 7.764 1.00 95.88 330 ALA A O 1
ATOM 2570 N N . SER A 1 331 ? 17.845 -5.661 6.748 1.00 97.44 331 SER A N 1
ATOM 2571 C CA . SER A 1 331 ? 17.007 -4.458 6.791 1.00 97.44 331 SER A CA 1
ATOM 2572 C C . SER A 1 331 ? 15.757 -4.602 5.924 1.00 97.44 331 SER A C 1
ATOM 2574 O O . SER A 1 331 ? 14.665 -4.180 6.308 1.00 97.44 331 SER A O 1
ATOM 2576 N N . ARG A 1 332 ? 15.894 -5.269 4.772 1.00 96.69 332 ARG A N 1
ATOM 2577 C CA . ARG A 1 332 ? 14.764 -5.641 3.925 1.00 96.69 332 ARG A CA 1
ATOM 2578 C C . ARG A 1 332 ? 13.755 -6.492 4.697 1.00 96.69 332 ARG A C 1
ATOM 2580 O O . ARG A 1 332 ? 12.589 -6.119 4.777 1.00 96.69 332 ARG A O 1
ATOM 2587 N N . CYS A 1 333 ? 14.215 -7.595 5.281 1.00 96.50 333 CYS A N 1
ATOM 2588 C CA . CYS A 1 333 ? 13.368 -8.542 5.998 1.00 96.50 333 CYS A CA 1
ATOM 2589 C C . CYS A 1 333 ? 12.689 -7.902 7.217 1.00 96.50 333 CYS A C 1
ATOM 2591 O O . CYS A 1 333 ? 11.463 -7.923 7.337 1.00 96.50 333 CYS A O 1
ATOM 2593 N N . ASP A 1 334 ? 13.472 -7.341 8.138 1.00 97.62 334 ASP A N 1
ATOM 2594 C CA . ASP A 1 334 ? 12.960 -6.970 9.457 1.00 97.62 334 ASP A CA 1
ATOM 2595 C C . ASP A 1 334 ? 12.321 -5.582 9.473 1.00 97.62 334 ASP A C 1
ATOM 2597 O O . ASP A 1 334 ? 11.273 -5.392 10.095 1.00 97.62 334 ASP A O 1
ATOM 2601 N N . HIS A 1 335 ? 12.904 -4.615 8.761 1.00 98.25 335 HIS A N 1
ATOM 2602 C CA . HIS A 1 335 ? 12.429 -3.235 8.797 1.00 98.25 335 HIS A CA 1
ATOM 2603 C C . HIS A 1 335 ? 11.421 -2.942 7.685 1.00 98.25 335 HIS A C 1
ATOM 2605 O O . HIS A 1 335 ? 10.360 -2.389 7.972 1.00 98.25 335 HIS A O 1
ATOM 2611 N N . LEU A 1 336 ? 11.694 -3.316 6.431 1.00 97.31 336 LEU A N 1
ATOM 2612 C CA . LEU A 1 336 ? 10.758 -3.021 5.343 1.00 97.31 336 LEU A CA 1
ATOM 2613 C C . LEU A 1 336 ? 9.570 -3.989 5.339 1.00 97.31 336 LEU A C 1
ATOM 2615 O O . LEU A 1 336 ? 8.423 -3.555 5.471 1.00 97.31 336 LEU A O 1
ATOM 2619 N N . ASP A 1 337 ? 9.825 -5.287 5.186 1.00 95.06 337 ASP A N 1
ATOM 2620 C CA . ASP A 1 337 ? 8.775 -6.270 4.910 1.00 95.06 337 ASP A CA 1
ATOM 2621 C C . ASP A 1 337 ? 7.950 -6.577 6.177 1.00 95.06 337 ASP A C 1
ATOM 2623 O O . ASP A 1 337 ? 6.719 -6.507 6.153 1.00 95.06 337 ASP A O 1
ATOM 2627 N N . ARG A 1 338 ? 8.603 -6.825 7.323 1.00 94.88 338 ARG A N 1
ATOM 2628 C CA . ARG A 1 338 ? 7.923 -7.203 8.581 1.00 94.88 338 ARG A CA 1
ATOM 2629 C C . ARG A 1 338 ? 7.360 -6.039 9.399 1.00 94.88 338 ARG A C 1
ATOM 2631 O O . ARG A 1 338 ? 6.419 -6.256 10.165 1.00 94.88 338 ARG A O 1
ATOM 2638 N N . TRP A 1 339 ? 7.898 -4.827 9.259 1.00 96.19 339 TRP A N 1
ATOM 2639 C CA . TRP A 1 339 ? 7.498 -3.678 10.084 1.00 96.19 339 TRP A CA 1
ATOM 2640 C C . TRP A 1 339 ? 6.856 -2.538 9.286 1.00 96.19 339 TRP A C 1
ATOM 2642 O O . TRP A 1 339 ? 5.675 -2.238 9.494 1.00 96.19 339 TRP A O 1
ATOM 2652 N N . TYR A 1 340 ? 7.588 -1.906 8.367 1.00 97.44 340 TYR A N 1
ATOM 2653 C CA . TYR A 1 340 ? 7.118 -0.699 7.688 1.00 97.44 340 TYR A CA 1
ATOM 2654 C C . TYR A 1 340 ? 5.972 -0.976 6.715 1.00 97.44 340 TYR A C 1
ATOM 2656 O O . TYR A 1 340 ? 4.976 -0.260 6.727 1.00 97.44 340 TYR A O 1
ATOM 2664 N N . THR A 1 341 ? 6.056 -2.033 5.907 1.00 95.06 341 THR A N 1
ATOM 2665 C CA . THR A 1 341 ? 5.002 -2.406 4.950 1.00 95.06 341 THR A CA 1
ATOM 2666 C C . THR A 1 341 ? 3.640 -2.603 5.630 1.00 95.06 341 THR A C 1
ATOM 2668 O O . THR A 1 341 ? 2.680 -1.940 5.216 1.00 95.06 341 THR A O 1
ATOM 2671 N N . PRO A 1 342 ? 3.509 -3.419 6.700 1.00 93.62 342 PRO A N 1
ATOM 2672 C CA . PRO A 1 342 ? 2.235 -3.560 7.400 1.00 93.62 342 PRO A CA 1
ATOM 2673 C C . PRO A 1 342 ? 1.814 -2.297 8.165 1.00 93.62 342 PRO A C 1
ATOM 2675 O O . PRO A 1 342 ? 0.613 -2.068 8.312 1.00 93.62 342 PRO A O 1
ATOM 2678 N N . LEU A 1 343 ? 2.751 -1.469 8.646 1.00 95.31 343 LEU A N 1
ATOM 2679 C CA . LEU A 1 343 ? 2.434 -0.177 9.269 1.00 95.31 343 LEU A CA 1
ATOM 2680 C C . LEU A 1 343 ? 1.857 0.816 8.247 1.00 95.31 343 LEU A C 1
ATOM 2682 O O . LEU A 1 343 ? 0.775 1.361 8.454 1.00 95.31 343 LEU A O 1
ATOM 2686 N N . ASN A 1 344 ? 2.540 1.004 7.119 1.00 95.50 344 ASN A N 1
ATOM 2687 C CA . ASN A 1 344 ? 2.107 1.851 6.013 1.00 95.50 344 ASN A CA 1
ATOM 2688 C C . ASN A 1 344 ? 0.747 1.397 5.464 1.00 95.50 344 ASN A C 1
ATOM 2690 O O . ASN A 1 344 ? -0.117 2.237 5.206 1.00 95.50 344 ASN A O 1
ATOM 2694 N N . ALA A 1 345 ? 0.525 0.084 5.330 1.00 92.06 345 ALA A N 1
ATOM 2695 C CA . ALA A 1 345 ? -0.768 -0.454 4.919 1.00 92.06 345 ALA A CA 1
ATOM 2696 C C . ALA A 1 345 ? -1.882 -0.086 5.910 1.00 92.06 345 ALA A C 1
ATOM 2698 O O . ALA A 1 345 ? -2.904 0.467 5.504 1.00 92.06 345 ALA A O 1
ATOM 2699 N N . PHE A 1 346 ? -1.645 -0.327 7.202 1.00 94.25 346 PHE A N 1
ATOM 2700 C CA . PHE A 1 346 ? -2.585 -0.033 8.281 1.00 94.25 346 PHE A CA 1
ATOM 2701 C C . PHE A 1 346 ? -2.981 1.452 8.351 1.00 94.25 346 PHE A C 1
ATOM 2703 O O . PHE A 1 346 ? -4.161 1.755 8.529 1.00 94.25 346 PHE A O 1
ATOM 2710 N N . LEU A 1 347 ? -2.019 2.364 8.180 1.00 94.69 347 LEU A N 1
ATOM 2711 C CA . LEU A 1 347 ? -2.236 3.796 8.395 1.00 94.69 347 LEU A CA 1
ATOM 2712 C C . LEU A 1 347 ? -2.722 4.570 7.164 1.00 94.69 347 LEU A C 1
ATOM 2714 O O . LEU A 1 347 ? -3.399 5.578 7.322 1.00 94.69 347 LEU A O 1
ATOM 2718 N N . SER A 1 348 ? -2.378 4.138 5.947 1.00 90.88 348 SER A N 1
ATOM 2719 C CA . SER A 1 348 ? -2.543 4.989 4.752 1.00 90.88 348 SER A CA 1
ATOM 2720 C C . SER A 1 348 ? -3.330 4.359 3.594 1.00 90.88 348 SER A C 1
ATOM 2722 O O . SER A 1 348 ? -3.614 5.030 2.600 1.00 90.88 348 SER A O 1
ATOM 2724 N N . ILE A 1 349 ? -3.683 3.066 3.671 1.00 87.06 349 ILE A N 1
ATOM 2725 C CA . ILE A 1 349 ? -4.433 2.364 2.602 1.00 87.06 349 ILE A CA 1
ATOM 2726 C C . ILE A 1 349 ? -5.924 2.244 2.903 1.00 87.06 349 ILE A C 1
ATOM 2728 O O . ILE A 1 349 ? -6.684 2.024 1.959 1.00 87.06 349 ILE A O 1
ATOM 2732 N N . GLY A 1 350 ? -6.317 2.362 4.175 1.00 89.56 350 GLY A N 1
ATOM 2733 C CA . GLY A 1 350 ? -7.607 1.921 4.699 1.00 89.56 350 GLY A CA 1
ATOM 2734 C C . GLY A 1 350 ? -8.860 2.476 4.008 1.00 89.56 350 GLY A C 1
ATOM 2735 O O . GLY A 1 350 ? -8.812 3.156 2.980 1.00 89.56 350 GLY A O 1
ATOM 2736 N N . PRO A 1 351 ? -10.042 2.092 4.500 1.00 88.44 351 PRO A N 1
ATOM 2737 C CA . PRO A 1 351 ? -11.274 2.351 3.778 1.00 88.44 351 PRO A CA 1
ATOM 2738 C C . PRO A 1 351 ? -11.641 3.851 3.797 1.00 88.44 351 PRO A C 1
ATOM 2740 O O . PRO A 1 351 ? -11.066 4.633 4.552 1.00 88.44 351 PRO A O 1
ATOM 2743 N N . PRO A 1 352 ? -12.596 4.299 2.968 1.00 88.00 352 PRO A N 1
ATOM 2744 C CA . PRO A 1 352 ? -13.179 5.634 3.127 1.00 88.00 352 PRO A CA 1
ATOM 2745 C C . PRO A 1 352 ? -13.933 5.741 4.466 1.00 88.00 352 PRO A C 1
ATOM 2747 O O . PRO A 1 352 ? -14.430 4.734 4.989 1.00 88.00 352 PRO A O 1
ATOM 2750 N N . ARG A 1 353 ? -14.118 6.972 4.958 1.00 92.19 353 ARG A N 1
ATOM 2751 C CA . ARG A 1 353 ? -14.864 7.283 6.190 1.00 92.19 353 ARG A CA 1
ATOM 2752 C C . ARG A 1 353 ? -16.212 6.564 6.292 1.00 92.19 353 ARG A C 1
ATOM 2754 O O . ARG A 1 353 ? -16.520 5.977 7.325 1.00 92.19 353 ARG A O 1
ATOM 2761 N N . LEU A 1 354 ? -16.982 6.524 5.202 1.00 88.62 354 LEU A N 1
ATOM 2762 C CA . LEU A 1 354 ? -18.306 5.891 5.173 1.00 88.62 354 LEU A CA 1
ATOM 2763 C C . LEU A 1 354 ? -18.288 4.415 5.612 1.00 88.62 354 LEU A C 1
ATOM 2765 O O . LEU A 1 354 ? -19.245 3.944 6.220 1.00 88.62 354 LEU A O 1
ATOM 2769 N N . ARG A 1 355 ? -17.218 3.661 5.324 1.00 89.31 355 ARG A N 1
ATOM 2770 C CA . ARG A 1 355 ? -17.126 2.253 5.748 1.00 89.31 355 ARG A CA 1
ATOM 2771 C C . ARG A 1 355 ? -16.834 2.119 7.236 1.00 89.31 355 ARG A C 1
ATOM 2773 O O . ARG A 1 355 ? -17.323 1.172 7.841 1.00 89.31 355 ARG A O 1
ATOM 2780 N N . ILE A 1 356 ? -16.099 3.064 7.819 1.00 94.62 356 ILE A N 1
ATOM 2781 C CA . ILE A 1 356 ? -15.930 3.137 9.272 1.00 94.62 356 ILE A CA 1
ATOM 2782 C C . ILE A 1 356 ? -17.273 3.466 9.935 1.00 94.62 356 ILE A C 1
ATOM 2784 O O . ILE A 1 356 ? -17.679 2.768 10.858 1.00 94.62 356 ILE A O 1
ATOM 2788 N N . GLU A 1 357 ? -18.035 4.422 9.397 1.00 94.94 357 GLU A N 1
ATOM 2789 C CA . GLU A 1 357 ? -19.389 4.740 9.885 1.00 94.94 357 GLU A CA 1
ATOM 2790 C C . GLU A 1 357 ? -20.359 3.550 9.771 1.00 94.94 357 GLU A C 1
ATOM 2792 O O . GLU A 1 357 ? -21.147 3.294 10.681 1.00 94.94 357 GLU A O 1
ATOM 2797 N N . GLN A 1 358 ? -20.288 2.780 8.681 1.00 92.25 358 GLN A N 1
ATOM 2798 C CA . GLN A 1 358 ? -21.063 1.543 8.526 1.00 92.25 358 GLN A CA 1
ATOM 2799 C C . GLN A 1 358 ? -20.632 0.463 9.523 1.00 92.25 358 GLN A C 1
ATOM 2801 O O . GLN A 1 358 ? -21.485 -0.232 10.072 1.00 92.25 358 GLN A O 1
ATOM 2806 N N . MET A 1 359 ? -19.327 0.324 9.770 1.00 94.62 359 MET A N 1
ATOM 2807 C CA . MET A 1 359 ? -18.793 -0.615 10.755 1.00 94.62 359 MET A CA 1
ATOM 2808 C C . MET A 1 359 ? -19.278 -0.269 12.167 1.00 94.62 359 MET A C 1
ATOM 2810 O O . MET A 1 359 ? -19.743 -1.164 12.865 1.00 94.62 359 MET A O 1
ATOM 2814 N N . ILE A 1 360 ? -19.257 1.012 12.552 1.00 97.31 360 ILE A N 1
ATOM 2815 C CA . ILE A 1 360 ? -19.825 1.499 13.821 1.00 97.31 360 ILE A CA 1
ATOM 2816 C C . ILE A 1 360 ? -21.292 1.072 13.944 1.00 97.31 360 ILE A C 1
ATOM 2818 O O . ILE A 1 360 ? -21.657 0.421 14.920 1.00 97.31 360 ILE A O 1
ATOM 2822 N N . ALA A 1 361 ? -22.111 1.356 12.927 1.00 95.56 361 ALA A N 1
ATOM 2823 C CA . ALA A 1 361 ? -23.537 1.032 12.942 1.00 95.56 361 ALA A CA 1
ATOM 2824 C C . ALA A 1 361 ? -23.811 -0.484 13.039 1.00 95.56 361 ALA A C 1
ATOM 2826 O O . ALA A 1 361 ? -24.752 -0.905 13.709 1.00 95.56 361 ALA A O 1
ATOM 2827 N N . LEU A 1 362 ? -22.986 -1.319 12.393 1.00 94.75 362 LEU A N 1
ATOM 2828 C CA . LEU A 1 362 ? -23.078 -2.783 12.487 1.00 94.75 362 LEU A CA 1
ATOM 2829 C C . LEU A 1 362 ? -22.661 -3.309 13.863 1.00 94.75 362 LEU A C 1
ATOM 2831 O O . LEU A 1 362 ? -23.265 -4.266 14.355 1.00 94.75 362 LEU A O 1
ATOM 2835 N N . ILE A 1 363 ? -21.646 -2.692 14.478 1.00 96.56 363 ILE A N 1
ATOM 2836 C CA . ILE A 1 363 ? -21.247 -3.003 15.849 1.00 96.56 363 ILE A CA 1
ATOM 2837 C C . ILE A 1 363 ? -22.409 -2.664 16.775 1.00 96.56 363 ILE A C 1
ATOM 2839 O O . ILE A 1 363 ? -22.898 -3.557 17.461 1.00 96.56 363 ILE A O 1
ATOM 2843 N N . GLU A 1 364 ? -22.917 -1.430 16.749 1.00 96.56 364 GLU A N 1
ATOM 2844 C CA . GLU A 1 364 ? -24.036 -0.963 17.582 1.00 96.56 364 GLU A CA 1
ATOM 2845 C C . GLU A 1 364 ? -25.302 -1.819 17.432 1.00 96.56 364 GLU A C 1
ATOM 2847 O O . GLU A 1 364 ? -25.944 -2.124 18.433 1.00 96.56 364 GLU A O 1
ATOM 2852 N N . ALA A 1 365 ? -25.612 -2.285 16.218 1.00 94.06 365 ALA A N 1
ATOM 2853 C CA . ALA A 1 365 ? -26.742 -3.179 15.950 1.00 94.06 365 ALA A CA 1
ATOM 2854 C C . ALA A 1 365 ? -26.539 -4.634 16.432 1.00 94.06 365 ALA A C 1
ATOM 2856 O O . ALA A 1 365 ? -27.427 -5.466 16.252 1.00 94.06 365 ALA A O 1
ATOM 2857 N N . GLY A 1 366 ? -25.378 -4.970 17.006 1.00 94.19 366 GLY A N 1
ATOM 2858 C CA . GLY A 1 366 ? -25.064 -6.314 17.505 1.00 94.19 366 GLY A CA 1
ATOM 2859 C C . GLY A 1 366 ? -24.778 -7.344 16.407 1.00 94.19 366 GLY A C 1
ATOM 2860 O O . GLY A 1 366 ? -24.771 -8.545 16.673 1.00 94.19 366 GLY A O 1
ATOM 2861 N N . ILE A 1 367 ? -24.550 -6.890 15.172 1.00 93.81 367 ILE A N 1
ATOM 2862 C CA . ILE A 1 367 ? -24.263 -7.756 14.022 1.00 93.81 367 ILE A CA 1
ATOM 2863 C C . ILE A 1 367 ? -22.773 -8.096 13.943 1.00 93.81 367 ILE A C 1
ATOM 2865 O O . ILE A 1 367 ? -22.414 -9.203 13.540 1.00 93.81 367 ILE A O 1
ATOM 2869 N N . LEU A 1 368 ? -21.911 -7.151 14.326 1.00 94.75 368 LEU A N 1
ATOM 2870 C CA . LEU A 1 368 ? -20.460 -7.281 14.271 1.00 94.75 368 LEU A CA 1
ATOM 2871 C C . LEU A 1 368 ? -19.836 -7.108 15.658 1.00 94.75 368 LEU A C 1
ATOM 2873 O O . LEU A 1 368 ? -20.047 -6.093 16.315 1.00 94.75 368 LEU A O 1
ATOM 2877 N N . ASP A 1 369 ? -18.992 -8.056 16.048 1.00 94.62 369 ASP A N 1
ATOM 2878 C CA . ASP A 1 369 ? -18.077 -7.920 17.177 1.00 94.62 369 ASP A CA 1
ATOM 2879 C C . ASP A 1 369 ? -16.626 -7.915 16.668 1.00 94.62 369 ASP A C 1
ATOM 2881 O O . ASP A 1 369 ? -16.269 -8.652 15.746 1.00 94.62 369 ASP A O 1
ATOM 2885 N N . VAL A 1 370 ? -15.774 -7.075 17.260 1.00 95.25 370 VAL A N 1
ATOM 2886 C CA . VAL A 1 370 ? -14.336 -7.045 16.957 1.00 95.25 370 VAL A CA 1
ATOM 2887 C C . VAL A 1 370 ? -13.593 -7.738 18.090 1.00 95.25 370 VAL A C 1
ATOM 2889 O O . VAL A 1 370 ? -13.716 -7.352 19.251 1.00 95.25 370 VAL A O 1
ATOM 2892 N N . LEU A 1 371 ? -12.839 -8.776 17.755 1.00 94.50 371 LEU A N 1
ATOM 2893 C CA . LEU A 1 371 ? -12.005 -9.517 18.692 1.00 94.50 371 LEU A CA 1
ATOM 2894 C C . LEU A 1 371 ? -10.716 -8.741 18.991 1.00 94.50 371 LEU A C 1
ATOM 2896 O O . LEU A 1 371 ? -10.302 -7.871 18.224 1.00 94.50 371 LEU A O 1
ATOM 2900 N N . GLY A 1 372 ? -10.084 -9.070 20.116 1.00 93.75 372 GLY A N 1
ATOM 2901 C CA . GLY A 1 372 ? -8.836 -8.436 20.531 1.00 93.75 372 GLY A CA 1
ATOM 2902 C C . GLY A 1 372 ? -7.641 -8.716 19.597 1.00 93.75 372 GLY A C 1
ATOM 2903 O O . GLY A 1 372 ? -7.743 -9.472 18.621 1.00 93.75 372 GLY A O 1
ATOM 2904 N N . PRO A 1 373 ? -6.488 -8.089 19.879 1.00 95.31 373 PRO A N 1
ATOM 2905 C CA . PRO A 1 373 ? -5.278 -8.227 19.080 1.00 95.31 373 PRO A CA 1
ATOM 2906 C C . PRO A 1 373 ? -4.698 -9.645 19.063 1.00 95.31 373 PRO A C 1
ATOM 2908 O O . PRO A 1 373 ? -5.037 -10.513 19.860 1.00 95.31 373 PRO A O 1
ATOM 2911 N N . ARG A 1 374 ? -3.798 -9.887 18.102 1.00 94.38 374 ARG A N 1
ATOM 2912 C CA . ARG A 1 374 ? -3.144 -11.190 17.888 1.00 94.38 374 ARG A CA 1
ATOM 2913 C C . ARG A 1 374 ? -4.137 -12.350 17.778 1.00 94.38 374 ARG A C 1
ATOM 2915 O O . ARG A 1 374 ? -3.902 -13.412 18.350 1.00 94.38 374 ARG A O 1
ATOM 2922 N N . LEU A 1 375 ? -5.211 -12.136 17.013 1.00 94.56 375 LEU A N 1
ATOM 2923 C CA . LEU A 1 375 ? -6.235 -13.143 16.748 1.00 94.56 375 LEU A CA 1
ATOM 2924 C C . LEU A 1 375 ? -5.609 -14.499 16.391 1.00 94.56 375 LEU A C 1
ATOM 2926 O O . LEU A 1 375 ? -4.855 -14.612 15.422 1.00 94.56 375 LEU A O 1
ATOM 2930 N N . GLN A 1 376 ? -5.976 -15.522 17.153 1.00 95.38 376 GLN A N 1
ATOM 2931 C CA . GLN A 1 376 ? -5.657 -16.916 16.886 1.00 95.38 376 GLN A CA 1
ATOM 2932 C C . GLN A 1 376 ? -6.927 -17.627 16.441 1.00 95.38 376 GLN A C 1
ATOM 2934 O O . GLN A 1 376 ? -7.989 -17.437 17.032 1.00 95.38 376 GLN A O 1
ATOM 2939 N N . VAL A 1 377 ? -6.816 -18.443 15.395 1.00 95.50 377 VAL A N 1
ATOM 2940 C CA . VAL A 1 377 ? -7.930 -19.233 14.870 1.00 95.50 377 VAL A CA 1
ATOM 2941 C C . VAL A 1 377 ? -7.482 -20.679 14.733 1.00 95.50 377 VAL A C 1
ATOM 2943 O O . VAL A 1 377 ? -6.429 -20.952 14.159 1.00 95.50 377 VAL A O 1
ATOM 2946 N N . ARG A 1 378 ? -8.286 -21.607 15.251 1.00 95.94 378 ARG A N 1
ATOM 2947 C CA . ARG A 1 378 ? -8.055 -23.053 15.154 1.00 95.94 378 ARG A CA 1
ATOM 2948 C C . ARG A 1 378 ? -9.317 -23.768 14.686 1.00 95.94 378 ARG A C 1
ATOM 2950 O O . ARG A 1 378 ? -10.422 -23.347 15.020 1.00 95.94 378 ARG A O 1
ATOM 2957 N N . SER A 1 379 ? -9.145 -24.842 13.923 1.00 96.62 379 SER A N 1
ATOM 2958 C CA . SER A 1 379 ? -10.241 -25.740 13.548 1.00 96.62 379 SER A CA 1
ATOM 2959 C C . SER A 1 379 ? -10.404 -26.817 14.621 1.00 96.62 379 SER A C 1
ATOM 2961 O O . SER A 1 379 ? -9.415 -27.422 15.025 1.00 96.62 379 SER A O 1
ATOM 2963 N N . GLU A 1 380 ? -11.633 -27.079 15.055 1.00 94.06 380 GLU A N 1
ATOM 2964 C CA . GLU A 1 380 ? -11.991 -28.147 16.000 1.00 94.06 380 GLU A CA 1
ATOM 2965 C C . GLU A 1 380 ? -13.447 -28.570 15.754 1.00 94.06 380 GLU A C 1
ATOM 2967 O O . GLU A 1 380 ? -14.311 -27.717 15.554 1.00 94.06 380 GLU A O 1
ATOM 2972 N N . ASP A 1 381 ? -13.710 -29.880 15.714 1.00 90.25 381 ASP A N 1
ATOM 2973 C CA . ASP A 1 381 ? -15.052 -30.477 15.590 1.00 90.25 381 ASP A CA 1
ATOM 2974 C C . ASP A 1 381 ? -15.939 -29.884 14.475 1.00 90.25 381 ASP A C 1
ATOM 2976 O O . ASP A 1 381 ? -17.120 -29.581 14.665 1.00 90.25 381 ASP A O 1
ATOM 2980 N N . GLY A 1 382 ? -15.360 -29.680 13.286 1.00 91.06 382 GLY A N 1
ATOM 2981 C CA . GLY A 1 382 ? -16.075 -29.124 12.129 1.00 91.06 382 GLY A CA 1
ATOM 2982 C C . GLY A 1 382 ? -16.462 -27.646 12.273 1.00 91.06 382 GLY A C 1
ATOM 2983 O O . GLY A 1 382 ? -17.289 -27.149 11.509 1.00 91.06 382 GLY A O 1
ATOM 2984 N N . ALA A 1 383 ? -15.879 -26.942 13.242 1.00 95.44 383 ALA A N 1
ATOM 2985 C CA . ALA A 1 383 ? -16.045 -25.517 13.473 1.00 95.44 383 ALA A CA 1
ATOM 2986 C C . ALA A 1 383 ? -14.691 -24.818 13.634 1.00 95.44 383 ALA A C 1
ATOM 2988 O O . ALA A 1 383 ? -13.627 -25.438 13.650 1.00 95.44 383 ALA A O 1
ATOM 2989 N N . TRP A 1 384 ? -14.751 -23.499 13.762 1.00 96.94 384 TRP A N 1
ATOM 2990 C CA . TRP A 1 384 ? -13.598 -22.654 14.017 1.00 96.94 384 TRP A CA 1
ATOM 2991 C C . TRP A 1 384 ? -13.739 -21.991 15.377 1.00 96.94 384 TRP A C 1
ATOM 2993 O O . TRP A 1 384 ? -14.808 -21.495 15.731 1.00 96.94 384 TRP A O 1
ATOM 3003 N N . TYR A 1 385 ? -12.642 -21.951 16.117 1.00 96.69 385 TYR A N 1
ATOM 3004 C CA . TYR A 1 385 ? -12.543 -21.251 17.386 1.00 96.69 385 TYR A CA 1
ATOM 3005 C C . TYR A 1 385 ? -11.563 -20.107 17.220 1.00 96.69 385 TYR A C 1
ATOM 3007 O O . TYR A 1 385 ? -10.420 -20.322 16.813 1.00 96.69 385 TYR A O 1
ATOM 3015 N N . ALA A 1 386 ? -12.031 -18.902 17.513 1.00 96.00 386 ALA A N 1
ATOM 3016 C CA . ALA A 1 386 ? -11.267 -17.676 17.394 1.00 96.00 386 ALA A CA 1
ATOM 3017 C C . ALA A 1 386 ? -11.122 -17.033 18.775 1.00 96.00 386 ALA A C 1
ATOM 3019 O O . ALA A 1 386 ? -12.102 -16.944 19.511 1.00 96.00 386 ALA A O 1
ATOM 3020 N N . SER A 1 387 ? -9.918 -16.605 19.141 1.00 96.25 387 SER A N 1
ATOM 3021 C CA . SER A 1 387 ? -9.664 -15.918 20.410 1.00 96.25 387 SER A CA 1
ATOM 3022 C C . SER A 1 387 ? -8.494 -14.948 20.299 1.00 96.25 387 SER A C 1
ATOM 3024 O O . SER A 1 387 ? -7.634 -15.065 19.424 1.00 96.25 387 SER A O 1
ATOM 3026 N N . SER A 1 388 ? -8.466 -13.979 21.205 1.00 96.50 388 SER A N 1
ATOM 3027 C CA . SER A 1 388 ? -7.341 -13.073 21.404 1.00 96.50 388 SER A CA 1
ATOM 3028 C C . SER A 1 388 ? -6.650 -13.432 22.720 1.00 96.50 388 SER A C 1
ATOM 3030 O O . SER A 1 388 ? -7.307 -13.395 23.762 1.00 96.50 388 SER A O 1
ATOM 3032 N N . PRO A 1 389 ? -5.341 -13.738 22.722 1.00 95.44 389 PRO A N 1
ATOM 3033 C CA . PRO A 1 389 ? -4.613 -13.993 23.964 1.00 95.44 389 PRO A CA 1
ATOM 3034 C C . PRO A 1 389 ? -4.519 -12.747 24.859 1.00 95.44 389 PRO A C 1
ATOM 3036 O O . PRO A 1 389 ? -4.270 -12.879 26.049 1.00 95.44 389 PRO A O 1
ATOM 3039 N N . ASP A 1 390 ? -4.719 -11.552 24.295 1.00 94.56 390 ASP A N 1
ATOM 3040 C CA . ASP A 1 390 ? -4.708 -10.278 25.023 1.00 94.56 390 ASP A CA 1
ATOM 3041 C C . ASP A 1 390 ? -6.058 -9.897 25.626 1.00 94.56 390 ASP A C 1
ATOM 3043 O O . ASP A 1 390 ? -6.136 -8.919 26.359 1.00 94.56 390 ASP A O 1
ATOM 3047 N N . LEU A 1 391 ? -7.128 -10.611 25.267 1.00 94.31 391 LEU A N 1
ATOM 3048 C CA . LEU A 1 391 ? -8.482 -10.266 25.683 1.00 94.31 391 LEU A CA 1
ATOM 3049 C C . LEU A 1 391 ? -9.077 -11.449 26.455 1.00 94.31 391 LEU A C 1
ATOM 3051 O O . LEU A 1 391 ? -9.371 -12.485 25.840 1.00 94.31 391 LEU A O 1
ATOM 3055 N N . PRO A 1 392 ? -9.247 -11.330 27.782 1.00 93.00 392 PRO A N 1
ATOM 3056 C CA . PRO A 1 392 ? -9.781 -12.405 28.607 1.00 93.00 392 PRO A CA 1
ATOM 3057 C C . PRO A 1 392 ? -11.150 -12.882 28.115 1.00 93.00 392 PRO A C 1
ATOM 3059 O O . PRO A 1 392 ? -11.987 -12.081 27.706 1.00 93.00 392 PRO A O 1
ATOM 3062 N N . ASN A 1 393 ? -11.388 -14.195 28.175 1.00 91.06 393 ASN A N 1
ATOM 3063 C CA . ASN A 1 393 ? -12.668 -14.822 27.814 1.00 91.06 393 ASN A CA 1
ATOM 3064 C C . ASN A 1 393 ? -13.188 -14.473 26.398 1.00 91.06 393 ASN A C 1
ATOM 3066 O O . ASN A 1 393 ? -14.386 -14.538 26.144 1.00 91.06 393 ASN A O 1
ATOM 3070 N N . SER A 1 394 ? -12.293 -14.147 25.458 1.00 93.25 394 SER A N 1
ATOM 3071 C CA . SER A 1 394 ? -12.637 -13.747 24.080 1.00 93.25 394 SER A CA 1
ATOM 3072 C C . SER A 1 394 ? -12.896 -14.903 23.104 1.00 93.25 394 SER A C 1
ATOM 3074 O O . SER A 1 394 ? -13.047 -14.676 21.904 1.00 93.25 394 SER A O 1
ATOM 3076 N N . ALA A 1 395 ? -12.903 -16.151 23.581 1.00 94.88 395 ALA A N 1
ATOM 3077 C CA . ALA A 1 395 ? -13.058 -17.316 22.721 1.00 94.88 395 ALA A CA 1
ATOM 3078 C C . ALA A 1 395 ? -14.480 -17.402 22.149 1.00 94.88 395 ALA A C 1
ATOM 3080 O O . ALA A 1 395 ? -15.458 -17.497 22.889 1.00 94.88 395 ALA A O 1
ATOM 3081 N N . VAL A 1 396 ? -14.585 -17.435 20.822 1.00 95.62 396 VAL A N 1
ATOM 3082 C CA . VAL A 1 396 ? -15.853 -17.571 20.103 1.00 95.62 396 VAL A CA 1
ATOM 3083 C C . VAL A 1 396 ? -15.800 -18.752 19.147 1.00 95.62 396 VAL A C 1
ATOM 3085 O O . VAL A 1 396 ? -14.793 -18.989 18.477 1.00 95.62 396 VAL A O 1
ATOM 3088 N N . ARG A 1 397 ? -16.904 -19.497 19.075 1.00 96.00 397 ARG A N 1
ATOM 3089 C CA . ARG A 1 397 ? -17.092 -20.580 18.108 1.00 96.00 397 ARG A CA 1
ATOM 3090 C C . ARG A 1 397 ? -17.861 -20.053 16.901 1.00 96.00 397 ARG A C 1
ATOM 3092 O O . ARG A 1 397 ? -18.972 -19.549 17.052 1.00 96.00 397 ARG A O 1
ATOM 3099 N N . VAL A 1 398 ? -17.314 -20.237 15.705 1.00 95.31 398 VAL A N 1
ATOM 3100 C CA . VAL A 1 398 ? -17.935 -19.851 14.432 1.00 95.31 398 VAL A CA 1
ATOM 3101 C C . VAL A 1 398 ? -17.974 -21.033 13.467 1.00 95.31 398 VAL A C 1
ATOM 3103 O O . VAL A 1 398 ? -17.154 -21.945 13.530 1.00 95.31 398 VAL A O 1
ATOM 3106 N N . THR A 1 399 ? -18.952 -21.045 12.566 1.00 94.44 399 THR A N 1
ATOM 3107 C CA . THR A 1 399 ? -19.115 -22.124 11.573 1.00 94.44 399 THR A CA 1
ATOM 3108 C C . THR A 1 399 ? -18.368 -21.849 10.275 1.00 94.44 399 THR A C 1
ATOM 3110 O O . THR A 1 399 ? -18.119 -22.765 9.501 1.00 94.44 399 THR A O 1
ATOM 3113 N N . THR A 1 400 ? -18.021 -20.588 10.015 1.00 92.06 400 THR A N 1
ATOM 3114 C CA . THR A 1 400 ? -17.388 -20.147 8.770 1.00 92.06 400 THR A CA 1
ATOM 3115 C C . THR A 1 400 ? -16.233 -19.214 9.094 1.00 92.06 400 THR A C 1
ATOM 3117 O O . THR A 1 400 ? -16.398 -18.275 9.869 1.00 92.06 400 THR A O 1
ATOM 3120 N N . LEU A 1 401 ? -15.081 -19.462 8.473 1.00 93.06 401 LEU A N 1
ATOM 3121 C CA . LEU A 1 401 ? -13.922 -18.580 8.506 1.00 93.06 401 LEU A CA 1
ATOM 3122 C C . LEU A 1 401 ? -13.765 -17.915 7.138 1.00 93.06 401 LEU A C 1
ATOM 3124 O O . LEU A 1 401 ? -13.684 -18.601 6.120 1.00 93.06 401 LEU A O 1
ATOM 3128 N N . ILE A 1 402 ? -13.700 -16.585 7.124 1.00 89.50 402 ILE A N 1
ATOM 3129 C CA . ILE A 1 402 ? -13.317 -15.814 5.940 1.00 89.50 402 ILE A CA 1
ATOM 3130 C C . ILE A 1 402 ? -11.899 -15.305 6.169 1.00 89.50 402 ILE A C 1
ATOM 3132 O O . ILE A 1 402 ? -11.670 -14.409 6.982 1.00 89.50 402 ILE A O 1
ATOM 3136 N N . GLU A 1 403 ? -10.939 -15.870 5.443 1.00 87.50 403 GLU A N 1
ATOM 3137 C CA . GLU A 1 403 ? -9.561 -15.389 5.448 1.00 87.50 403 GLU A CA 1
ATOM 3138 C C . GLU A 1 403 ? -9.448 -14.111 4.597 1.00 87.50 403 GLU A C 1
ATOM 3140 O O . GLU A 1 403 ? -9.100 -14.136 3.420 1.00 87.50 403 GLU A O 1
ATOM 3145 N N . ALA A 1 404 ? -9.772 -12.965 5.199 1.00 84.94 404 ALA A N 1
ATOM 3146 C CA . ALA A 1 404 ? -9.752 -11.653 4.547 1.00 84.94 404 ALA A CA 1
ATOM 3147 C C . ALA A 1 404 ? -8.340 -11.025 4.502 1.00 84.94 404 ALA A C 1
ATOM 3149 O O . ALA A 1 404 ? -8.160 -9.850 4.826 1.00 84.94 404 ALA A O 1
ATOM 3150 N N . ARG A 1 405 ? -7.319 -11.809 4.125 1.00 82.19 405 ARG A N 1
ATOM 3151 C CA . ARG A 1 405 ? -5.944 -11.327 3.898 1.00 82.19 405 ARG A CA 1
ATOM 3152 C C . ARG A 1 405 ? -5.483 -11.656 2.485 1.00 82.19 405 ARG A C 1
ATOM 3154 O O . ARG A 1 405 ? -5.817 -12.706 1.948 1.00 82.19 405 ARG A O 1
ATOM 3161 N N . LEU A 1 406 ? -4.658 -10.785 1.913 1.00 79.06 406 LEU A N 1
ATOM 3162 C CA . LEU A 1 406 ? -3.916 -11.112 0.701 1.00 79.06 406 LEU A CA 1
ATOM 3163 C C . LEU A 1 406 ? -2.654 -11.894 1.108 1.00 79.06 406 LEU A C 1
ATOM 3165 O O . LEU A 1 406 ? -1.910 -11.401 1.962 1.00 79.06 406 LEU A O 1
ATOM 3169 N N . PRO A 1 407 ? -2.412 -13.106 0.578 1.00 82.31 407 PRO A N 1
ATOM 3170 C CA . P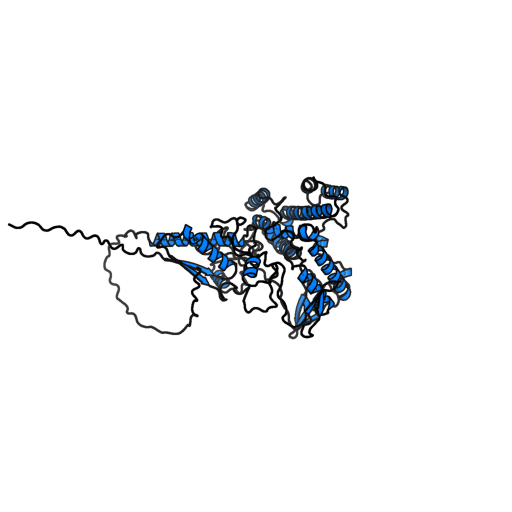RO A 1 407 ? -1.164 -13.811 0.831 1.00 82.31 407 PRO A CA 1
ATOM 3171 C C . PRO A 1 407 ? 0.009 -13.062 0.191 1.00 82.31 407 PRO A C 1
ATOM 3173 O O . PRO A 1 407 ? -0.116 -12.496 -0.896 1.00 82.31 407 PRO A O 1
ATOM 3176 N N . GLU A 1 408 ? 1.153 -13.081 0.868 1.00 85.75 408 GLU A N 1
ATOM 3177 C CA . GLU A 1 408 ? 2.410 -12.599 0.300 1.00 85.75 408 GLU A CA 1
ATOM 3178 C C . GLU A 1 408 ? 2.830 -13.510 -0.864 1.00 85.75 408 GLU A C 1
ATOM 3180 O O . GLU A 1 408 ? 2.669 -14.736 -0.766 1.00 85.75 408 GLU A O 1
ATOM 3185 N N . PRO A 1 409 ? 3.354 -12.955 -1.971 1.00 88.25 409 PRO A N 1
ATOM 3186 C CA . PRO A 1 409 ? 3.883 -13.761 -3.060 1.00 88.25 409 PRO A CA 1
ATOM 3187 C C . PRO A 1 409 ? 4.983 -14.702 -2.576 1.00 88.25 409 PRO A C 1
ATOM 3189 O O . PRO A 1 409 ? 5.945 -14.299 -1.931 1.00 88.25 409 PRO A O 1
ATOM 3192 N N . ASN A 1 410 ? 4.823 -15.985 -2.889 1.00 92.94 410 ASN A N 1
ATOM 3193 C CA . ASN A 1 410 ? 5.791 -17.012 -2.548 1.00 92.94 410 ASN A CA 1
ATOM 3194 C C . ASN A 1 410 ? 5.922 -17.983 -3.718 1.00 92.94 410 ASN A C 1
ATOM 3196 O O . ASN A 1 410 ? 5.100 -18.883 -3.903 1.00 92.94 410 ASN A O 1
ATOM 3200 N N . LEU A 1 411 ? 6.974 -17.799 -4.513 1.00 94.81 411 LEU A N 1
ATOM 3201 C CA . LEU A 1 411 ? 7.213 -18.596 -5.710 1.00 94.81 411 LEU A CA 1
ATOM 3202 C C . LEU A 1 411 ? 7.383 -20.094 -5.405 1.00 94.81 411 LEU A C 1
ATOM 3204 O O . LEU A 1 411 ? 7.010 -20.924 -6.233 1.00 94.81 411 LEU A O 1
ATOM 3208 N N . ARG A 1 412 ? 7.899 -20.465 -4.223 1.00 94.12 412 ARG A N 1
ATOM 3209 C CA . ARG A 1 412 ? 8.074 -21.878 -3.831 1.00 94.12 412 ARG A CA 1
ATOM 3210 C C . ARG A 1 412 ? 6.756 -22.586 -3.545 1.00 94.12 412 ARG A C 1
ATOM 3212 O O . ARG A 1 412 ? 6.658 -23.791 -3.767 1.00 94.12 412 ARG A O 1
ATOM 3219 N N . HIS A 1 413 ? 5.760 -21.847 -3.067 1.00 92.31 413 HIS A N 1
ATOM 3220 C CA . HIS A 1 413 ? 4.455 -22.371 -2.664 1.00 92.31 413 HIS A CA 1
ATOM 3221 C C . HIS A 1 413 ? 3.310 -21.823 -3.525 1.00 92.31 413 HIS A C 1
ATOM 3223 O O . HIS A 1 413 ? 2.165 -21.766 -3.082 1.00 92.31 413 HIS A O 1
ATOM 3229 N N . THR A 1 414 ? 3.608 -21.422 -4.763 1.00 91.94 414 THR A N 1
ATOM 3230 C CA . THR A 1 414 ? 2.599 -20.897 -5.684 1.00 91.94 414 THR A CA 1
ATOM 3231 C C . THR A 1 414 ? 1.643 -21.989 -6.169 1.00 91.94 414 THR A C 1
ATOM 3233 O O . THR A 1 414 ? 2.062 -23.097 -6.514 1.00 91.94 414 THR A O 1
ATOM 3236 N N . ALA A 1 415 ? 0.354 -21.651 -6.231 1.00 90.50 415 ALA A N 1
ATOM 3237 C CA . ALA A 1 415 ? -0.673 -22.461 -6.885 1.00 90.50 415 ALA A CA 1
ATOM 3238 C C . ALA A 1 415 ? -0.773 -22.182 -8.399 1.00 90.50 415 ALA A C 1
ATOM 3240 O O . ALA A 1 415 ? -1.513 -22.866 -9.099 1.00 90.50 415 ALA A O 1
ATOM 3241 N N . ASP A 1 416 ? -0.044 -21.184 -8.910 1.00 91.00 416 ASP A N 1
ATOM 3242 C CA . ASP A 1 416 ? 0.003 -20.880 -10.339 1.00 91.00 416 ASP A CA 1
ATOM 3243 C C . ASP A 1 416 ? 0.806 -21.957 -11.086 1.00 91.00 416 ASP A C 1
ATOM 3245 O O . ASP A 1 416 ? 2.005 -22.146 -10.852 1.00 91.00 416 ASP A O 1
ATOM 3249 N N . GLU A 1 417 ? 0.137 -22.682 -11.983 1.00 93.00 417 GLU A N 1
ATOM 3250 C CA . GLU A 1 417 ? 0.722 -23.814 -12.705 1.00 93.00 417 GLU A CA 1
ATOM 3251 C C . GLU A 1 417 ? 1.890 -23.402 -13.609 1.00 93.00 417 GLU A C 1
ATOM 3253 O O . GLU A 1 417 ? 2.880 -24.135 -13.704 1.00 93.00 417 GLU A O 1
ATOM 3258 N N . LEU A 1 418 ? 1.817 -22.221 -14.235 1.00 94.12 418 LEU A N 1
ATOM 3259 C CA . LEU A 1 418 ? 2.880 -21.715 -15.099 1.00 94.12 418 LEU A CA 1
ATOM 3260 C C . LEU A 1 418 ? 4.124 -21.395 -14.271 1.00 94.12 418 LEU A C 1
ATOM 3262 O O . LEU A 1 418 ? 5.216 -21.860 -14.603 1.00 94.12 418 LEU A O 1
ATOM 3266 N N . LEU A 1 419 ? 3.973 -20.634 -13.186 1.00 95.44 419 LEU A N 1
ATOM 3267 C CA . LEU A 1 419 ? 5.090 -20.285 -12.308 1.00 95.44 419 LEU A CA 1
ATOM 3268 C C . LEU A 1 419 ? 5.687 -21.531 -11.640 1.00 95.44 419 LEU A C 1
ATOM 3270 O O . LEU A 1 419 ? 6.910 -21.677 -11.599 1.00 95.44 419 LEU A O 1
ATOM 3274 N N . SER A 1 420 ? 4.843 -22.468 -11.195 1.00 96.06 420 SER A N 1
ATOM 3275 C CA . SER A 1 420 ? 5.281 -23.751 -10.630 1.00 96.06 420 SER A CA 1
ATOM 3276 C C . SER A 1 420 ? 6.103 -24.560 -11.638 1.00 96.06 420 SER A C 1
ATOM 3278 O O . SER A 1 420 ? 7.168 -25.087 -11.303 1.00 96.06 420 SER A O 1
ATOM 3280 N N . HIS A 1 421 ? 5.651 -24.634 -12.895 1.00 97.00 421 HIS A N 1
ATOM 3281 C CA . HIS A 1 421 ? 6.369 -25.328 -13.961 1.00 97.00 421 HIS A CA 1
ATOM 3282 C C . HIS A 1 421 ? 7.697 -24.643 -14.308 1.00 97.00 421 HIS A C 1
ATOM 3284 O O . HIS A 1 421 ? 8.726 -25.316 -14.394 1.00 97.00 421 HIS A O 1
ATOM 3290 N N . LEU A 1 422 ? 7.700 -23.316 -14.482 1.00 97.19 422 LEU A N 1
ATOM 3291 C CA . LEU A 1 422 ? 8.914 -22.551 -14.780 1.00 97.19 422 LEU A CA 1
ATOM 3292 C C . LEU A 1 422 ? 9.966 -22.732 -13.685 1.00 97.19 422 LEU A C 1
ATOM 3294 O O . LEU A 1 422 ? 11.135 -22.951 -14.007 1.00 97.19 422 LEU A O 1
ATOM 3298 N N . MET A 1 423 ? 9.550 -22.720 -12.417 1.00 97.06 423 MET A N 1
ATOM 3299 C CA . MET A 1 423 ? 10.444 -22.963 -11.290 1.00 97.06 423 MET A CA 1
ATOM 3300 C C . MET A 1 423 ? 11.015 -24.385 -11.347 1.00 97.06 423 MET A C 1
ATOM 3302 O O . MET A 1 423 ? 12.232 -24.555 -11.397 1.00 97.06 423 MET A O 1
ATOM 3306 N N . LYS A 1 424 ? 10.169 -25.420 -11.448 1.00 97.12 424 LYS A N 1
ATOM 3307 C CA . LYS A 1 424 ? 10.624 -26.825 -11.536 1.00 97.12 424 LYS A CA 1
ATOM 3308 C C . LYS A 1 424 ? 11.585 -27.075 -12.703 1.00 97.12 424 LYS A C 1
ATOM 3310 O O . LYS A 1 424 ? 12.516 -27.862 -12.569 1.00 97.12 424 LYS A O 1
ATOM 3315 N N . ALA A 1 425 ? 11.384 -26.393 -13.828 1.00 97.75 425 ALA A N 1
ATOM 3316 C CA . ALA A 1 425 ? 12.245 -26.485 -15.005 1.00 97.75 425 ALA A CA 1
ATOM 3317 C C . ALA A 1 425 ? 13.520 -25.617 -14.922 1.00 97.75 425 ALA A C 1
ATOM 3319 O O . ALA A 1 425 ? 14.293 -25.579 -15.879 1.00 97.75 425 ALA A O 1
ATOM 3320 N N . GLY A 1 426 ? 13.738 -24.885 -13.824 1.00 97.69 426 GLY A N 1
ATOM 3321 C CA . GLY A 1 426 ? 14.871 -23.972 -13.650 1.00 97.69 426 GLY A CA 1
ATOM 3322 C C . GLY A 1 426 ? 14.825 -22.734 -14.550 1.00 97.69 426 GLY A C 1
ATOM 3323 O O . GLY A 1 426 ? 15.849 -22.089 -14.753 1.00 97.69 426 GLY A O 1
ATOM 3324 N N . GLN A 1 427 ? 13.657 -22.409 -15.109 1.00 97.94 427 GLN A N 1
ATOM 3325 C CA . GLN A 1 427 ? 13.443 -21.284 -16.024 1.00 97.94 427 GLN A CA 1
ATOM 3326 C C . GLN A 1 427 ? 13.110 -19.971 -15.297 1.00 97.94 427 GLN A C 1
ATOM 3328 O O . GLN A 1 427 ? 13.035 -18.928 -15.943 1.00 97.94 427 GLN A O 1
ATOM 3333 N N . CYS A 1 428 ? 12.921 -20.021 -13.979 1.00 98.00 428 CYS A N 1
ATOM 3334 C CA . CYS A 1 428 ? 12.870 -18.865 -13.091 1.00 98.00 428 CYS A CA 1
ATOM 3335 C C . CYS A 1 428 ? 13.450 -19.208 -11.710 1.00 98.00 428 CYS A C 1
ATOM 3337 O O . CYS A 1 428 ? 13.696 -20.383 -11.422 1.00 98.00 428 CYS A O 1
ATOM 3339 N N . ARG A 1 429 ? 13.630 -18.203 -10.846 1.00 97.50 429 ARG A N 1
ATOM 3340 C CA . ARG A 1 429 ? 14.021 -18.383 -9.439 1.00 97.50 429 ARG A CA 1
ATOM 3341 C C . ARG A 1 429 ? 13.357 -17.355 -8.508 1.00 97.50 429 ARG A C 1
ATOM 3343 O O . ARG A 1 429 ? 12.920 -16.310 -8.997 1.00 97.50 429 ARG A O 1
ATOM 3350 N N . PRO A 1 430 ? 13.300 -17.627 -7.191 1.00 97.31 430 PRO A N 1
ATOM 3351 C CA . PRO A 1 430 ? 12.962 -16.614 -6.200 1.00 97.31 430 PRO A CA 1
ATOM 3352 C C . PRO A 1 430 ? 14.018 -15.505 -6.155 1.00 97.31 430 PRO A C 1
ATOM 3354 O O . PRO A 1 430 ? 15.207 -15.772 -6.346 1.00 97.31 430 PRO A O 1
ATOM 3357 N N . HIS A 1 431 ? 13.596 -14.277 -5.873 1.00 97.31 431 HIS A N 1
ATOM 3358 C CA . HIS A 1 431 ? 14.498 -13.161 -5.624 1.00 97.31 431 HIS A CA 1
ATOM 3359 C C . HIS A 1 431 ? 15.146 -13.291 -4.239 1.00 97.31 431 HIS A C 1
ATOM 3361 O O . HIS A 1 431 ? 14.481 -13.624 -3.254 1.00 97.31 431 HIS A O 1
ATOM 3367 N N . VAL A 1 432 ? 16.456 -13.042 -4.174 1.00 95.81 432 VAL A N 1
ATOM 3368 C CA . VAL A 1 432 ? 17.268 -13.205 -2.962 1.00 95.81 432 VAL A CA 1
ATOM 3369 C C . VAL A 1 432 ? 18.157 -11.980 -2.761 1.00 95.81 432 VAL A C 1
ATOM 3371 O O . VAL A 1 432 ? 18.830 -11.548 -3.695 1.00 95.81 432 VAL A O 1
ATOM 3374 N N . ILE A 1 433 ? 18.195 -11.462 -1.533 1.00 94.25 433 ILE A N 1
ATOM 3375 C CA . ILE A 1 433 ? 19.018 -10.320 -1.111 1.00 94.25 433 ILE A CA 1
ATOM 3376 C C . ILE A 1 433 ? 19.817 -10.752 0.120 1.00 94.25 433 ILE A C 1
ATOM 3378 O O . ILE A 1 433 ? 19.225 -11.046 1.152 1.00 94.25 433 ILE A O 1
ATOM 3382 N N . ASP A 1 434 ? 21.145 -10.841 0.021 1.00 92.44 434 ASP A N 1
ATOM 3383 C CA . ASP A 1 434 ? 22.034 -11.276 1.117 1.00 92.44 434 ASP A CA 1
ATOM 3384 C C . ASP A 1 434 ? 21.558 -12.546 1.858 1.00 92.44 434 ASP A C 1
ATOM 3386 O O . ASP A 1 434 ? 21.614 -12.641 3.082 1.00 92.44 434 ASP A O 1
ATOM 3390 N N . GLY A 1 435 ? 21.041 -13.531 1.116 1.00 92.31 435 GLY A N 1
ATOM 3391 C CA . GLY A 1 435 ? 20.516 -14.785 1.673 1.00 92.31 435 GLY A CA 1
ATOM 3392 C C . GLY A 1 435 ? 19.063 -14.732 2.163 1.00 92.31 435 GLY A C 1
ATOM 3393 O O . GLY A 1 435 ? 18.494 -15.784 2.450 1.00 92.31 435 GLY A O 1
ATOM 3394 N N . TYR A 1 436 ? 18.430 -13.557 2.204 1.00 95.62 436 TYR A N 1
ATOM 3395 C CA . TYR A 1 436 ? 16.995 -13.421 2.439 1.00 95.62 436 TYR A CA 1
ATOM 3396 C C . TYR A 1 436 ? 16.211 -13.633 1.138 1.00 95.62 436 TYR A C 1
ATOM 3398 O O . TYR A 1 436 ? 16.361 -12.874 0.182 1.00 95.62 436 TYR A O 1
ATOM 3406 N N . GLU A 1 437 ? 15.377 -14.671 1.094 1.00 95.94 437 GLU A N 1
ATOM 3407 C CA . GLU A 1 437 ? 14.465 -14.938 -0.020 1.00 95.94 437 GLU A CA 1
ATOM 3408 C C . GLU A 1 437 ? 13.160 -14.153 0.169 1.00 95.94 437 GLU A C 1
ATOM 3410 O O . GLU A 1 437 ? 12.429 -14.390 1.129 1.00 95.94 437 GLU A O 1
ATOM 3415 N N . THR A 1 438 ? 12.849 -13.242 -0.756 1.00 94.88 438 THR A N 1
ATOM 3416 C CA . THR A 1 438 ? 11.680 -12.348 -0.637 1.00 94.88 438 THR A CA 1
ATOM 3417 C C . THR A 1 438 ? 10.368 -12.998 -1.085 1.00 94.88 438 THR A C 1
ATOM 3419 O O . THR A 1 438 ? 9.303 -12.414 -0.926 1.00 94.88 438 THR A O 1
ATOM 3422 N N . GLY A 1 439 ? 10.434 -14.191 -1.688 1.00 94.06 439 GLY A N 1
ATOM 3423 C CA . GLY A 1 439 ? 9.287 -14.909 -2.255 1.00 94.06 439 GLY A CA 1
ATOM 3424 C C . GLY A 1 439 ? 8.876 -14.455 -3.663 1.00 94.06 439 GLY A C 1
ATOM 3425 O O . GLY A 1 439 ? 8.204 -15.214 -4.366 1.00 94.06 439 GLY A O 1
ATOM 3426 N N . GLY A 1 440 ? 9.333 -13.281 -4.105 1.00 95.62 440 GLY A N 1
ATOM 3427 C CA . GLY A 1 440 ? 9.079 -12.732 -5.437 1.00 95.62 440 GLY A CA 1
ATOM 3428 C C . GLY A 1 440 ? 9.805 -13.452 -6.570 1.00 95.62 440 GLY A C 1
ATOM 3429 O O . GLY A 1 440 ? 10.851 -14.070 -6.379 1.00 95.62 440 GLY A O 1
ATOM 3430 N N . LEU A 1 441 ? 9.262 -13.339 -7.777 1.00 97.44 441 LEU A N 1
ATOM 3431 C CA . LEU A 1 441 ? 9.864 -13.793 -9.025 1.00 97.44 441 LEU A CA 1
ATOM 3432 C C . LEU A 1 441 ? 11.010 -12.865 -9.432 1.00 97.44 441 LEU A C 1
ATOM 3434 O O . LEU A 1 441 ? 10.792 -11.672 -9.642 1.00 97.44 441 LEU A O 1
ATOM 3438 N N . ASP A 1 442 ? 12.215 -13.417 -9.571 1.00 98.06 442 ASP A N 1
ATOM 3439 C CA . ASP A 1 442 ? 13.410 -12.623 -9.854 1.00 98.06 442 ASP A CA 1
ATOM 3440 C C . ASP A 1 442 ? 13.442 -12.104 -11.300 1.00 98.06 442 ASP A C 1
ATOM 3442 O O . ASP A 1 442 ? 13.255 -12.856 -12.268 1.00 98.06 442 ASP A O 1
ATOM 3446 N N . VAL A 1 443 ? 13.704 -10.805 -11.442 1.00 98.38 443 VAL A N 1
ATOM 3447 C CA . VAL A 1 443 ? 13.755 -10.096 -12.723 1.00 98.38 443 VAL A CA 1
ATOM 3448 C C . VAL A 1 443 ? 14.899 -9.088 -12.743 1.00 98.38 443 VAL A C 1
ATOM 3450 O O . VAL A 1 443 ? 15.304 -8.551 -11.713 1.00 98.38 443 VAL A O 1
ATOM 3453 N N . THR A 1 444 ? 15.418 -8.794 -13.935 1.00 97.75 444 THR A N 1
ATOM 3454 C CA . THR A 1 444 ? 16.354 -7.677 -14.117 1.00 97.75 444 THR A CA 1
ATOM 3455 C C . THR A 1 444 ? 15.674 -6.346 -13.802 1.00 97.75 444 THR A C 1
ATOM 3457 O O . THR A 1 444 ? 14.446 -6.263 -13.775 1.00 97.75 444 THR A O 1
ATOM 3460 N N . HIS A 1 445 ? 16.455 -5.269 -13.704 1.00 95.62 445 HIS A N 1
ATOM 3461 C CA . HIS A 1 445 ? 15.920 -3.925 -13.939 1.00 95.62 445 HIS A CA 1
ATOM 3462 C C . HIS A 1 445 ? 15.160 -3.855 -15.275 1.00 95.62 445 HIS A C 1
ATOM 3464 O O . HIS A 1 445 ? 15.285 -4.759 -16.117 1.00 95.62 445 HIS A O 1
ATOM 3470 N N . SER A 1 446 ? 14.382 -2.786 -15.472 1.00 94.50 446 SER A N 1
ATOM 3471 C CA . SER A 1 446 ? 13.674 -2.504 -16.726 1.00 94.50 446 SER A CA 1
ATOM 3472 C C . SER A 1 446 ? 14.520 -2.914 -17.949 1.00 94.50 446 SER A C 1
ATOM 3474 O O . SER A 1 446 ? 15.685 -2.515 -18.046 1.00 94.50 446 SER A O 1
ATOM 3476 N N . PRO A 1 447 ? 14.005 -3.791 -18.836 1.00 96.38 447 PRO A N 1
ATOM 3477 C CA . PRO A 1 447 ? 12.590 -4.115 -19.042 1.00 96.38 447 PRO A CA 1
ATOM 3478 C C . PRO A 1 447 ? 12.092 -5.375 -18.298 1.00 96.38 447 PRO A C 1
ATOM 3480 O O . PRO A 1 447 ? 11.203 -6.059 -18.795 1.00 96.38 447 PRO A O 1
ATOM 3483 N N . TYR A 1 448 ? 12.656 -5.716 -17.133 1.00 97.75 448 TYR A N 1
ATOM 3484 C CA . TYR A 1 448 ? 12.140 -6.773 -16.240 1.00 97.75 448 TYR A CA 1
ATOM 3485 C C . TYR A 1 448 ? 12.195 -8.183 -16.826 1.00 97.75 448 TYR A C 1
ATOM 3487 O O . TYR A 1 448 ? 11.227 -8.949 -16.813 1.00 97.75 448 TYR A O 1
ATOM 3495 N N . ARG A 1 449 ? 13.362 -8.538 -17.366 1.00 98.44 449 ARG A N 1
ATOM 3496 C CA . ARG A 1 449 ? 13.611 -9.864 -17.932 1.00 98.44 449 ARG A CA 1
ATOM 3497 C C . ARG A 1 449 ? 13.642 -10.901 -16.823 1.00 98.44 449 ARG A C 1
ATOM 3499 O O . ARG A 1 449 ? 14.354 -10.727 -15.839 1.00 98.44 449 ARG A O 1
ATOM 3506 N N . LEU A 1 450 ? 12.921 -11.997 -17.025 1.00 98.12 450 LEU A N 1
ATOM 3507 C CA . LEU A 1 450 ? 12.875 -13.121 -16.093 1.00 98.12 450 LEU A CA 1
ATOM 3508 C C . LEU A 1 450 ? 14.271 -13.727 -15.898 1.00 98.12 450 LEU A C 1
ATOM 3510 O O . LEU A 1 450 ? 14.947 -14.008 -16.890 1.00 98.12 450 LEU A O 1
ATOM 3514 N N . ILE A 1 451 ? 14.687 -13.954 -14.651 1.00 98.50 451 ILE A N 1
ATOM 3515 C CA . ILE A 1 451 ? 15.994 -14.539 -14.323 1.00 98.50 451 ILE A CA 1
ATOM 3516 C C . ILE A 1 451 ? 15.842 -16.032 -14.008 1.00 98.50 451 ILE A C 1
ATOM 3518 O O . ILE A 1 451 ? 15.023 -16.423 -13.178 1.00 98.50 451 ILE A O 1
ATOM 3522 N N . ASP A 1 452 ? 16.637 -16.872 -14.676 1.00 98.12 452 ASP A N 1
ATOM 3523 C CA . ASP A 1 452 ? 16.630 -18.330 -14.505 1.00 98.12 452 ASP A CA 1
ATOM 3524 C C . ASP A 1 452 ? 17.376 -18.799 -13.238 1.00 98.12 452 ASP A C 1
ATOM 3526 O O . ASP A 1 452 ? 18.025 -18.017 -12.540 1.00 98.12 452 ASP A O 1
ATOM 3530 N N . SER A 1 453 ? 17.330 -20.102 -12.933 1.00 97.38 453 SER A N 1
ATOM 3531 C CA . SER A 1 453 ? 17.997 -20.661 -11.742 1.00 97.38 453 SER A CA 1
ATOM 3532 C C . SE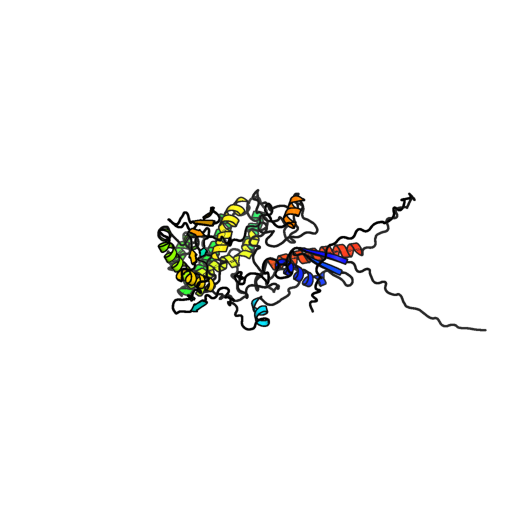R A 1 453 ? 19.524 -20.513 -11.743 1.00 97.38 453 SER A C 1
ATOM 3534 O O . SER A 1 453 ? 20.152 -20.634 -10.693 1.00 97.38 453 SER A O 1
ATOM 3536 N N . LYS A 1 454 ? 20.125 -20.212 -12.900 1.00 97.31 454 LYS A N 1
ATOM 3537 C CA . LYS A 1 454 ? 21.562 -19.962 -13.078 1.00 97.31 454 LYS A CA 1
ATOM 3538 C C . LYS A 1 454 ? 21.903 -18.468 -13.062 1.00 97.31 454 LYS A C 1
ATOM 3540 O O . LYS A 1 454 ? 23.052 -18.115 -13.312 1.00 97.31 454 LYS A O 1
ATOM 3545 N N . GLY A 1 455 ? 20.933 -17.594 -12.788 1.00 96.88 455 GLY A N 1
ATOM 3546 C CA . GLY A 1 455 ? 21.129 -16.145 -12.751 1.00 96.88 455 GLY A CA 1
ATOM 3547 C C . GLY A 1 455 ? 21.177 -15.480 -14.126 1.00 96.88 455 GLY A C 1
ATOM 3548 O O . GLY A 1 455 ? 21.645 -14.350 -14.236 1.00 96.88 455 GLY A O 1
ATOM 3549 N N . ARG A 1 456 ? 20.716 -16.152 -15.187 1.00 98.12 456 ARG A N 1
ATOM 3550 C CA . ARG A 1 456 ? 20.728 -15.606 -16.550 1.00 98.12 456 ARG A CA 1
ATOM 3551 C C . ARG A 1 456 ? 19.374 -14.995 -16.886 1.00 98.12 456 ARG A C 1
ATOM 3553 O O . ARG A 1 456 ? 18.340 -15.644 -16.740 1.00 98.12 456 ARG A O 1
ATOM 3560 N N . ALA A 1 457 ? 19.392 -13.765 -17.387 1.00 98.25 457 ALA A N 1
ATOM 3561 C CA . ALA A 1 457 ? 18.196 -13.089 -17.871 1.00 98.25 457 ALA A CA 1
ATOM 3562 C C . ALA A 1 457 ? 17.699 -13.711 -19.186 1.00 98.25 457 ALA A C 1
ATOM 3564 O O . ALA A 1 457 ? 18.467 -13.915 -20.130 1.00 98.25 457 ALA A O 1
ATOM 3565 N N . HIS A 1 458 ? 16.399 -13.980 -19.279 1.00 97.88 458 HIS A N 1
ATOM 3566 C CA . HIS A 1 458 ? 15.796 -14.532 -20.482 1.00 97.88 458 HIS A CA 1
ATOM 3567 C C . HIS A 1 458 ? 15.659 -13.460 -21.578 1.00 97.88 458 HIS A C 1
ATOM 3569 O O . HIS A 1 458 ? 15.119 -12.371 -21.370 1.00 97.88 458 HIS A O 1
ATOM 3575 N N . ALA A 1 459 ? 16.086 -13.785 -22.801 1.00 95.75 459 ALA A N 1
ATOM 3576 C CA . ALA A 1 459 ? 16.116 -12.832 -23.915 1.00 95.75 459 ALA A CA 1
ATOM 3577 C C . ALA A 1 459 ? 14.724 -12.378 -24.400 1.00 95.75 459 ALA A C 1
ATOM 3579 O O . ALA A 1 459 ? 14.611 -11.341 -25.047 1.00 95.75 459 ALA A O 1
ATOM 3580 N N . ARG A 1 460 ? 13.666 -13.143 -24.107 1.00 96.38 460 ARG A N 1
ATOM 3581 C CA . ARG A 1 460 ? 12.300 -12.907 -24.628 1.00 96.38 460 ARG A CA 1
ATOM 3582 C C . ARG A 1 460 ? 11.168 -13.064 -23.606 1.00 96.38 460 ARG A C 1
ATOM 3584 O O . ARG A 1 460 ? 10.020 -13.224 -23.995 1.00 96.38 460 ARG A O 1
ATOM 3591 N N . ARG A 1 461 ? 11.478 -13.129 -22.307 1.00 97.69 461 ARG A N 1
ATOM 3592 C CA . ARG A 1 461 ? 10.459 -13.302 -21.258 1.00 97.69 461 ARG A CA 1
ATOM 3593 C C . ARG A 1 461 ? 10.622 -12.213 -20.225 1.00 97.69 461 ARG A C 1
ATOM 3595 O O . ARG A 1 461 ? 11.731 -11.989 -19.745 1.00 97.69 461 ARG A O 1
ATOM 3602 N N . PHE A 1 462 ? 9.503 -11.596 -19.898 1.00 98.00 462 PHE A N 1
ATOM 3603 C CA . PHE A 1 462 ? 9.410 -10.468 -18.992 1.00 98.00 462 PHE A CA 1
ATOM 3604 C C . PHE A 1 462 ? 8.347 -10.777 -17.943 1.00 98.00 462 PHE A C 1
ATOM 3606 O O . PHE A 1 462 ? 7.403 -11.516 -18.235 1.00 98.00 462 PHE A O 1
ATOM 3613 N N . ALA A 1 463 ? 8.495 -10.233 -16.741 1.00 97.00 463 ALA A N 1
ATOM 3614 C CA . ALA A 1 463 ? 7.491 -10.359 -15.693 1.00 97.00 463 ALA A CA 1
ATOM 3615 C C . ALA A 1 463 ? 7.364 -9.052 -14.909 1.00 97.00 463 ALA A C 1
ATOM 3617 O O . ALA A 1 463 ? 8.363 -8.427 -14.569 1.00 97.00 463 ALA A O 1
ATOM 3618 N N . ILE A 1 464 ? 6.125 -8.649 -14.627 1.00 94.81 464 ILE A N 1
ATOM 3619 C CA . ILE A 1 464 ? 5.777 -7.411 -13.919 1.00 94.81 464 ILE A CA 1
ATOM 3620 C C . ILE A 1 464 ? 4.569 -7.645 -13.004 1.00 94.81 464 ILE A C 1
ATOM 3622 O O . ILE A 1 464 ? 3.777 -8.565 -13.221 1.00 94.81 464 ILE A O 1
ATOM 3626 N N . GLY A 1 465 ? 4.387 -6.774 -12.012 1.00 91.94 465 GLY A N 1
ATOM 3627 C CA . GLY A 1 465 ? 3.249 -6.812 -11.093 1.00 91.94 465 GLY A CA 1
ATOM 3628 C C . GLY A 1 465 ? 3.430 -7.744 -9.901 1.00 91.94 465 GLY A C 1
ATOM 3629 O O . GLY A 1 465 ? 4.548 -8.036 -9.508 1.00 91.94 465 GLY A O 1
ATOM 3630 N N . VAL A 1 466 ? 2.313 -8.216 -9.336 1.00 91.44 466 VAL A N 1
ATOM 3631 C CA . VAL A 1 466 ? 2.270 -8.996 -8.080 1.00 91.44 466 VAL A CA 1
ATOM 3632 C C . VAL A 1 466 ? 3.282 -10.145 -8.004 1.00 91.44 466 VAL A C 1
ATOM 3634 O O . VAL A 1 466 ? 3.895 -10.298 -6.951 1.00 91.44 466 VAL A O 1
ATOM 3637 N N . PRO A 1 467 ? 3.539 -10.926 -9.073 1.00 92.94 467 PRO A N 1
ATOM 3638 C CA . PRO A 1 467 ? 4.554 -11.972 -9.008 1.00 92.94 467 PRO A CA 1
ATOM 3639 C C . PRO A 1 467 ? 5.965 -11.465 -8.686 1.00 92.94 467 PRO A C 1
ATOM 3641 O O . PRO A 1 467 ? 6.758 -12.249 -8.187 1.00 92.94 467 PRO A O 1
ATOM 3644 N N . THR A 1 468 ? 6.291 -10.197 -8.959 1.00 95.38 468 THR A N 1
ATOM 3645 C CA . THR A 1 468 ? 7.607 -9.591 -8.687 1.00 95.38 468 THR A CA 1
ATOM 3646 C C . THR A 1 468 ? 7.646 -8.774 -7.388 1.00 95.38 468 THR A C 1
ATOM 3648 O O . THR A 1 468 ? 8.655 -8.116 -7.121 1.00 95.38 468 THR A O 1
ATOM 3651 N N . GLU A 1 469 ? 6.595 -8.829 -6.552 1.00 94.12 469 GLU A N 1
ATOM 3652 C CA . GLU A 1 469 ? 6.639 -8.290 -5.182 1.00 94.12 469 GLU A CA 1
ATOM 3653 C C . GLU A 1 469 ? 7.817 -8.918 -4.436 1.00 94.12 469 GLU A C 1
ATOM 3655 O O . GLU A 1 469 ? 7.947 -10.139 -4.396 1.00 94.12 469 GLU A O 1
ATOM 3660 N N . GLY A 1 470 ? 8.697 -8.090 -3.882 1.00 92.50 470 GLY A N 1
ATOM 3661 C CA . GLY A 1 470 ? 9.971 -8.555 -3.331 1.00 92.50 470 GLY A CA 1
ATOM 3662 C C . GLY A 1 470 ? 11.171 -8.054 -4.131 1.00 92.50 470 GLY A C 1
ATOM 3663 O O . GLY A 1 470 ? 12.165 -7.652 -3.536 1.00 92.50 470 GLY A O 1
ATOM 3664 N N . VAL A 1 471 ? 11.057 -7.994 -5.462 1.00 95.75 471 VAL A N 1
ATOM 3665 C CA . VAL A 1 471 ? 11.991 -7.239 -6.320 1.00 95.75 471 VAL A CA 1
ATOM 3666 C C . VAL A 1 471 ? 11.591 -5.767 -6.316 1.00 95.75 471 VAL A C 1
ATOM 3668 O O . VAL A 1 471 ? 12.425 -4.894 -6.076 1.00 95.75 471 VAL A O 1
ATOM 3671 N N . HIS A 1 472 ? 10.292 -5.531 -6.510 1.00 94.25 472 HIS A N 1
ATOM 3672 C CA . HIS A 1 472 ? 9.642 -4.234 -6.397 1.00 94.25 472 HIS A CA 1
ATOM 3673 C C . HIS A 1 472 ? 8.752 -4.208 -5.157 1.00 94.25 472 HIS A C 1
ATOM 3675 O O . HIS A 1 472 ? 8.148 -5.223 -4.794 1.00 94.25 472 HIS A O 1
ATOM 3681 N N . TRP A 1 473 ? 8.658 -3.057 -4.505 1.00 94.00 473 TRP A N 1
ATOM 3682 C CA . TRP A 1 473 ? 7.827 -2.870 -3.321 1.00 94.00 473 TRP A CA 1
ATOM 3683 C C . TRP A 1 473 ? 6.430 -2.333 -3.681 1.00 94.00 473 TRP A C 1
ATOM 3685 O O . TRP A 1 473 ? 6.287 -1.366 -4.428 1.00 94.00 473 TRP A O 1
ATOM 3695 N N . VAL A 1 474 ? 5.366 -2.925 -3.128 1.00 88.69 474 VAL A N 1
ATOM 3696 C CA . VAL A 1 474 ? 3.958 -2.509 -3.307 1.00 88.69 474 VAL A CA 1
ATOM 3697 C C . VAL A 1 474 ? 3.533 -2.532 -4.779 1.00 88.69 474 VAL A C 1
ATOM 3699 O O . VAL A 1 474 ? 3.150 -1.519 -5.376 1.00 88.69 474 VAL A O 1
ATOM 3702 N N . THR A 1 475 ? 3.564 -3.727 -5.356 1.00 88.81 475 THR A N 1
ATOM 3703 C CA . THR A 1 475 ? 3.144 -4.048 -6.726 1.00 88.81 475 THR A CA 1
ATOM 3704 C C . THR A 1 475 ? 1.643 -4.320 -6.848 1.00 88.81 475 THR A C 1
ATOM 3706 O O . THR A 1 475 ? 1.115 -4.379 -7.951 1.00 88.81 475 THR A O 1
ATOM 3709 N N . ALA A 1 476 ? 0.908 -4.460 -5.741 1.00 83.94 476 ALA A N 1
ATOM 3710 C CA . ALA A 1 476 ? -0.546 -4.657 -5.767 1.00 83.94 476 ALA A CA 1
ATOM 3711 C C . ALA A 1 476 ? -1.344 -3.364 -6.049 1.00 83.94 476 ALA A C 1
ATOM 3713 O O . ALA A 1 476 ? -2.555 -3.421 -6.261 1.00 83.94 476 ALA A O 1
ATOM 3714 N N . ALA A 1 477 ? -0.691 -2.197 -6.079 1.00 81.06 477 ALA A N 1
ATOM 3715 C CA . ALA A 1 477 ? -1.349 -0.921 -6.355 1.00 81.06 477 ALA A CA 1
ATOM 3716 C C . ALA A 1 477 ? -1.829 -0.822 -7.816 1.00 81.06 477 ALA A C 1
ATOM 3718 O O . ALA A 1 477 ? -1.131 -1.254 -8.734 1.00 81.06 477 ALA A O 1
ATOM 3719 N N . GLY A 1 478 ? -3.017 -0.248 -8.027 1.00 82.38 478 GLY A N 1
ATOM 3720 C CA . GLY A 1 478 ? -3.526 0.116 -9.354 1.00 82.38 478 GLY A CA 1
ATOM 3721 C C . GLY A 1 478 ? -2.948 1.442 -9.860 1.00 82.38 478 GLY A C 1
ATOM 3722 O O . GLY A 1 478 ? -2.334 2.193 -9.096 1.00 82.38 478 GLY A O 1
ATOM 3723 N N . ALA A 1 479 ? -3.151 1.737 -11.145 1.00 87.00 479 ALA A N 1
ATOM 3724 C CA . ALA A 1 479 ? -2.766 3.021 -11.719 1.00 87.00 479 ALA A CA 1
ATOM 3725 C C . ALA A 1 479 ? -3.733 4.139 -11.299 1.00 87.00 479 ALA A C 1
ATOM 3727 O O . ALA A 1 479 ? -4.939 3.923 -11.164 1.00 87.00 479 ALA A O 1
ATOM 3728 N N . ARG A 1 480 ? -3.173 5.330 -11.068 1.00 85.9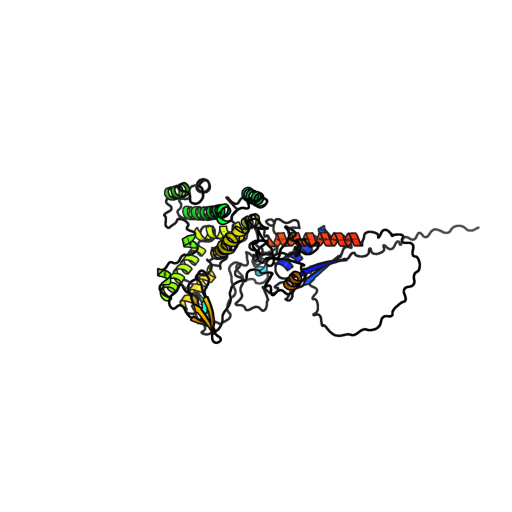4 480 ARG A N 1
ATOM 3729 C CA . ARG A 1 480 ? -3.870 6.526 -10.584 1.00 85.94 480 ARG A CA 1
ATOM 3730 C C . ARG A 1 480 ? -3.619 7.694 -11.539 1.00 85.94 480 ARG A C 1
ATOM 3732 O O . ARG A 1 480 ? -2.482 7.815 -11.987 1.00 85.94 480 ARG A O 1
ATOM 3739 N N . PRO A 1 481 ? -4.628 8.542 -11.801 1.00 84.06 481 PRO A N 1
ATOM 3740 C CA . PRO A 1 481 ? -4.421 9.799 -12.518 1.00 84.06 481 PRO A CA 1
ATOM 3741 C C . PRO A 1 481 ? -3.456 10.733 -11.773 1.00 84.06 481 PRO A C 1
ATOM 3743 O O . PRO A 1 481 ? -3.425 10.735 -10.540 1.00 84.06 481 PRO A O 1
ATOM 3746 N N . GLY A 1 482 ? -2.687 11.536 -12.510 1.00 82.94 482 GLY A N 1
ATOM 3747 C CA . GLY A 1 482 ? -1.864 12.626 -11.969 1.00 82.94 482 GLY A CA 1
ATOM 3748 C C . GLY A 1 482 ? -0.628 12.210 -11.190 1.00 82.94 482 GLY A C 1
ATOM 3749 O O . GLY A 1 482 ? 0.029 13.055 -10.578 1.00 82.94 482 GLY A O 1
ATOM 3750 N N . VAL A 1 483 ? -0.302 10.920 -11.181 1.00 82.00 483 VAL A N 1
ATOM 3751 C CA . VAL A 1 483 ? 0.911 10.413 -10.551 1.00 82.00 483 VAL A CA 1
ATOM 3752 C C . VAL A 1 483 ? 1.685 9.543 -11.526 1.00 82.00 483 VAL A C 1
ATOM 3754 O O . VAL A 1 483 ? 1.097 8.774 -12.285 1.00 82.00 483 VAL A O 1
ATOM 3757 N N . ASN A 1 484 ? 3.017 9.587 -11.428 1.00 85.94 484 ASN A N 1
ATOM 3758 C CA . ASN A 1 484 ? 3.894 8.694 -12.177 1.00 85.94 484 ASN A CA 1
ATOM 3759 C C . ASN A 1 484 ? 3.640 7.229 -11.772 1.00 85.94 484 ASN A C 1
ATOM 3761 O O . ASN A 1 484 ? 4.244 6.711 -10.827 1.00 85.94 484 ASN A O 1
ATOM 3765 N N . SER A 1 485 ? 2.673 6.584 -12.425 1.00 87.31 485 SER A N 1
ATOM 3766 C CA . SER A 1 485 ? 2.245 5.236 -12.087 1.00 87.31 485 SER A CA 1
ATOM 3767 C C . SER A 1 485 ? 3.263 4.228 -12.598 1.00 87.31 485 SER A C 1
ATOM 3769 O O . SER A 1 485 ? 3.342 3.958 -13.795 1.00 87.31 485 SER A O 1
ATOM 3771 N N . VAL A 1 486 ? 3.977 3.601 -11.661 1.00 87.38 486 VAL A N 1
ATOM 3772 C CA . VAL A 1 486 ? 4.951 2.537 -11.949 1.00 87.38 486 VAL A CA 1
ATOM 3773 C C . VAL A 1 486 ? 4.322 1.411 -12.770 1.00 87.38 486 VAL A C 1
ATOM 3775 O O . VAL A 1 486 ? 4.941 0.903 -13.688 1.00 87.38 486 VAL A O 1
ATOM 3778 N N . THR A 1 487 ? 3.047 1.082 -12.533 1.00 89.75 487 THR A N 1
ATOM 3779 C CA . THR A 1 487 ? 2.362 0.053 -13.333 1.00 89.75 487 THR A CA 1
ATOM 3780 C C . THR A 1 487 ? 2.292 0.421 -14.816 1.00 89.75 487 THR A C 1
ATOM 3782 O O . THR A 1 487 ? 2.523 -0.445 -15.654 1.00 89.75 487 THR A O 1
ATOM 3785 N N . LEU A 1 488 ? 2.013 1.685 -15.147 1.00 92.81 488 LEU A N 1
ATOM 3786 C CA . LEU A 1 488 ? 1.958 2.137 -16.538 1.00 92.81 488 LEU A CA 1
ATOM 3787 C C . LEU A 1 488 ? 3.362 2.193 -17.152 1.00 92.81 488 LEU A C 1
ATOM 3789 O O . LEU A 1 488 ? 3.560 1.672 -18.251 1.00 92.81 488 LEU A O 1
ATOM 3793 N N . ALA A 1 489 ? 4.342 2.728 -16.417 1.00 92.75 489 ALA A N 1
ATOM 3794 C CA . ALA A 1 489 ? 5.739 2.777 -16.850 1.00 92.75 489 ALA A CA 1
ATOM 3795 C C . ALA A 1 489 ? 6.324 1.373 -17.103 1.00 92.75 489 ALA A C 1
ATOM 3797 O O . ALA A 1 489 ? 6.957 1.139 -18.133 1.00 92.75 489 ALA A O 1
ATOM 3798 N N . ASP A 1 490 ? 6.045 0.410 -16.223 1.00 94.50 490 ASP A N 1
ATOM 3799 C CA . ASP A 1 490 ? 6.521 -0.967 -16.353 1.00 94.50 490 ASP A CA 1
ATOM 3800 C C . ASP A 1 490 ? 5.911 -1.672 -17.562 1.00 94.50 490 ASP A C 1
ATOM 3802 O O . ASP A 1 490 ? 6.607 -2.351 -18.321 1.00 94.50 490 ASP A O 1
ATOM 3806 N N . THR A 1 491 ? 4.601 -1.494 -17.766 1.00 95.31 491 THR A N 1
ATOM 3807 C CA . THR A 1 491 ? 3.919 -2.052 -18.937 1.00 95.31 491 THR A CA 1
ATOM 3808 C C . THR A 1 491 ? 4.424 -1.435 -20.238 1.00 95.31 491 THR A C 1
ATOM 3810 O O . THR A 1 491 ? 4.532 -2.153 -21.230 1.00 95.31 491 THR A O 1
ATOM 3813 N N . ASP A 1 492 ? 4.793 -0.148 -20.237 1.00 96.88 492 ASP A N 1
ATOM 3814 C CA . ASP A 1 492 ? 5.380 0.524 -21.400 1.00 96.88 492 ASP A CA 1
ATOM 3815 C C . ASP A 1 492 ? 6.760 -0.049 -21.725 1.00 96.88 492 ASP A C 1
ATOM 3817 O O . ASP A 1 492 ? 7.007 -0.464 -22.858 1.00 96.88 492 ASP A O 1
ATOM 3821 N N . ALA A 1 493 ? 7.628 -0.174 -20.717 1.00 97.06 493 ALA A N 1
ATOM 3822 C CA . ALA A 1 493 ? 8.961 -0.741 -20.882 1.00 97.06 493 ALA A CA 1
ATOM 3823 C C . ALA A 1 493 ? 8.922 -2.172 -21.444 1.00 97.06 493 ALA A C 1
ATOM 3825 O O . ALA A 1 493 ? 9.647 -2.490 -22.392 1.00 97.06 493 ALA A O 1
ATOM 3826 N N . VAL A 1 494 ? 8.046 -3.030 -20.907 1.00 97.69 494 VAL A N 1
ATOM 3827 C CA . VAL A 1 494 ? 7.873 -4.409 -21.395 1.00 97.69 494 VAL A CA 1
ATOM 3828 C C . VAL A 1 494 ? 7.299 -4.435 -22.810 1.00 97.69 494 VAL A C 1
ATOM 3830 O O . VAL A 1 494 ? 7.810 -5.169 -23.658 1.00 97.69 494 VAL A O 1
ATOM 3833 N N . ALA A 1 495 ? 6.264 -3.638 -23.090 1.00 97.50 495 ALA A N 1
ATOM 3834 C CA . ALA A 1 495 ? 5.638 -3.587 -24.408 1.00 97.50 495 ALA A CA 1
ATOM 3835 C C . ALA A 1 495 ? 6.639 -3.163 -25.489 1.00 97.50 495 ALA A C 1
ATOM 3837 O O . ALA A 1 495 ? 6.770 -3.830 -26.516 1.00 97.50 495 ALA A O 1
ATOM 3838 N N . ARG A 1 496 ? 7.412 -2.104 -25.239 1.00 97.62 496 ARG A N 1
ATOM 3839 C CA . ARG A 1 496 ? 8.434 -1.617 -26.173 1.00 97.62 496 ARG A CA 1
ATOM 3840 C C . ARG A 1 496 ? 9.569 -2.617 -26.355 1.00 97.62 496 ARG A C 1
ATOM 3842 O O . ARG A 1 496 ? 9.978 -2.867 -27.485 1.00 97.62 496 ARG A O 1
ATOM 3849 N N . ALA A 1 497 ? 10.037 -3.251 -25.278 1.00 97.88 497 ALA A N 1
ATOM 3850 C CA . ALA A 1 497 ? 11.049 -4.301 -25.379 1.00 97.88 497 ALA A CA 1
ATOM 3851 C C . ALA A 1 497 ? 10.557 -5.508 -26.199 1.00 97.88 497 ALA A C 1
ATOM 3853 O O . ALA A 1 497 ? 11.330 -6.091 -26.961 1.00 97.88 497 ALA A O 1
ATOM 3854 N N . ALA A 1 498 ? 9.278 -5.877 -26.080 1.00 97.50 498 ALA A N 1
ATOM 3855 C CA . ALA A 1 498 ? 8.672 -6.926 -26.895 1.00 97.50 498 ALA A CA 1
ATOM 3856 C C . ALA A 1 498 ? 8.545 -6.516 -28.374 1.00 97.50 498 ALA A C 1
ATOM 3858 O O . ALA A 1 498 ? 8.830 -7.332 -29.251 1.00 97.50 498 ALA A O 1
ATOM 3859 N N . LEU A 1 499 ? 8.172 -5.262 -28.658 1.00 97.31 499 LEU A N 1
ATOM 3860 C CA . LEU A 1 499 ? 8.104 -4.725 -30.022 1.00 97.31 499 LEU A CA 1
ATOM 3861 C C . LEU A 1 499 ? 9.481 -4.662 -30.689 1.00 97.31 499 LEU A C 1
ATOM 3863 O O . LEU A 1 499 ? 9.602 -5.051 -31.847 1.00 97.31 499 LEU A O 1
ATOM 3867 N N . GLU A 1 500 ? 10.522 -4.246 -29.968 1.00 96.75 500 GLU A N 1
ATOM 3868 C CA . GLU A 1 500 ? 11.892 -4.200 -30.494 1.00 96.75 500 GLU A CA 1
ATOM 3869 C C . GLU A 1 500 ? 12.411 -5.602 -30.853 1.00 96.75 500 GLU A C 1
ATOM 3871 O O . GLU A 1 500 ? 13.019 -5.809 -31.908 1.00 96.75 500 GLU A O 1
ATOM 3876 N N . LEU A 1 501 ? 12.112 -6.600 -30.014 1.00 95.81 501 LEU A N 1
ATOM 3877 C CA . LEU A 1 501 ? 12.424 -8.000 -30.309 1.00 95.81 501 LEU A CA 1
ATOM 3878 C C . LEU A 1 501 ? 11.648 -8.505 -31.528 1.00 95.81 501 LEU A C 1
ATOM 3880 O O . LEU A 1 501 ? 12.241 -9.123 -32.410 1.00 95.81 501 LEU A O 1
ATOM 3884 N N . ALA A 1 502 ? 10.347 -8.219 -31.605 1.00 94.75 502 ALA A N 1
ATOM 3885 C CA . ALA A 1 502 ? 9.524 -8.613 -32.742 1.00 94.75 502 ALA A CA 1
ATOM 3886 C C . ALA A 1 502 ? 10.022 -7.966 -34.044 1.00 94.75 502 ALA A C 1
ATOM 3888 O O . ALA A 1 502 ? 10.188 -8.657 -35.042 1.00 94.75 502 ALA A O 1
ATOM 3889 N N . LYS A 1 503 ? 10.347 -6.670 -34.026 1.00 94.56 503 LYS A N 1
ATOM 3890 C CA . LYS A 1 503 ? 10.956 -5.953 -35.154 1.00 94.56 503 LYS A CA 1
ATOM 3891 C C . LYS A 1 503 ? 12.262 -6.608 -35.596 1.00 94.56 503 LYS A C 1
ATOM 3893 O O . LYS A 1 503 ? 12.437 -6.871 -36.783 1.00 94.56 503 LYS A O 1
ATOM 3898 N N . SER A 1 504 ? 13.142 -6.931 -34.649 1.00 92.75 504 SER A N 1
ATOM 3899 C CA . SER A 1 504 ? 14.408 -7.616 -34.937 1.00 92.75 504 SER A CA 1
ATOM 3900 C C . SER A 1 504 ? 14.183 -8.986 -35.595 1.00 92.75 504 SER A C 1
ATOM 3902 O O . SER A 1 504 ? 14.878 -9.340 -36.546 1.00 92.75 504 SER A O 1
ATOM 3904 N N . GLU A 1 505 ? 13.190 -9.756 -35.136 1.00 91.25 505 GLU A N 1
ATOM 3905 C CA . GLU A 1 505 ? 12.813 -11.044 -35.737 1.00 91.25 505 GLU A CA 1
ATOM 3906 C C . GLU A 1 505 ? 12.264 -10.890 -37.162 1.00 91.25 505 GLU A C 1
ATOM 3908 O O . GLU A 1 505 ? 12.634 -11.655 -38.054 1.00 91.25 505 GLU A O 1
ATOM 3913 N N . LEU A 1 506 ? 11.414 -9.885 -37.382 1.00 90.25 506 LEU A N 1
ATOM 3914 C CA . LEU A 1 506 ? 10.825 -9.571 -38.684 1.00 90.25 506 LEU A CA 1
ATOM 3915 C C . LEU A 1 506 ? 11.904 -9.162 -39.695 1.00 90.25 506 LEU A C 1
ATOM 3917 O O . LEU A 1 506 ? 11.948 -9.700 -40.800 1.00 90.25 506 LEU A O 1
ATOM 3921 N N . GLN A 1 507 ? 12.828 -8.289 -39.290 1.00 88.38 507 GLN A N 1
ATOM 3922 C CA . GLN A 1 507 ? 13.954 -7.849 -40.117 1.00 88.38 507 GLN A CA 1
ATOM 3923 C C . GLN A 1 507 ? 14.918 -8.997 -40.440 1.00 88.38 507 GLN A C 1
ATOM 3925 O O . GLN A 1 507 ? 15.370 -9.131 -41.577 1.00 88.38 507 GLN A O 1
ATOM 3930 N N . ALA A 1 508 ? 15.201 -9.872 -39.471 1.00 85.50 508 ALA A N 1
ATOM 3931 C CA . ALA A 1 508 ? 16.028 -11.055 -39.700 1.00 85.50 508 ALA A CA 1
ATOM 3932 C C . ALA A 1 508 ? 15.372 -12.057 -40.669 1.00 85.50 508 ALA A C 1
ATOM 3934 O O . ALA A 1 508 ? 16.076 -12.750 -41.404 1.00 85.50 508 ALA A O 1
ATOM 3935 N N . ALA A 1 509 ? 14.037 -12.137 -40.692 1.00 79.81 509 ALA A N 1
ATOM 3936 C CA . ALA A 1 509 ? 13.296 -12.980 -41.629 1.00 79.81 509 ALA A CA 1
ATOM 3937 C C . ALA A 1 509 ? 13.259 -12.412 -43.063 1.00 79.81 509 ALA A C 1
ATOM 3939 O O . ALA A 1 509 ? 13.114 -13.181 -44.017 1.00 79.81 509 ALA A O 1
ATOM 3940 N N . GLU A 1 510 ? 13.390 -11.091 -43.212 1.00 73.44 510 GLU A N 1
ATOM 3941 C CA . GLU A 1 510 ? 13.443 -10.383 -44.500 1.00 73.44 510 GLU A CA 1
ATOM 3942 C C . GLU A 1 510 ? 14.860 -10.291 -45.087 1.00 73.44 510 GLU A C 1
ATOM 3944 O O . GLU A 1 510 ? 15.008 -10.122 -46.300 1.00 73.44 510 GLU A O 1
ATOM 3949 N N . ALA A 1 511 ? 15.905 -10.445 -44.266 1.00 67.94 511 ALA A N 1
ATOM 3950 C CA . ALA A 1 511 ? 17.286 -10.430 -44.731 1.00 67.94 511 ALA A CA 1
ATOM 3951 C C . ALA A 1 511 ? 17.537 -11.550 -45.769 1.00 67.94 511 ALA A C 1
ATOM 3953 O O . ALA A 1 511 ? 17.189 -12.714 -45.526 1.00 67.94 511 ALA A O 1
ATOM 3954 N N . PRO A 1 512 ? 18.152 -11.249 -46.931 1.00 56.94 512 PRO A N 1
ATOM 3955 C CA . PRO A 1 512 ? 18.447 -12.264 -47.931 1.00 56.94 512 PRO A CA 1
ATOM 3956 C C . PRO A 1 512 ? 19.373 -13.314 -47.316 1.00 56.94 512 PRO A C 1
ATOM 3958 O O . PRO A 1 512 ? 20.470 -13.000 -46.854 1.00 56.94 512 PRO A O 1
ATOM 3961 N N . LYS A 1 513 ? 18.941 -14.582 -47.318 1.00 52.41 513 LYS A N 1
ATOM 3962 C CA . LYS A 1 513 ? 19.825 -15.706 -46.996 1.00 52.41 513 LYS A CA 1
ATOM 3963 C C . LYS A 1 513 ? 20.986 -15.659 -47.986 1.00 52.41 513 LYS A C 1
ATOM 3965 O O . LYS A 1 513 ? 20.802 -16.038 -49.141 1.00 52.41 513 LYS A O 1
ATOM 3970 N N . MET A 1 514 ? 22.160 -15.190 -47.559 1.00 43.50 514 MET A N 1
ATOM 3971 C CA . MET A 1 514 ? 23.382 -15.382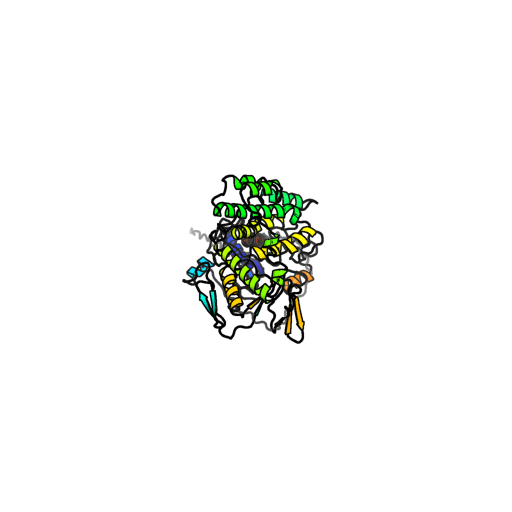 -48.333 1.00 43.50 514 MET A CA 1
ATOM 3972 C C . MET A 1 514 ? 23.492 -16.875 -48.622 1.00 43.50 514 MET A C 1
ATOM 3974 O O . MET A 1 514 ? 23.529 -17.690 -47.699 1.00 43.50 514 MET A O 1
ATOM 3978 N N . ALA A 1 515 ? 23.457 -17.228 -49.904 1.00 40.50 515 ALA A N 1
ATOM 3979 C CA . ALA A 1 515 ? 23.591 -18.598 -50.349 1.00 40.50 515 ALA A CA 1
ATOM 3980 C C . ALA A 1 515 ? 24.938 -19.131 -49.852 1.00 40.50 515 ALA A C 1
ATOM 3982 O O . ALA A 1 515 ? 25.988 -18.787 -50.393 1.00 40.50 515 ALA A O 1
ATOM 3983 N N . SER A 1 516 ? 24.920 -19.974 -48.821 1.00 39.72 516 SER A N 1
ATOM 3984 C CA . SER A 1 516 ? 26.034 -20.875 -48.590 1.00 39.72 516 SER A CA 1
ATOM 3985 C C . SER A 1 516 ? 26.058 -21.826 -49.784 1.00 39.72 516 SER A C 1
ATOM 3987 O O . SER A 1 516 ? 25.200 -22.697 -49.934 1.00 39.72 516 SER A O 1
ATOM 3989 N N . GLN A 1 517 ? 27.014 -21.618 -50.688 1.00 38.97 517 GLN A N 1
ATOM 3990 C CA . GLN A 1 517 ? 27.398 -22.624 -51.668 1.00 38.97 517 GLN A CA 1
ATOM 3991 C C . GLN A 1 517 ? 27.971 -23.820 -50.903 1.00 38.97 517 GLN A C 1
ATOM 3993 O O . GLN A 1 517 ? 29.174 -23.939 -50.700 1.00 38.97 517 GLN A O 1
ATOM 3998 N N . VAL A 1 518 ? 27.094 -24.704 -50.440 1.00 35.38 518 VAL A N 1
ATOM 3999 C CA . VAL A 1 518 ? 27.471 -26.068 -50.090 1.00 35.38 518 VAL A CA 1
ATOM 4000 C C . VAL A 1 518 ? 27.270 -26.883 -51.358 1.00 35.38 518 VAL A C 1
ATOM 4002 O O . VAL A 1 518 ? 26.141 -27.086 -51.806 1.00 35.38 518 VAL A O 1
ATOM 4005 N N . GLN A 1 519 ? 28.382 -27.298 -51.966 1.00 33.84 519 GLN A N 1
ATOM 4006 C CA . GLN A 1 519 ? 28.391 -28.303 -53.023 1.00 33.84 519 GLN A CA 1
ATOM 4007 C C . GLN A 1 519 ? 27.616 -29.530 -52.533 1.00 33.84 519 GLN A C 1
ATOM 4009 O O . GLN A 1 519 ? 27.998 -30.189 -51.567 1.00 33.84 519 GLN A O 1
ATOM 4014 N N . SER A 1 520 ? 26.495 -29.809 -53.190 1.00 32.69 520 SER A N 1
ATOM 4015 C CA . SER A 1 520 ? 25.733 -31.027 -52.961 1.00 32.69 520 SER A CA 1
ATOM 4016 C C . SER A 1 520 ? 26.501 -32.204 -53.564 1.00 32.69 520 SER A C 1
ATOM 4018 O O . SER A 1 520 ? 26.711 -32.274 -54.771 1.00 32.69 520 SER A O 1
ATOM 4020 N N . SER A 1 521 ? 26.932 -33.128 -52.708 1.00 30.17 521 SER A N 1
ATOM 4021 C CA . SER A 1 521 ? 27.261 -34.492 -53.115 1.00 30.17 521 SER A CA 1
ATOM 4022 C C . SER A 1 521 ? 26.020 -35.360 -52.861 1.00 30.17 521 SER A C 1
ATOM 4024 O O . SER A 1 521 ? 25.409 -35.231 -51.793 1.00 30.17 521 SER A O 1
ATOM 4026 N N . PRO A 1 522 ? 25.571 -36.190 -53.818 1.00 31.08 522 PRO A N 1
ATOM 4027 C CA . PRO A 1 522 ? 24.299 -36.886 -53.710 1.00 31.08 522 PRO A CA 1
ATOM 4028 C C . PRO A 1 522 ? 24.448 -38.136 -52.838 1.00 31.08 522 PRO A C 1
ATOM 4030 O O . PRO A 1 522 ? 24.958 -39.160 -53.284 1.00 31.08 522 PRO A O 1
ATOM 4033 N N . LEU A 1 523 ? 23.946 -38.083 -51.604 1.00 28.20 523 LEU A N 1
ATOM 4034 C CA . LEU A 1 523 ? 23.636 -39.288 -50.834 1.00 28.20 523 LEU A CA 1
ATOM 4035 C C . LEU A 1 523 ? 22.130 -39.362 -50.589 1.00 28.20 523 LEU A C 1
ATOM 4037 O O . LEU A 1 523 ? 21.508 -38.480 -49.997 1.00 28.20 523 LEU A O 1
ATOM 4041 N N . ALA A 1 524 ? 21.557 -40.425 -51.145 1.00 29.91 524 ALA A N 1
ATOM 4042 C CA . ALA A 1 524 ? 20.142 -40.725 -51.193 1.00 29.91 524 ALA A CA 1
ATOM 4043 C C . ALA A 1 524 ? 19.537 -40.894 -49.792 1.00 29.91 524 ALA A C 1
ATOM 4045 O O . ALA A 1 524 ? 19.961 -41.755 -49.025 1.00 29.91 524 ALA A O 1
ATOM 4046 N N . TRP A 1 525 ? 18.467 -40.148 -49.509 1.00 24.91 525 TRP A N 1
ATOM 4047 C CA . TRP A 1 525 ? 17.567 -40.430 -48.394 1.00 24.91 525 TRP A CA 1
ATOM 4048 C C . TRP A 1 525 ? 16.219 -40.896 -48.939 1.00 24.91 525 TRP A C 1
ATOM 4050 O O . TRP A 1 525 ? 15.524 -40.183 -49.664 1.00 24.91 525 TRP A O 1
ATOM 4060 N N . ARG A 1 526 ? 15.881 -42.147 -48.614 1.00 27.61 526 ARG A N 1
ATOM 4061 C CA . ARG A 1 526 ? 14.614 -42.799 -48.952 1.00 27.61 526 ARG A CA 1
ATOM 4062 C C . ARG A 1 526 ? 13.441 -42.042 -48.319 1.00 27.61 526 ARG A C 1
ATOM 4064 O O . ARG A 1 526 ? 13.448 -41.759 -47.125 1.00 27.61 526 ARG A O 1
ATOM 4071 N N . ARG A 1 527 ? 12.405 -41.779 -49.122 1.00 26.20 527 ARG A N 1
ATOM 4072 C CA . ARG A 1 527 ? 11.066 -41.377 -48.661 1.00 26.20 527 ARG A CA 1
ATOM 4073 C C . ARG A 1 527 ? 10.509 -42.443 -47.712 1.00 26.20 527 ARG A C 1
ATOM 4075 O O . ARG A 1 527 ? 10.362 -43.590 -48.125 1.00 26.20 527 ARG A O 1
ATOM 4082 N N . LEU A 1 528 ? 10.108 -42.043 -46.509 1.00 26.53 528 LEU A N 1
ATOM 4083 C CA . LEU A 1 528 ? 9.097 -42.760 -45.733 1.00 26.53 528 LEU A CA 1
ATOM 4084 C C . LEU A 1 528 ? 7.779 -41.983 -45.807 1.00 26.53 528 LEU A C 1
ATOM 4086 O O . LEU A 1 528 ? 7.738 -40.758 -45.691 1.00 26.53 528 LEU A O 1
ATOM 4090 N N . SER A 1 529 ? 6.724 -42.724 -46.125 1.00 28.20 529 SER A N 1
ATOM 4091 C CA . SER A 1 529 ? 5.375 -42.276 -46.456 1.00 28.20 529 SER A CA 1
ATOM 4092 C C . SER A 1 529 ? 4.600 -41.748 -45.250 1.00 28.20 529 SER A C 1
ATOM 4094 O O . SER A 1 529 ? 4.722 -42.257 -44.140 1.00 28.20 529 SER A O 1
ATOM 4096 N N . ARG A 1 530 ? 3.722 -40.771 -45.506 1.00 29.91 530 ARG A N 1
ATOM 4097 C CA . ARG A 1 530 ? 2.681 -40.312 -44.580 1.00 29.91 530 ARG A CA 1
ATOM 4098 C C . ARG A 1 530 ? 1.523 -41.317 -44.520 1.00 29.91 530 ARG A C 1
ATOM 4100 O O . ARG A 1 530 ? 0.828 -41.494 -45.513 1.00 29.91 530 ARG A O 1
ATOM 4107 N N . SER A 1 531 ? 1.280 -41.872 -43.340 1.00 27.81 531 SER A N 1
ATOM 4108 C CA . SER A 1 531 ? 0.001 -42.412 -42.841 1.00 27.81 531 SER A CA 1
ATOM 4109 C C . SER A 1 531 ? 0.211 -42.629 -41.333 1.00 27.81 531 SER A C 1
ATOM 4111 O O . SER A 1 531 ? 1.257 -43.144 -40.967 1.00 27.81 531 SER A O 1
ATOM 4113 N N . ALA A 1 532 ? -0.638 -42.247 -40.387 1.00 26.34 532 ALA A N 1
ATOM 4114 C CA . ALA A 1 532 ? -2.071 -42.048 -40.426 1.00 26.34 532 ALA A CA 1
ATOM 4115 C C . ALA A 1 532 ? -2.506 -40.991 -39.393 1.00 26.34 532 ALA A C 1
ATOM 4117 O O . ALA A 1 532 ? -1.828 -40.714 -38.408 1.00 26.34 532 ALA A O 1
ATOM 4118 N N . ILE A 1 533 ? -3.666 -40.414 -39.678 1.00 28.42 533 ILE A N 1
ATOM 4119 C CA . ILE A 1 533 ? -4.466 -39.535 -38.833 1.00 28.42 533 ILE A CA 1
ATOM 4120 C C . ILE A 1 533 ? -5.150 -40.389 -37.756 1.00 28.42 533 ILE A C 1
ATOM 4122 O O . ILE A 1 533 ? -5.808 -41.365 -38.106 1.00 28.42 533 ILE A O 1
ATOM 4126 N N . SER A 1 534 ? -5.107 -39.971 -36.490 1.00 28.36 534 SER A N 1
ATOM 4127 C CA . SER A 1 534 ? -6.171 -40.277 -35.527 1.00 28.36 534 SER A CA 1
ATOM 4128 C C . SER A 1 534 ? -6.675 -38.972 -34.916 1.00 28.36 534 SER A C 1
ATOM 4130 O O . SER A 1 534 ? -5.926 -38.218 -34.296 1.00 28.36 534 SER A O 1
ATOM 4132 N N . LYS A 1 535 ? -7.951 -38.691 -35.185 1.00 31.84 535 LYS A N 1
ATOM 4133 C CA . LYS A 1 535 ? -8.752 -37.614 -34.605 1.00 31.84 535 LYS A CA 1
ATOM 4134 C C . LYS A 1 535 ? -9.208 -38.036 -33.213 1.00 31.84 535 LYS A C 1
ATOM 4136 O O . LYS A 1 535 ? -9.795 -39.098 -33.112 1.00 31.84 535 LYS A O 1
ATOM 4141 N N . GLU A 1 536 ? -9.026 -37.162 -32.234 1.00 27.75 536 GLU A N 1
ATOM 4142 C CA . GLU A 1 536 ? -9.801 -36.999 -30.990 1.00 27.75 536 GLU A CA 1
ATOM 4143 C C . GLU A 1 536 ? -9.113 -35.829 -30.262 1.00 27.75 536 GLU A C 1
ATOM 4145 O O . GLU A 1 536 ? -7.894 -35.805 -30.168 1.00 27.75 536 GLU A O 1
ATOM 4150 N N . GLY A 1 537 ? -9.716 -34.744 -29.794 1.00 26.95 537 GLY A N 1
ATOM 4151 C CA . GLY A 1 537 ? -11.094 -34.305 -29.660 1.00 26.95 537 GLY A CA 1
ATOM 4152 C C . GLY A 1 537 ? -11.036 -33.200 -28.601 1.00 26.95 537 GLY A C 1
ATOM 4153 O O . GLY A 1 537 ? -11.099 -33.495 -27.417 1.00 26.95 537 GLY A O 1
ATOM 4154 N N . MET A 1 538 ? -10.817 -31.940 -28.996 1.00 25.58 538 MET A N 1
ATOM 4155 C CA . MET A 1 538 ? -10.779 -30.813 -28.054 1.00 25.58 538 MET A CA 1
ATOM 4156 C C . MET A 1 538 ? -11.441 -29.595 -28.704 1.00 25.58 538 MET A C 1
ATOM 4158 O O . MET A 1 538 ? -10.911 -28.996 -29.641 1.00 25.58 538 MET A O 1
ATOM 4162 N N . GLN A 1 539 ? -12.664 -29.299 -28.260 1.00 24.39 539 GLN A N 1
ATOM 4163 C CA . GLN A 1 539 ? -13.434 -28.131 -28.677 1.00 24.39 539 GLN A CA 1
ATOM 4164 C C . GLN A 1 539 ? -12.803 -26.871 -28.077 1.00 24.39 539 GLN A C 1
ATOM 4166 O O . GLN A 1 539 ? -12.825 -26.677 -26.866 1.00 24.39 539 GLN A O 1
ATOM 4171 N N . TRP A 1 540 ? -12.265 -26.003 -28.932 1.00 27.06 540 TRP A N 1
ATOM 4172 C CA . TRP A 1 540 ? -11.873 -24.647 -28.556 1.00 27.06 540 TRP A CA 1
ATOM 4173 C C . TRP A 1 540 ? -13.082 -23.719 -28.686 1.00 27.06 540 TRP A C 1
ATOM 4175 O O . TRP A 1 540 ? -13.742 -23.683 -29.729 1.00 27.06 540 TRP A O 1
ATOM 4185 N N . ALA A 1 541 ? -13.381 -22.985 -27.614 1.00 28.98 541 ALA A N 1
ATOM 4186 C CA . ALA A 1 541 ? -14.397 -21.942 -27.603 1.00 28.98 541 ALA A CA 1
ATOM 4187 C C . ALA A 1 541 ? -14.060 -20.851 -28.637 1.00 28.98 541 ALA A C 1
ATOM 4189 O O . ALA A 1 541 ? -12.898 -20.490 -28.831 1.00 28.98 541 ALA A O 1
ATOM 4190 N N . LYS A 1 542 ? -15.093 -20.354 -29.326 1.00 24.06 542 LYS A N 1
ATOM 4191 C CA . LYS A 1 542 ? -14.997 -19.334 -30.377 1.00 24.06 542 LYS A CA 1
ATOM 4192 C C . LYS A 1 542 ? -14.283 -18.079 -29.861 1.00 24.06 542 LYS A C 1
ATOM 4194 O O . LYS A 1 542 ? -14.725 -17.472 -28.893 1.00 24.06 542 LYS A O 1
ATOM 4199 N N . ALA A 1 543 ? -13.223 -17.677 -30.558 1.00 25.38 543 ALA A N 1
ATOM 4200 C CA . ALA A 1 543 ? -12.603 -16.368 -30.408 1.00 25.38 543 ALA A CA 1
ATOM 4201 C C . ALA A 1 543 ? -13.571 -15.279 -30.900 1.00 25.38 543 ALA A C 1
ATOM 4203 O O . ALA A 1 543 ? -13.946 -15.267 -32.075 1.00 25.38 543 ALA A O 1
ATOM 4204 N N . GLU A 1 544 ? -13.972 -14.367 -30.019 1.00 26.67 544 GLU A N 1
ATOM 4205 C CA . GLU A 1 544 ? -14.650 -13.134 -30.417 1.00 26.67 544 GLU A CA 1
ATOM 4206 C C . GLU A 1 544 ? -13.605 -12.138 -30.932 1.00 26.67 544 GLU A C 1
ATOM 4208 O O . GLU A 1 544 ? -12.658 -11.773 -30.235 1.00 26.67 544 GLU A O 1
ATOM 4213 N N . ARG A 1 545 ? -13.754 -11.716 -32.193 1.00 23.03 545 ARG A N 1
ATOM 4214 C CA . ARG A 1 545 ? -12.997 -10.593 -32.751 1.00 23.03 545 ARG A CA 1
ATOM 4215 C C . ARG A 1 545 ? -13.565 -9.309 -32.162 1.00 23.03 545 ARG A C 1
ATOM 4217 O O . ARG A 1 545 ? -14.639 -8.881 -32.569 1.00 23.03 545 ARG A O 1
ATOM 4224 N N . VAL A 1 546 ? -12.827 -8.681 -31.258 1.00 25.11 546 VAL A N 1
ATOM 4225 C CA . VAL A 1 546 ? -13.078 -7.293 -30.868 1.00 25.11 546 VAL A CA 1
ATOM 4226 C C . VAL A 1 546 ? -12.275 -6.407 -31.819 1.00 25.11 546 VAL A C 1
ATOM 4228 O O . VAL A 1 546 ? -11.046 -6.397 -31.777 1.00 25.11 546 VAL A O 1
ATOM 4231 N N . GLN A 1 547 ? -12.961 -5.727 -32.738 1.00 20.70 547 GLN A N 1
ATOM 4232 C CA . GLN A 1 547 ? -12.387 -4.619 -33.503 1.00 20.70 547 GLN A CA 1
ATOM 4233 C C . GLN A 1 547 ? -12.587 -3.343 -32.684 1.00 20.70 547 GLN A C 1
ATOM 4235 O O . GLN A 1 547 ? -13.720 -3.003 -32.357 1.00 20.70 547 GLN A O 1
ATOM 4240 N N . PHE A 1 548 ? -11.498 -2.656 -32.350 1.00 25.09 548 PHE A N 1
ATOM 4241 C CA . PHE A 1 548 ? -11.559 -1.275 -31.876 1.00 25.09 548 PHE A CA 1
ATOM 4242 C C . PHE A 1 548 ? -11.550 -0.357 -33.104 1.00 25.09 548 PHE A C 1
ATOM 4244 O O . PHE A 1 548 ? -10.774 -0.599 -34.033 1.00 25.09 548 PHE A O 1
ATOM 4251 N N . ALA A 1 549 ? -12.475 0.606 -33.122 1.00 29.28 549 ALA A N 1
ATOM 4252 C CA . ALA A 1 549 ? -12.594 1.637 -34.152 1.00 29.28 549 ALA A CA 1
ATOM 4253 C C . ALA A 1 549 ? -11.511 2.710 -34.002 1.00 29.28 549 ALA A C 1
ATOM 4255 O O . ALA A 1 549 ? -11.125 2.982 -32.840 1.00 29.28 549 ALA A O 1
#

Organism: NCBI:txid1043627

Mean predicted aligned error: 9.86 Å